Protein AF-0000000075209409 (afdb_homodimer)

Sequence (532 aa):
MDTERRESNGQAWNKSAYNAWSNRFGTPEKAAAKIAKDPLKRLEPLDQYIGDVKGKKVVNLLGSHGSKAVALALLGADTTVIDISESNAAYARELADAANVPLRYVVEDVLALPDAELTGDYDLVFTELGILHYFTDLKPFFAVAAQLLKKGGKLVLQDFHPVSTKLISSQGKSQAVRKHKVTGDYFDESLETTEVAYSKFLPELRYANAEERAPFQVSLRKWTIGEIVTAIGSQGLWIQQLVEEPHAEEFDRGIPKTFIITAEKLMDTERRESNGQAWNKSAYNAWSNRFGTPEKAAAKIAKDPLKRLEPLDQYIGDVKGKKVVNLLGSHGSKAVALALLGADTTVIDISESNAAYARELADAANVPLRYVVEDVLALPDAELTGDYDLVFTELGILHYFTDLKPFFAVAAQLLKKGGKLVLQDFHPVSTKLISSQGKSQAVRKHKVTGDYFDESLETTEVAYSKFLPELRYANAEERAPFQVSLRKWTIGEIVTAIGSQGLWIQQLVEEPHAEEFDRGIPKTFIITAEKL

Nearest PDB structures (foldseek):
  1wzn-assembly1_A  TM=6.426E-01  e=5.381E-12  Pyrococcus horikoshii OT3
  1y8c-assembly1_A  TM=6.581E-01  e=1.325E-11  Clostridium acetobutylicum ATCC 824
  8gdu-assembly1_A  TM=7.808E-01  e=7.420E-10  Methanosarcina acetivorans C2A
  7bgg-assembly1_A  TM=7.255E-01  e=6.326E-08  Mycobacterium tuberculosis H37Rv
  6zxy-assembly1_B  TM=7.291E-01  e=1.654E-07  Archaeoglobus fulgidus

Foldseek 3Di:
DQVVQLVLQLLLLQPCVLVLCCLVQNALLNNLVVCLVPLLVLCPPCSVPQPQQAPFEEEEEQCFLCSNQLSSQSSHHNYEYEHQYPSSVVNNCSNNVSNVGDYHYHNDDLLPDDPVQLPQDGQEYEYEEDDQFQHLACQSVLLSVLSNHHAFHKYKYKYWALCDVFFWDWDDDDLVPIDIDGDGDSPDFDKDKDFAPSVVSDPVCPPDDPVVRVSRIHITTDDHPVSVVCSNVVNQWAWDDKAFDFDPDPSSPPGTTMIMIMTGHD/DQVVQLVLQLLLLQPCVLVLCCLVQNALLNNLVVCLVPLLVLCPPCSVPQPQQAPFEEEEEQCFLCSNQLSSQSSHHNYEYEHQYPSSVVNNCSNNVSNVGDYHYHNDDLLPDDPVQLPQDGQEYEYEEDDQFQHLACQSVLLSVLSNHHAFHKYKYKYWALCDVFFWDWDDDDLVPIDIDGDGDSPDFDKDKDFAPSVVSPPVCVPDDPVVRVSRIHITTDDHPVSVVCSNVVNQWAWDDKAFDFDPDPSSPPGTTMIMIMTGHD

Structure (mmCIF, N/CA/C/O backbone):
data_AF-0000000075209409-model_v1
#
loop_
_entity.id
_entity.type
_entity.pdbx_description
1 polymer 'SAM-dependent methyltransferase'
#
loop_
_atom_site.group_PDB
_atom_site.id
_atom_site.type_symbol
_atom_site.label_atom_id
_atom_site.label_alt_id
_atom_site.label_comp_id
_atom_site.label_asym_id
_atom_site.label_entity_id
_atom_site.label_seq_id
_atom_site.pdbx_PDB_ins_code
_atom_site.Cartn_x
_atom_site.Cartn_y
_atom_site.Cartn_z
_atom_site.occupancy
_atom_site.B_iso_or_equiv
_atom_site.auth_seq_id
_atom_site.auth_comp_id
_atom_site.auth_asym_id
_atom_site.auth_atom_id
_atom_site.pdbx_PDB_model_num
ATOM 1 N N . MET A 1 1 ? -3.723 -6.664 -28.75 1 68.25 1 MET A N 1
ATOM 2 C CA . MET A 1 1 ? -2.354 -6.668 -28.234 1 68.25 1 MET A CA 1
ATOM 3 C C . MET A 1 1 ? -2.281 -7.332 -26.859 1 68.25 1 MET A C 1
ATOM 5 O O . MET A 1 1 ? -1.509 -8.273 -26.672 1 68.25 1 MET A O 1
ATOM 9 N N . ASP A 1 2 ? -3.199 -7.082 -26.078 1 79.88 2 ASP A N 1
ATOM 10 C CA . ASP A 1 2 ? -3.199 -7.684 -24.75 1 79.88 2 ASP A CA 1
ATOM 11 C C . ASP A 1 2 ? -3.623 -9.148 -24.812 1 79.88 2 ASP A C 1
ATOM 13 O O . ASP A 1 2 ? -2.996 -10.008 -24.188 1 79.88 2 ASP A O 1
ATOM 17 N N . THR A 1 3 ? -4.473 -9.469 -25.75 1 80.06 3 THR A N 1
ATOM 18 C CA . THR A 1 3 ? -4.961 -10.836 -25.875 1 80.06 3 THR A CA 1
ATOM 19 C C . THR A 1 3 ? -3.881 -11.75 -26.453 1 80.06 3 THR A C 1
ATOM 21 O O . THR A 1 3 ? -3.686 -12.867 -25.969 1 80.06 3 THR A O 1
ATOM 24 N N . GLU A 1 4 ? -3.248 -11.227 -27.438 1 81.06 4 GLU A N 1
ATOM 25 C CA . GLU A 1 4 ? -2.174 -12 -28.047 1 81.06 4 GLU A CA 1
ATOM 26 C C . GLU A 1 4 ? -1.064 -12.297 -27.047 1 81.06 4 GLU A C 1
ATOM 28 O O . GLU A 1 4 ? -0.518 -13.406 -27.016 1 81.06 4 GLU A O 1
ATOM 33 N N . ARG A 1 5 ? -0.796 -11.359 -26.266 1 83.38 5 ARG A N 1
ATOM 34 C CA . ARG A 1 5 ? 0.227 -11.531 -25.234 1 83.38 5 ARG A CA 1
ATOM 35 C C . ARG A 1 5 ? -0.185 -12.594 -24.234 1 83.38 5 ARG A C 1
ATOM 37 O O . ARG A 1 5 ? 0.616 -13.461 -23.875 1 83.38 5 ARG A O 1
ATOM 44 N N . ARG A 1 6 ? -1.371 -12.562 -23.906 1 85.25 6 ARG A N 1
ATOM 45 C CA . ARG A 1 6 ? -1.87 -13.539 -22.938 1 85.25 6 ARG A CA 1
ATOM 46 C C . ARG A 1 6 ? -1.852 -14.945 -23.516 1 85.25 6 ARG A C 1
ATOM 48 O O . ARG A 1 6 ? -1.521 -15.914 -22.828 1 85.25 6 ARG A O 1
ATOM 55 N N . GLU A 1 7 ? -2.234 -14.977 -24.688 1 82 7 GLU A N 1
ATOM 56 C CA . GLU A 1 7 ? -2.207 -16.266 -25.359 1 82 7 GLU A CA 1
ATOM 57 C C . GLU A 1 7 ? -0.786 -16.812 -25.453 1 82 7 GLU A C 1
ATOM 59 O O . GLU A 1 7 ? -0.555 -18 -25.188 1 82 7 GLU A O 1
ATOM 64 N N . SER A 1 8 ? 0.078 -15.953 -25.844 1 84.5 8 SER A N 1
ATOM 65 C CA . SER A 1 8 ? 1.479 -16.359 -25.938 1 84.5 8 SER A CA 1
ATOM 66 C C . SER A 1 8 ? 2.01 -16.781 -24.562 1 84.5 8 SER A C 1
ATOM 68 O O . SER A 1 8 ? 2.672 -17.812 -24.438 1 84.5 8 SER A O 1
ATOM 70 N N . ASN A 1 9 ? 1.733 -16.016 -23.547 1 87.12 9 ASN A N 1
ATOM 71 C CA . ASN A 1 9 ? 2.123 -16.391 -22.188 1 87.12 9 ASN A CA 1
ATOM 72 C C . ASN A 1 9 ? 1.522 -17.734 -21.781 1 87.12 9 ASN A C 1
ATOM 74 O O . ASN A 1 9 ? 2.201 -18.562 -21.188 1 87.12 9 ASN A O 1
ATOM 78 N N . GLY A 1 10 ? 0.276 -17.922 -22.156 1 86.62 10 GLY A N 1
ATOM 79 C CA . GLY A 1 10 ? -0.38 -19.188 -21.859 1 86.62 10 GLY A CA 1
ATOM 80 C C . GLY A 1 10 ? 0.302 -20.375 -22.516 1 86.62 10 GLY A C 1
ATOM 81 O O . GLY A 1 10 ? 0.431 -21.438 -21.891 1 86.62 10 GLY A O 1
ATOM 82 N N . GLN A 1 11 ? 0.667 -20.188 -23.703 1 83.69 11 GLN A N 1
ATOM 83 C CA . GLN A 1 11 ? 1.361 -21.25 -24.406 1 83.69 11 GLN A CA 1
ATOM 84 C C . GLN A 1 11 ? 2.676 -21.609 -23.719 1 83.69 11 GLN A C 1
ATOM 86 O O . GLN A 1 11 ? 3.031 -22.781 -23.609 1 83.69 11 GLN A O 1
ATOM 91 N N . ALA A 1 12 ? 3.357 -20.656 -23.312 1 84 12 ALA A N 1
ATOM 92 C CA . ALA A 1 12 ? 4.613 -20.875 -22.594 1 84 12 ALA A CA 1
ATOM 93 C C . ALA A 1 12 ? 4.391 -21.703 -21.328 1 84 12 ALA A C 1
ATOM 95 O O . ALA A 1 12 ? 5.18 -22.594 -21.016 1 84 12 ALA A O 1
ATOM 96 N N . TRP A 1 13 ? 3.35 -21.469 -20.672 1 84.25 13 TRP A N 1
ATOM 97 C CA . TRP A 1 13 ? 3.049 -22.156 -19.422 1 84.25 13 TRP A CA 1
ATOM 98 C C . TRP A 1 13 ? 2.604 -23.594 -19.688 1 84.25 13 TRP A C 1
ATOM 100 O O . TRP A 1 13 ? 2.586 -24.422 -18.766 1 84.25 13 TRP A O 1
ATOM 110 N N . ASN A 1 14 ? 2.303 -23.828 -20.859 1 84.88 14 ASN A N 1
ATOM 111 C CA . ASN A 1 14 ? 1.826 -25.156 -21.203 1 84.88 14 ASN A CA 1
ATOM 112 C C . ASN A 1 14 ? 2.971 -26.062 -21.672 1 84.88 14 ASN A C 1
ATOM 114 O O . ASN A 1 14 ? 2.844 -27.281 -21.656 1 84.88 14 ASN A O 1
ATOM 118 N N . LYS A 1 15 ? 3.982 -25.344 -22.047 1 80.94 15 LYS A N 1
ATOM 119 C CA . LYS A 1 15 ? 5.094 -26.094 -22.641 1 80.94 15 LYS A CA 1
ATOM 120 C C . LYS A 1 15 ? 5.895 -26.828 -21.562 1 80.94 15 LYS A C 1
ATOM 122 O O . LYS A 1 15 ? 6.703 -26.219 -20.859 1 80.94 15 LYS A O 1
ATOM 127 N N . SER A 1 16 ? 5.625 -28.109 -21.281 1 84.38 16 SER A N 1
ATOM 128 C CA . SER A 1 16 ? 6.422 -29.016 -20.469 1 84.38 16 SER A CA 1
ATOM 129 C C . SER A 1 16 ? 6.254 -28.734 -18.984 1 84.38 16 SER A C 1
ATOM 131 O O . SER A 1 16 ? 7.148 -29.031 -18.188 1 84.38 16 SER A O 1
ATOM 133 N N . ALA A 1 17 ? 5.234 -28.078 -18.594 1 90.44 17 ALA A N 1
ATOM 134 C CA . ALA A 1 17 ? 5.039 -27.719 -17.188 1 90.44 17 ALA A CA 1
ATOM 135 C C . ALA A 1 17 ? 4.949 -28.984 -16.328 1 90.44 17 ALA A C 1
ATOM 137 O O . ALA A 1 17 ? 5.531 -29.031 -15.234 1 90.44 17 ALA A O 1
ATOM 138 N N . TYR A 1 18 ? 4.316 -29.984 -16.828 1 92.56 18 TYR A N 1
ATOM 139 C CA . TYR A 1 18 ? 4.184 -31.234 -16.094 1 92.56 18 TYR A CA 1
ATOM 140 C C . TYR A 1 18 ? 5.551 -31.797 -15.695 1 92.56 18 TYR A C 1
ATOM 142 O O . TYR A 1 18 ? 5.781 -32.125 -14.531 1 92.56 18 TYR A O 1
ATOM 150 N N . ASN A 1 19 ? 6.41 -31.828 -16.656 1 92 19 ASN A N 1
ATOM 151 C CA . ASN A 1 19 ? 7.754 -32.344 -16.422 1 92 19 ASN A CA 1
ATOM 152 C C . ASN A 1 19 ? 8.516 -31.469 -15.422 1 92 19 ASN A C 1
ATOM 154 O O . ASN A 1 19 ? 9.242 -31.984 -14.57 1 92 19 ASN A O 1
ATOM 158 N N . ALA A 1 20 ? 8.367 -30.219 -15.555 1 92.19 20 ALA A N 1
ATOM 159 C CA . ALA A 1 20 ? 9.031 -29.281 -14.641 1 92.19 20 ALA A CA 1
ATOM 160 C C . ALA A 1 20 ? 8.594 -29.531 -13.203 1 92.19 20 ALA A C 1
ATOM 162 O O . ALA A 1 20 ? 9.43 -29.578 -12.297 1 92.19 20 ALA A O 1
ATOM 163 N N . TRP A 1 21 ? 7.293 -29.734 -12.969 1 94.44 21 TRP A N 1
ATOM 164 C CA . TRP A 1 21 ? 6.766 -29.953 -11.633 1 94.44 21 TRP A CA 1
ATOM 165 C C . TRP A 1 21 ? 7.223 -31.312 -11.086 1 94.44 21 TRP A C 1
ATOM 167 O O . TRP A 1 21 ? 7.57 -31.422 -9.906 1 94.44 21 TRP A O 1
ATOM 177 N N . SER A 1 22 ? 7.234 -32.281 -11.953 1 94.69 22 SER A N 1
ATOM 178 C CA . SER A 1 22 ? 7.723 -33.594 -11.547 1 94.69 22 SER A CA 1
ATOM 179 C C . SER A 1 22 ? 9.188 -33.531 -11.109 1 94.69 22 SER A C 1
ATOM 181 O O . SER A 1 22 ? 9.578 -34.188 -10.141 1 94.69 22 SER A O 1
ATOM 183 N N . ASN A 1 23 ? 9.938 -32.75 -11.852 1 93.25 23 ASN A N 1
ATOM 184 C CA . ASN A 1 23 ? 11.344 -32.594 -11.508 1 93.25 23 ASN A CA 1
ATOM 185 C C . ASN A 1 23 ? 11.516 -31.844 -10.188 1 93.25 23 ASN A C 1
ATOM 187 O O . ASN A 1 23 ? 12.398 -32.188 -9.391 1 93.25 23 ASN A O 1
ATOM 191 N N . ARG A 1 24 ? 10.711 -30.875 -9.961 1 93.56 24 ARG A N 1
ATOM 192 C CA . ARG A 1 24 ? 10.859 -30.031 -8.773 1 93.56 24 ARG A CA 1
ATOM 193 C C . ARG A 1 24 ? 10.273 -30.703 -7.543 1 93.56 24 ARG A C 1
ATOM 195 O O . ARG A 1 24 ? 10.883 -30.688 -6.469 1 93.56 24 ARG A O 1
ATOM 202 N N . PHE A 1 25 ? 9.086 -31.312 -7.684 1 95 25 PHE A N 1
ATOM 203 C CA . PHE A 1 25 ? 8.336 -31.734 -6.508 1 95 25 PHE A CA 1
ATOM 204 C C . PHE A 1 25 ? 8.203 -33.25 -6.465 1 95 25 PHE A C 1
ATOM 206 O O . PHE A 1 25 ? 7.723 -33.812 -5.48 1 95 25 PHE A O 1
ATOM 213 N N . GLY A 1 26 ? 8.648 -33.938 -7.504 1 95.12 26 GLY A N 1
ATOM 214 C CA . GLY A 1 26 ? 8.453 -35.375 -7.625 1 95.12 26 GLY A CA 1
ATOM 215 C C . GLY A 1 26 ? 7.156 -35.75 -8.32 1 95.12 26 GLY A C 1
ATOM 216 O O . GLY A 1 26 ? 6.438 -34.875 -8.812 1 95.12 26 GLY A O 1
ATOM 217 N N . THR A 1 27 ? 6.945 -37.094 -8.414 1 96.5 27 THR A N 1
ATOM 218 C CA . THR A 1 27 ? 5.684 -37.594 -8.977 1 96.5 27 THR A CA 1
ATOM 219 C C . THR A 1 27 ? 4.504 -37.062 -8.148 1 96.5 27 THR A C 1
ATOM 221 O O . THR A 1 27 ? 4.664 -36.719 -6.977 1 96.5 27 THR A O 1
ATOM 224 N N . PRO A 1 28 ? 3.365 -36.969 -8.781 1 97.81 28 PRO A N 1
ATOM 225 C CA . PRO A 1 28 ? 2.18 -36.562 -8.039 1 97.81 28 PRO A CA 1
ATOM 226 C C . PRO A 1 28 ? 1.989 -37.312 -6.734 1 97.81 28 PRO A C 1
ATOM 228 O O . PRO A 1 28 ? 1.612 -36.719 -5.719 1 97.81 28 PRO A O 1
ATOM 231 N N . GLU A 1 29 ? 2.266 -38.625 -6.742 1 98 29 GLU A N 1
ATOM 232 C CA . GLU A 1 29 ? 2.115 -39.438 -5.543 1 98 29 GLU A CA 1
ATOM 233 C C . GLU A 1 29 ? 3.055 -38.969 -4.434 1 98 29 GLU A C 1
ATOM 235 O O . GLU A 1 29 ? 2.643 -38.812 -3.281 1 98 29 GLU A O 1
ATOM 240 N N . LYS A 1 30 ? 4.258 -38.75 -4.781 1 98.06 30 LYS A N 1
ATOM 241 C CA . LYS A 1 30 ? 5.246 -38.281 -3.809 1 98.06 30 LYS A CA 1
ATOM 242 C C . LYS A 1 30 ? 4.91 -36.875 -3.289 1 98.06 30 LYS A C 1
ATOM 244 O O . LYS A 1 30 ? 4.992 -36.625 -2.086 1 98.06 30 LYS A O 1
ATOM 249 N N . ALA A 1 31 ? 4.582 -36.062 -4.203 1 98.25 31 ALA A N 1
ATOM 250 C CA . ALA A 1 31 ? 4.223 -34.688 -3.834 1 98.25 31 ALA A CA 1
ATOM 251 C C . ALA A 1 31 ? 2.998 -34.688 -2.922 1 98.25 31 ALA A C 1
ATOM 253 O O . ALA A 1 31 ? 2.967 -33.938 -1.932 1 98.25 31 ALA A O 1
ATOM 254 N N . ALA A 1 32 ? 2.012 -35.469 -3.242 1 98.56 32 ALA A N 1
ATOM 255 C CA . ALA A 1 32 ? 0.793 -35.531 -2.439 1 98.56 32 ALA A CA 1
ATOM 256 C C . ALA A 1 32 ? 1.103 -36 -1.019 1 98.56 32 ALA A C 1
ATOM 258 O O . ALA A 1 32 ? 0.542 -35.469 -0.053 1 98.56 32 ALA A O 1
ATOM 259 N N . ALA A 1 33 ? 1.948 -36.969 -0.935 1 98.44 33 ALA A N 1
ATOM 260 C CA . ALA A 1 33 ? 2.326 -37.5 0.378 1 98.44 33 ALA A CA 1
ATOM 261 C C . ALA A 1 33 ? 2.99 -36.406 1.223 1 98.44 33 ALA A C 1
ATOM 263 O O . ALA A 1 33 ? 2.742 -36.312 2.428 1 98.44 33 ALA A O 1
ATOM 264 N N . LYS A 1 34 ? 3.811 -35.656 0.583 1 98.06 34 LYS A N 1
ATOM 265 C CA . LYS A 1 34 ? 4.48 -34.562 1.284 1 98.06 34 LYS A CA 1
ATOM 266 C C . LYS A 1 34 ? 3.477 -33.5 1.767 1 98.06 34 LYS A C 1
ATOM 268 O O . LYS A 1 34 ? 3.547 -33.062 2.91 1 98.06 34 LYS A O 1
ATOM 273 N N . ILE A 1 35 ? 2.541 -33.125 0.967 1 98.5 35 ILE A N 1
ATOM 274 C CA . ILE A 1 35 ? 1.531 -32.125 1.313 1 98.5 35 ILE A CA 1
ATOM 275 C C . ILE A 1 35 ? 0.643 -32.656 2.434 1 98.5 35 ILE A C 1
ATOM 277 O O . ILE A 1 35 ? 0.297 -31.938 3.363 1 98.5 35 ILE A O 1
ATOM 281 N N . ALA A 1 36 ? 0.311 -33.938 2.357 1 98.44 36 ALA A N 1
ATOM 282 C CA . ALA A 1 36 ? -0.614 -34.562 3.301 1 98.44 36 ALA A CA 1
ATOM 283 C C . ALA A 1 36 ? -0.013 -34.625 4.69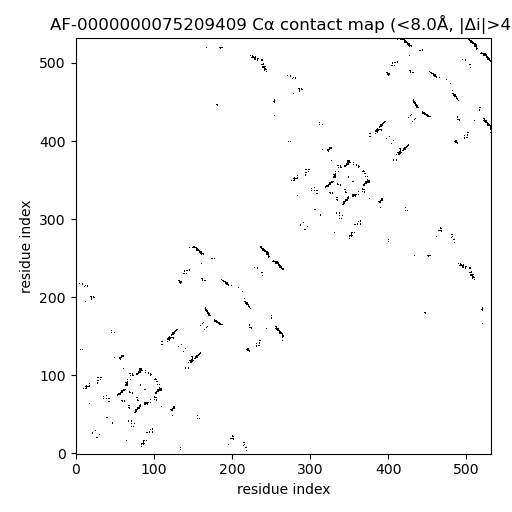9 1 98.44 36 ALA A C 1
ATOM 285 O O . ALA A 1 36 ? -0.739 -34.594 5.695 1 98.44 36 ALA A O 1
ATOM 286 N N . LYS A 1 37 ? 1.292 -34.625 4.762 1 98.12 37 LYS A N 1
ATOM 287 C CA . LYS A 1 37 ? 1.954 -34.656 6.062 1 98.12 37 LYS A CA 1
ATOM 288 C C . LYS A 1 37 ? 1.643 -33.406 6.879 1 98.12 37 LYS A C 1
ATOM 290 O O . LYS A 1 37 ? 1.475 -33.5 8.102 1 98.12 37 LYS A O 1
ATOM 295 N N . ASP A 1 38 ? 1.625 -32.312 6.266 1 98.06 38 ASP A N 1
ATOM 296 C CA . ASP A 1 38 ? 1.325 -31.031 6.926 1 98.06 38 ASP A CA 1
ATOM 297 C C . ASP A 1 38 ? 0.771 -30.016 5.934 1 98.06 38 ASP A C 1
ATOM 299 O O . ASP A 1 38 ? 1.489 -29.109 5.492 1 98.06 38 ASP A O 1
ATOM 303 N N . PRO A 1 39 ? -0.524 -30.141 5.641 1 98.12 39 PRO A N 1
ATOM 304 C CA . PRO A 1 39 ? -1.127 -29.25 4.656 1 98.12 39 PRO A CA 1
ATOM 305 C C . PRO A 1 39 ? -1.001 -27.781 5.047 1 98.12 39 PRO A C 1
ATOM 307 O O . PRO A 1 39 ? -0.845 -26.906 4.176 1 98.12 39 PRO A O 1
ATOM 310 N N . LEU A 1 40 ? -1.04 -27.484 6.305 1 97.31 40 LEU A N 1
ATOM 311 C CA . LEU A 1 40 ? -0.923 -26.109 6.758 1 97.31 40 LEU A CA 1
ATOM 312 C C . LEU A 1 40 ? 0.457 -25.547 6.438 1 97.31 40 LEU A C 1
ATOM 314 O O . LEU A 1 40 ? 0.583 -24.375 6.062 1 97.31 40 LEU A O 1
ATOM 318 N N . LYS A 1 41 ? 1.491 -26.312 6.582 1 97.12 41 LYS A N 1
ATOM 319 C CA . LYS A 1 41 ? 2.85 -25.875 6.266 1 97.12 41 LYS A CA 1
ATOM 320 C C . LYS A 1 41 ? 2.973 -25.5 4.793 1 97.12 41 LYS A C 1
ATOM 322 O O . LYS A 1 41 ? 3.668 -24.531 4.453 1 97.12 41 LYS A O 1
ATOM 327 N N . ARG A 1 42 ? 2.273 -26.188 3.932 1 96.81 42 ARG A N 1
ATOM 328 C CA . ARG A 1 42 ? 2.301 -25.922 2.496 1 96.81 42 ARG A CA 1
ATOM 329 C C . ARG A 1 42 ? 1.679 -24.562 2.182 1 96.81 42 ARG A C 1
ATOM 331 O O . ARG A 1 42 ? 2.012 -23.953 1.169 1 96.81 42 ARG A O 1
ATOM 338 N N . LEU A 1 43 ? 0.818 -24.109 3.096 1 97.75 43 LEU A N 1
ATOM 339 C CA . LEU A 1 43 ? 0.09 -22.875 2.859 1 97.75 43 LEU A CA 1
ATOM 340 C C . LEU A 1 43 ? 0.802 -21.688 3.512 1 97.75 43 LEU A C 1
ATOM 342 O O . LEU A 1 43 ? 0.364 -20.547 3.379 1 97.75 43 LEU A O 1
ATOM 346 N N . GLU A 1 44 ? 1.923 -21.906 4.141 1 94.62 44 GLU A N 1
ATOM 347 C CA . GLU A 1 44 ? 2.656 -20.828 4.781 1 94.62 44 GLU A CA 1
ATOM 348 C C . GLU A 1 44 ? 3.188 -19.828 3.75 1 94.62 44 GLU A C 1
ATOM 350 O O . GLU A 1 44 ? 3.633 -20.234 2.672 1 94.62 44 GLU A O 1
ATOM 355 N N . PRO A 1 45 ? 3.221 -18.609 4.133 1 94.56 45 PRO A N 1
ATOM 356 C CA . PRO A 1 45 ? 2.758 -17.969 5.367 1 94.56 45 PRO A CA 1
ATOM 357 C C . PRO A 1 45 ? 1.28 -17.594 5.316 1 94.56 45 PRO A C 1
ATOM 359 O O . PRO A 1 45 ? 0.771 -16.953 6.242 1 94.56 45 PRO A O 1
ATOM 362 N N . LEU A 1 46 ? 0.507 -18 4.289 1 96.62 46 LEU A N 1
ATOM 363 C CA . LEU A 1 46 ? -0.853 -17.531 4.059 1 96.62 46 LEU A CA 1
ATOM 364 C C . LEU A 1 46 ? -1.84 -18.25 4.977 1 96.62 46 LEU A C 1
ATOM 366 O O . LEU A 1 46 ? -2.975 -17.797 5.148 1 96.62 46 LEU A O 1
ATOM 370 N N . ASP A 1 47 ? -1.43 -19.344 5.547 1 96.06 47 ASP A N 1
ATOM 371 C CA . ASP A 1 47 ? -2.275 -20.094 6.48 1 96.06 47 ASP A CA 1
ATOM 372 C C . ASP A 1 47 ? -2.803 -19.172 7.582 1 96.06 47 ASP A C 1
ATOM 374 O O . ASP A 1 47 ? -3.924 -19.359 8.062 1 96.06 47 ASP A O 1
ATOM 378 N N . GLN A 1 48 ? -2.039 -18.172 7.926 1 95.69 48 GLN A N 1
ATOM 379 C CA . GLN A 1 48 ? -2.396 -17.266 9.016 1 95.69 48 GLN A CA 1
ATOM 380 C C . GLN A 1 48 ? -3.508 -16.297 8.594 1 95.69 48 GLN A C 1
ATOM 382 O O . GLN A 1 48 ? -4.117 -15.641 9.438 1 95.69 48 GLN A O 1
ATOM 387 N N . TYR A 1 49 ? -3.82 -16.281 7.309 1 97.12 49 TYR A N 1
ATOM 388 C CA . TYR A 1 49 ? -4.727 -15.25 6.805 1 97.12 49 TYR A CA 1
ATOM 389 C C . TYR A 1 49 ? -5.984 -15.875 6.211 1 97.12 49 TYR A C 1
ATOM 391 O O . TYR A 1 49 ? -6.945 -15.172 5.895 1 97.12 49 TYR A O 1
ATOM 399 N N . ILE A 1 50 ? -6.023 -17.141 6.012 1 96.25 50 ILE A N 1
ATOM 400 C CA . ILE A 1 50 ? -7.141 -17.781 5.324 1 96.25 50 ILE A CA 1
ATOM 401 C C . ILE A 1 50 ? -8.18 -18.234 6.344 1 96.25 50 ILE A C 1
ATOM 403 O O . ILE A 1 50 ? -9.359 -18.391 6.012 1 96.25 50 ILE A O 1
ATOM 407 N N . GLY A 1 51 ? -7.801 -18.469 7.621 1 93.69 51 GLY A N 1
ATOM 408 C CA . GLY A 1 51 ? -8.727 -18.969 8.625 1 93.69 51 GLY A CA 1
ATOM 409 C C . GLY A 1 51 ? -9.109 -20.422 8.406 1 93.69 51 GLY A C 1
ATOM 410 O O . GLY A 1 51 ? -8.398 -21.172 7.723 1 93.69 51 GLY A O 1
ATOM 411 N N . ASP A 1 52 ? -10.18 -20.828 9.039 1 97 52 ASP A N 1
ATOM 412 C CA . ASP A 1 52 ? -10.703 -22.188 8.867 1 97 52 ASP A CA 1
ATOM 413 C C . ASP A 1 52 ? -11.438 -22.312 7.539 1 97 52 ASP A C 1
ATOM 415 O O . ASP A 1 52 ? -12.43 -21.625 7.297 1 97 52 ASP A O 1
ATOM 419 N N . VAL A 1 53 ? -11.016 -23.297 6.719 1 98.25 53 VAL A N 1
ATOM 420 C CA . VAL A 1 53 ? -11.562 -23.391 5.367 1 98.25 53 VAL A CA 1
ATOM 421 C C . VAL A 1 53 ? -12.469 -24.609 5.266 1 98.25 53 VAL A C 1
ATOM 423 O O . VAL A 1 53 ? -12.977 -24.938 4.188 1 98.25 53 VAL A O 1
ATOM 426 N N . LYS A 1 54 ? -12.602 -25.328 6.344 1 98.44 54 LYS A N 1
ATOM 427 C CA . LYS A 1 54 ? -13.453 -26.516 6.316 1 98.44 54 LYS A CA 1
ATOM 428 C C . LYS A 1 54 ? -14.867 -26.156 5.863 1 98.44 54 LYS A C 1
ATOM 430 O O . LYS A 1 54 ? -15.516 -25.297 6.453 1 98.44 54 LYS A O 1
ATOM 435 N N . GLY A 1 55 ? -15.289 -26.797 4.852 1 98.62 55 GLY A N 1
ATOM 436 C CA . GLY A 1 55 ? -16.641 -26.594 4.348 1 98.62 55 GLY A CA 1
ATOM 437 C C . GLY A 1 55 ? -16.781 -25.328 3.523 1 98.62 55 GLY A C 1
ATOM 438 O O . GLY A 1 55 ? -17.891 -25 3.07 1 98.62 55 GLY A O 1
ATOM 439 N N . LYS A 1 56 ? -15.742 -24.641 3.293 1 98.75 56 LYS A N 1
ATOM 440 C CA . LYS A 1 56 ? -15.797 -23.406 2.533 1 98.75 56 LYS A CA 1
ATOM 441 C C . LYS A 1 56 ? -15.523 -23.641 1.053 1 98.75 56 LYS A C 1
ATOM 443 O O . LYS A 1 56 ? -14.789 -24.578 0.698 1 98.75 56 LYS A O 1
ATOM 448 N N . LYS A 1 57 ? -16.172 -22.875 0.258 1 98.88 57 LYS A N 1
ATOM 449 C CA . LYS A 1 57 ? -15.891 -22.875 -1.176 1 98.88 57 LYS A CA 1
ATOM 450 C C . LYS A 1 57 ? -14.719 -21.953 -1.506 1 98.88 57 LYS A C 1
ATOM 452 O O . LYS A 1 57 ? -14.797 -20.734 -1.284 1 98.88 57 LYS A O 1
ATOM 457 N N . VAL A 1 58 ? -13.625 -22.531 -2.059 1 98.81 58 VAL A N 1
ATOM 458 C CA . VAL A 1 58 ? -12.383 -21.781 -2.27 1 98.81 58 VAL A CA 1
ATOM 459 C C . VAL A 1 58 ? -11.953 -21.891 -3.73 1 98.81 58 VAL A C 1
ATOM 461 O O . VAL A 1 58 ? -12.055 -22.969 -4.332 1 98.81 58 VAL A O 1
ATOM 464 N N . VAL A 1 59 ? -11.5 -20.797 -4.297 1 98.88 59 VAL A N 1
ATOM 465 C CA . VAL A 1 59 ? -10.938 -20.828 -5.645 1 98.88 59 VAL A CA 1
ATOM 466 C C . VAL A 1 59 ? -9.5 -20.312 -5.617 1 98.88 59 VAL A C 1
ATOM 468 O O . VAL A 1 59 ? -9.219 -19.281 -4.996 1 98.88 59 VAL A O 1
ATOM 471 N N . ASN A 1 60 ? -8.602 -21.062 -6.145 1 98.75 60 ASN A N 1
ATOM 472 C CA . ASN A 1 60 ? -7.199 -20.703 -6.348 1 98.75 60 ASN A CA 1
ATOM 473 C C . ASN A 1 60 ? -6.949 -20.203 -7.77 1 98.75 60 ASN A C 1
ATOM 475 O O . ASN A 1 60 ? -6.824 -21.016 -8.695 1 98.75 60 ASN A O 1
ATOM 479 N N . LEU A 1 61 ? -6.895 -18.875 -7.938 1 98.62 61 LEU A N 1
ATOM 480 C CA . LEU A 1 61 ? -6.668 -18.281 -9.25 1 98.62 61 LEU A CA 1
ATOM 481 C C . LEU A 1 61 ? -5.207 -18.438 -9.672 1 98.62 61 LEU A C 1
ATOM 483 O O . LEU A 1 61 ? -4.301 -18.141 -8.883 1 98.62 61 LEU A O 1
ATOM 487 N N . LEU A 1 62 ? -5.055 -18.859 -10.93 1 97.75 62 LEU A N 1
ATOM 488 C CA . LEU A 1 62 ? -3.729 -19.172 -11.445 1 97.75 62 LEU A CA 1
ATOM 489 C C . LEU A 1 62 ? -2.988 -20.125 -10.508 1 97.75 62 LEU A C 1
ATOM 491 O O . LEU A 1 62 ? -1.821 -19.891 -10.18 1 97.75 62 LEU A O 1
ATOM 495 N N . GLY A 1 63 ? -3.605 -21.219 -10.227 1 97.5 63 GLY A N 1
ATOM 496 C CA . GLY A 1 63 ? -3.156 -22.125 -9.18 1 97.5 63 GLY A CA 1
ATOM 497 C C . GLY A 1 63 ? -2.133 -23.125 -9.664 1 97.5 63 GLY A C 1
ATOM 498 O O . GLY A 1 63 ? -1.646 -23.953 -8.883 1 97.5 63 GLY A O 1
ATOM 499 N N . SER A 1 64 ? -1.818 -23.094 -10.883 1 96.38 64 SER A N 1
ATOM 500 C CA . SER A 1 64 ? -0.742 -23.875 -11.484 1 96.38 64 SER A CA 1
ATOM 501 C C . SER A 1 64 ? -0.89 -25.359 -11.156 1 96.38 64 SER A C 1
ATOM 503 O O . SER A 1 64 ? -1.945 -25.953 -11.391 1 96.38 64 SER A O 1
ATOM 505 N N . HIS A 1 65 ? 0.152 -25.938 -10.602 1 96.5 65 HIS A N 1
ATOM 506 C CA . HIS A 1 65 ? 0.254 -27.375 -10.422 1 96.5 65 HIS A CA 1
ATOM 507 C C . HIS A 1 65 ? -0.601 -27.859 -9.25 1 96.5 65 HIS A C 1
ATOM 509 O O . HIS A 1 65 ? -0.536 -29.031 -8.867 1 96.5 65 HIS A O 1
ATOM 515 N N . GLY A 1 66 ? -1.304 -27 -8.586 1 98.12 66 GLY A N 1
ATOM 516 C CA . GLY A 1 66 ? -2.389 -27.359 -7.688 1 98.12 66 GLY A CA 1
ATOM 517 C C . GLY A 1 66 ? -1.92 -27.672 -6.277 1 98.12 66 GLY A C 1
ATOM 518 O O . GLY A 1 66 ? -2.703 -28.141 -5.445 1 98.12 66 GLY A O 1
ATOM 519 N N . SER A 1 67 ? -0.662 -27.406 -5.941 1 97.94 67 SER A N 1
ATOM 520 C CA . SER A 1 67 ? -0.13 -27.766 -4.633 1 97.94 67 SER A CA 1
ATOM 521 C C . SER A 1 67 ? -0.892 -27.062 -3.514 1 97.94 67 SER A C 1
ATOM 523 O O . SER A 1 67 ? -1.267 -27.688 -2.521 1 97.94 67 SER A O 1
ATOM 525 N N . LYS A 1 68 ? -1.116 -25.812 -3.656 1 98.38 68 LYS A N 1
ATOM 526 C CA . LYS A 1 68 ? -1.838 -25.062 -2.627 1 98.38 68 LYS A CA 1
ATOM 527 C C . LYS A 1 68 ? -3.307 -25.469 -2.582 1 98.38 68 LYS A C 1
ATOM 529 O O . LYS A 1 68 ? -3.895 -25.578 -1.504 1 98.38 68 LYS A O 1
ATOM 534 N N . ALA A 1 69 ? -3.873 -25.688 -3.691 1 98.69 69 ALA A N 1
ATOM 535 C CA . ALA A 1 69 ? -5.273 -26.094 -3.773 1 98.69 69 ALA A CA 1
ATOM 536 C C . ALA A 1 69 ? -5.492 -27.453 -3.092 1 98.69 69 ALA A C 1
ATOM 538 O O . ALA A 1 69 ? -6.473 -27.625 -2.367 1 98.69 69 ALA A O 1
ATOM 539 N N . VAL A 1 70 ? -4.605 -28.359 -3.354 1 98.88 70 VAL A N 1
ATOM 540 C CA . VAL A 1 70 ? -4.719 -29.688 -2.75 1 98.88 70 VAL A CA 1
ATOM 541 C C . VAL A 1 70 ? -4.566 -29.578 -1.234 1 98.88 70 VAL A C 1
ATOM 543 O O . VAL A 1 70 ? -5.293 -30.234 -0.484 1 98.88 70 VAL A O 1
ATOM 546 N N . ALA A 1 71 ? -3.619 -28.719 -0.781 1 98.81 71 ALA A N 1
ATOM 547 C CA . ALA A 1 71 ? -3.484 -28.484 0.654 1 98.81 71 ALA A CA 1
ATOM 548 C C . ALA A 1 71 ? -4.789 -27.953 1.248 1 98.81 71 ALA A C 1
ATOM 550 O O . ALA A 1 71 ? -5.23 -28.422 2.299 1 98.81 71 ALA A O 1
ATOM 551 N N . LEU A 1 72 ? -5.418 -27.047 0.618 1 98.81 72 LEU A N 1
ATOM 552 C CA . LEU A 1 72 ? -6.688 -26.484 1.059 1 98.81 72 LEU A CA 1
ATOM 553 C C . LEU A 1 72 ? -7.773 -27.562 1.092 1 98.81 72 LEU A C 1
ATOM 555 O O . LEU A 1 72 ? -8.562 -27.625 2.037 1 98.81 72 LEU A O 1
ATOM 559 N N . ALA A 1 73 ? -7.805 -28.391 0.069 1 98.88 73 ALA A N 1
ATOM 560 C CA . ALA A 1 73 ? -8.781 -29.469 0.008 1 98.88 73 ALA A CA 1
ATOM 561 C C . ALA A 1 73 ? -8.578 -30.453 1.159 1 98.88 73 ALA A C 1
ATOM 563 O O . ALA A 1 73 ? -9.555 -30.922 1.761 1 98.88 73 ALA A O 1
ATOM 564 N N . LEU A 1 74 ? -7.359 -30.766 1.44 1 98.81 74 LEU A N 1
ATOM 565 C CA . LEU A 1 74 ? -7.031 -31.656 2.541 1 98.81 74 LEU A CA 1
ATOM 566 C C . LEU A 1 74 ? -7.523 -31.094 3.869 1 98.81 74 LEU A C 1
ATOM 568 O O . LEU A 1 74 ? -7.824 -31.844 4.797 1 98.81 74 LEU A O 1
ATOM 572 N N . LEU A 1 75 ? -7.656 -29.781 3.928 1 98.56 75 LEU A N 1
ATOM 573 C CA . LEU A 1 75 ? -8.133 -29.125 5.137 1 98.56 75 LEU A CA 1
ATOM 574 C C . LEU A 1 75 ? -9.656 -29.016 5.137 1 98.56 75 LEU A C 1
ATOM 576 O O . LEU A 1 75 ? -10.242 -28.438 6.055 1 98.56 75 LEU A O 1
ATOM 580 N N . GLY A 1 76 ? -10.305 -29.438 4.094 1 98.69 76 GLY A N 1
ATOM 581 C CA . GLY A 1 76 ? -11.75 -29.578 4.102 1 98.69 76 GLY A CA 1
ATOM 582 C C . GLY A 1 76 ? -12.453 -28.578 3.195 1 98.69 76 GLY A C 1
ATOM 583 O O . GLY A 1 76 ? -13.68 -28.484 3.199 1 98.69 76 GLY A O 1
ATOM 584 N N . ALA A 1 77 ? -11.742 -27.891 2.406 1 98.81 77 ALA A N 1
ATOM 585 C CA . ALA A 1 77 ? -12.344 -26.922 1.501 1 98.81 77 ALA A CA 1
ATOM 586 C C . ALA A 1 77 ? -12.852 -27.594 0.229 1 98.81 77 ALA A C 1
ATOM 588 O O . ALA A 1 77 ? -12.305 -28.609 -0.206 1 98.81 77 ALA A O 1
ATOM 589 N N . ASP A 1 78 ? -13.906 -27.047 -0.281 1 98.81 78 ASP A N 1
ATOM 590 C CA . ASP A 1 78 ? -14.297 -27.328 -1.661 1 98.81 78 ASP A CA 1
ATOM 591 C C . ASP A 1 78 ? -13.531 -26.438 -2.635 1 98.81 78 ASP A C 1
ATOM 593 O O . ASP A 1 78 ? -13.867 -25.266 -2.824 1 98.81 78 ASP A O 1
ATOM 597 N N . THR A 1 79 ? -12.516 -27.047 -3.301 1 98.75 79 THR A N 1
ATOM 598 C CA . THR A 1 79 ? -11.484 -26.219 -3.924 1 98.75 79 THR A CA 1
ATOM 599 C C . THR A 1 79 ? -11.586 -26.281 -5.445 1 98.75 79 THR A C 1
ATOM 601 O O . THR A 1 79 ? -11.742 -27.375 -6.016 1 98.75 79 THR A O 1
ATOM 604 N N . THR A 1 80 ? -11.508 -25.156 -6.059 1 98.88 80 THR A N 1
ATOM 605 C CA . THR A 1 80 ? -11.398 -24.984 -7.504 1 98.88 80 THR A CA 1
ATOM 606 C C . THR A 1 80 ? -10.086 -24.297 -7.871 1 98.88 80 THR A C 1
ATOM 608 O O . THR A 1 80 ? -9.672 -23.344 -7.195 1 98.88 80 THR A O 1
ATOM 611 N N . VAL A 1 81 ? -9.445 -24.797 -8.906 1 98.88 81 VAL A N 1
ATOM 612 C CA . VAL A 1 81 ? -8.312 -24.109 -9.508 1 98.88 81 VAL A CA 1
ATOM 613 C C . VAL A 1 81 ? -8.695 -23.578 -10.883 1 98.88 81 VAL A C 1
ATOM 615 O O . VAL A 1 81 ? -9.375 -24.25 -11.656 1 98.88 81 VAL A O 1
ATOM 618 N N . ILE A 1 82 ? -8.312 -22.359 -11.133 1 98.56 82 ILE A N 1
ATOM 619 C CA . ILE A 1 82 ? -8.43 -21.797 -12.477 1 98.56 82 ILE A CA 1
ATOM 620 C C . ILE A 1 82 ? -7.039 -21.453 -13.008 1 98.56 82 ILE A C 1
ATOM 622 O O . ILE A 1 82 ? -6.289 -20.703 -12.359 1 98.56 82 ILE A O 1
ATOM 626 N N . ASP A 1 83 ? -6.711 -22 -14.078 1 97.56 83 ASP A N 1
ATOM 627 C CA . ASP A 1 83 ? -5.426 -21.766 -14.734 1 97.56 83 ASP A CA 1
ATOM 628 C C . ASP A 1 83 ? -5.512 -22.062 -16.234 1 97.56 83 ASP A C 1
ATOM 630 O O . ASP A 1 83 ? -6.305 -22.891 -16.656 1 97.56 83 ASP A O 1
ATOM 634 N N . ILE A 1 84 ? -4.621 -21.469 -16.969 1 95.06 84 ILE A N 1
ATOM 635 C CA . ILE A 1 84 ? -4.719 -21.5 -18.422 1 95.06 84 ILE A CA 1
ATOM 636 C C . ILE A 1 84 ? -4.051 -22.766 -18.953 1 95.06 84 ILE A C 1
ATOM 638 O O . ILE A 1 84 ? -4.27 -23.156 -20.109 1 95.06 84 ILE A O 1
ATOM 642 N N . SER A 1 85 ? -3.252 -23.469 -18.219 1 94.69 85 SER A N 1
ATOM 643 C CA . SER A 1 85 ? -2.348 -24.5 -18.703 1 94.69 85 SER A CA 1
ATOM 644 C C . SER A 1 85 ? -2.949 -25.891 -18.516 1 94.69 85 SER A C 1
ATOM 646 O O . SER A 1 85 ? -3.16 -26.328 -17.375 1 94.69 85 SER A O 1
ATOM 648 N N . GLU A 1 86 ? -3.092 -26.641 -19.641 1 96.12 86 GLU A N 1
ATOM 649 C CA . GLU A 1 86 ? -3.529 -28.031 -19.594 1 96.12 86 GLU A CA 1
ATOM 650 C C . GLU A 1 86 ? -2.492 -28.906 -18.891 1 96.12 86 GLU A C 1
ATOM 652 O O . GLU A 1 86 ? -2.844 -29.875 -18.219 1 96.12 86 GLU A O 1
ATOM 657 N N . SER A 1 87 ? -1.258 -28.562 -19.109 1 95.25 87 SER A N 1
ATOM 658 C CA . SER A 1 87 ? -0.181 -29.328 -18.484 1 95.25 87 SER A CA 1
ATOM 659 C C . SER A 1 87 ? -0.221 -29.172 -16.969 1 95.25 87 SER A C 1
ATOM 661 O O . SER A 1 87 ? -0.032 -30.156 -16.234 1 95.25 87 SER A O 1
ATOM 663 N N . ASN A 1 88 ? -0.424 -27.984 -16.469 1 97.06 88 ASN A N 1
ATOM 664 C CA . ASN A 1 88 ? -0.618 -27.781 -15.031 1 97.06 88 ASN A CA 1
ATOM 665 C C . ASN A 1 88 ? -1.81 -28.562 -14.508 1 97.06 88 ASN A C 1
ATOM 667 O O . ASN A 1 88 ? -1.722 -29.203 -13.453 1 97.06 88 ASN A O 1
ATOM 671 N N . ALA A 1 89 ? -2.881 -28.609 -15.266 1 98.19 89 ALA A N 1
ATOM 672 C CA . ALA A 1 89 ? -4.102 -29.312 -14.875 1 98.19 89 ALA A CA 1
ATOM 673 C C . ALA A 1 89 ? -3.85 -30.812 -14.703 1 98.19 89 ALA A C 1
ATOM 675 O O . ALA A 1 89 ? -4.328 -31.422 -13.742 1 98.19 89 ALA A O 1
ATOM 676 N N . ALA A 1 90 ? -3.16 -31.344 -15.648 1 97.88 90 ALA A N 1
ATOM 677 C CA . ALA A 1 90 ? -2.869 -32.781 -15.617 1 97.88 90 ALA A CA 1
ATOM 678 C C . ALA A 1 90 ? -2.146 -33.156 -14.328 1 97.88 90 ALA A C 1
ATOM 680 O O . ALA A 1 90 ? -2.549 -34.094 -13.641 1 97.88 90 ALA A O 1
ATOM 681 N N . TYR A 1 91 ? -1.092 -32.406 -14.016 1 97.88 91 TYR A N 1
ATOM 682 C CA . TYR A 1 91 ? -0.353 -32.656 -12.781 1 97.88 91 TYR A CA 1
ATOM 683 C C . TYR A 1 91 ? -1.246 -32.469 -11.562 1 97.88 91 TYR A C 1
ATOM 685 O O . TYR A 1 91 ? -1.251 -33.312 -10.656 1 97.88 91 TYR A O 1
ATOM 693 N N . ALA A 1 92 ? -1.982 -31.438 -11.539 1 98.62 92 ALA A N 1
ATOM 694 C CA . ALA A 1 92 ? -2.82 -31.109 -10.391 1 98.62 92 ALA A CA 1
ATOM 695 C C . ALA A 1 92 ? -3.873 -32.188 -10.141 1 98.62 92 ALA A C 1
ATOM 697 O O . ALA A 1 92 ? -4.141 -32.531 -8.992 1 98.62 92 ALA A O 1
ATOM 698 N N . ARG A 1 93 ? -4.531 -32.656 -11.172 1 98.56 93 ARG A N 1
ATOM 699 C CA . ARG A 1 93 ? -5.562 -33.688 -11.047 1 98.56 93 ARG A CA 1
ATOM 700 C C . ARG A 1 93 ? -4.977 -34.969 -10.484 1 98.56 93 ARG A C 1
ATOM 702 O O . ARG A 1 93 ? -5.566 -35.594 -9.602 1 98.56 93 ARG A O 1
ATOM 709 N N . GLU A 1 94 ? -3.818 -35.344 -11.016 1 98.69 94 GLU A N 1
ATOM 710 C CA . GLU A 1 94 ? -3.148 -36.531 -10.5 1 98.69 94 GLU A CA 1
ATOM 711 C C . GLU A 1 94 ? -2.727 -36.312 -9.047 1 98.69 94 GLU A C 1
ATOM 713 O O . GLU A 1 94 ? -2.801 -37.25 -8.242 1 98.69 94 GLU A O 1
ATOM 718 N N . LEU A 1 95 ? -2.254 -35.125 -8.742 1 98.75 95 LEU A N 1
ATOM 719 C CA . LEU A 1 95 ? -1.881 -34.781 -7.379 1 98.75 95 LEU A CA 1
ATOM 720 C C . LEU A 1 95 ? -3.07 -34.938 -6.434 1 98.75 95 LEU A C 1
ATOM 722 O O . LEU A 1 95 ? -2.947 -35.531 -5.367 1 98.75 95 LEU A O 1
ATOM 726 N N . ALA A 1 96 ? -4.184 -34.406 -6.801 1 98.88 96 ALA A N 1
ATOM 727 C CA . ALA A 1 96 ? -5.402 -34.5 -5.996 1 98.88 96 ALA A CA 1
ATOM 728 C C . ALA A 1 96 ? -5.867 -35.938 -5.824 1 98.88 96 ALA A C 1
ATOM 730 O O . ALA A 1 96 ? -6.254 -36.344 -4.727 1 98.88 96 ALA A O 1
ATOM 731 N N . ASP A 1 97 ? -5.855 -36.656 -6.91 1 98.75 97 ASP A N 1
ATOM 732 C CA . ASP A 1 97 ? -6.215 -38.094 -6.855 1 98.75 97 ASP A CA 1
ATOM 733 C C . ASP A 1 97 ? -5.336 -38.844 -5.863 1 98.75 97 ASP A C 1
ATOM 735 O O . ASP A 1 97 ? -5.836 -39.594 -5.043 1 98.75 97 ASP A O 1
ATOM 739 N N . ALA A 1 98 ? -4.047 -38.562 -5.992 1 98.69 98 ALA A N 1
ATOM 740 C CA . ALA A 1 98 ? -3.09 -39.219 -5.109 1 98.69 98 ALA A CA 1
ATOM 741 C C . ALA A 1 98 ? -3.338 -38.844 -3.652 1 98.69 98 ALA A C 1
ATOM 743 O O . ALA A 1 98 ? -3.115 -39.656 -2.746 1 98.69 98 ALA A O 1
ATOM 744 N N . ALA A 1 99 ? -3.766 -37.656 -3.391 1 98.69 99 ALA A N 1
ATOM 745 C CA . ALA A 1 99 ? -4.051 -37.156 -2.043 1 98.69 99 ALA A CA 1
ATOM 746 C C . ALA A 1 99 ? -5.445 -37.594 -1.593 1 98.69 99 ALA A C 1
ATOM 748 O O . ALA A 1 99 ? -5.832 -37.344 -0.443 1 98.69 99 ALA A O 1
ATOM 749 N N . ASN A 1 100 ? -6.258 -38.156 -2.508 1 98.56 100 ASN A N 1
ATOM 750 C CA . ASN A 1 100 ? -7.621 -38.625 -2.27 1 98.56 100 ASN A CA 1
ATOM 751 C C . ASN A 1 100 ? -8.547 -37.469 -1.864 1 98.56 100 ASN A C 1
ATOM 753 O O . ASN A 1 100 ? -9.273 -37.562 -0.88 1 98.56 100 ASN A O 1
ATOM 757 N N . VAL A 1 101 ? -8.422 -36.375 -2.492 1 98.75 101 VAL A N 1
ATOM 758 C CA . VAL A 1 101 ? -9.328 -35.25 -2.287 1 98.75 101 VAL A CA 1
ATOM 759 C C . VAL A 1 101 ? -9.906 -34.781 -3.627 1 98.75 101 VAL A C 1
ATOM 761 O O . VAL A 1 101 ? -9.258 -34.938 -4.668 1 98.75 101 VAL A O 1
ATOM 764 N N . PRO A 1 102 ? -11.117 -34.281 -3.586 1 98.31 102 PRO A N 1
ATOM 765 C CA . PRO A 1 102 ? -11.672 -33.719 -4.82 1 98.31 102 PRO A CA 1
ATOM 766 C C . PRO A 1 102 ? -11.031 -32.375 -5.195 1 98.31 102 PRO A C 1
ATOM 768 O O . PRO A 1 102 ? -10.672 -31.594 -4.312 1 98.31 102 PRO A O 1
ATOM 771 N N . LEU A 1 103 ? -10.891 -32.156 -6.418 1 98.62 103 LEU A N 1
ATOM 772 C CA . LEU A 1 103 ? -10.398 -30.891 -6.961 1 98.62 103 LEU A CA 1
ATOM 773 C C . LEU A 1 103 ? -11.07 -30.578 -8.289 1 98.62 103 LEU A C 1
ATOM 775 O O . LEU A 1 103 ? -11.008 -31.375 -9.234 1 98.62 103 LEU A O 1
ATOM 779 N N . ARG A 1 104 ? -11.734 -29.469 -8.305 1 98.81 104 ARG A N 1
ATOM 780 C CA . ARG A 1 104 ? -12.219 -28.953 -9.578 1 98.81 104 ARG A CA 1
ATOM 781 C C . ARG A 1 104 ? -11.164 -28.094 -10.258 1 98.81 104 ARG A C 1
ATOM 783 O O . ARG A 1 104 ? -10.609 -27.188 -9.641 1 98.81 104 ARG A O 1
ATOM 790 N N . TYR A 1 105 ? -10.82 -28.438 -11.469 1 98.75 105 TYR A N 1
ATOM 791 C CA . TYR A 1 105 ? -9.844 -27.672 -12.234 1 98.75 105 TYR A CA 1
ATOM 792 C C . TYR A 1 105 ? -10.461 -27.125 -13.516 1 98.75 105 TYR A C 1
ATOM 794 O O . TYR A 1 105 ? -10.93 -27.891 -14.359 1 98.75 105 TYR A O 1
ATOM 802 N N . VAL A 1 106 ? -10.469 -25.844 -13.672 1 98.56 106 VAL A N 1
ATOM 803 C CA . VAL A 1 106 ? -10.977 -25.156 -14.859 1 98.56 106 VAL A CA 1
ATOM 804 C C . VAL A 1 106 ? -9.805 -24.641 -15.695 1 98.56 106 VAL A C 1
ATOM 806 O O . VAL A 1 106 ? -9.109 -23.703 -15.281 1 98.56 106 VAL A O 1
ATOM 809 N N . VAL A 1 107 ? -9.594 -25.234 -16.875 1 97.69 107 VAL A N 1
ATOM 810 C CA . VAL A 1 107 ? -8.547 -24.781 -17.781 1 97.69 107 VAL A CA 1
ATOM 811 C C . VAL A 1 107 ? -9.07 -23.641 -18.641 1 97.69 107 VAL A C 1
ATOM 813 O O . VAL A 1 107 ? -9.766 -23.875 -19.625 1 97.69 107 VAL A O 1
ATOM 816 N N . GLU A 1 108 ? -8.734 -22.391 -18.266 1 96.81 108 GLU A N 1
ATOM 817 C CA . GLU A 1 108 ? -9.234 -21.203 -18.953 1 96.81 108 GLU A CA 1
ATOM 818 C C . GLU A 1 108 ? -8.383 -19.984 -18.625 1 96.81 108 GLU A C 1
ATOM 820 O O . GLU A 1 108 ? -7.785 -19.906 -17.547 1 96.81 108 GLU A O 1
ATOM 825 N N . ASP A 1 109 ? -8.312 -19.078 -19.609 1 95.44 109 ASP A N 1
ATOM 826 C CA . ASP A 1 109 ? -7.84 -17.734 -19.281 1 95.44 109 ASP A CA 1
ATOM 827 C C . ASP A 1 109 ? -8.758 -17.062 -18.266 1 95.44 109 ASP A C 1
ATOM 829 O O . ASP A 1 109 ? -9.953 -16.906 -18.516 1 95.44 109 ASP A O 1
ATOM 833 N N . VAL A 1 110 ? -8.172 -16.719 -17.156 1 97.12 110 VAL A N 1
ATOM 834 C CA . VAL A 1 110 ? -8.953 -16.172 -16.047 1 97.12 110 VAL A CA 1
ATOM 835 C C . VAL A 1 110 ? -9.727 -14.938 -16.516 1 97.12 110 VAL A C 1
ATOM 837 O O . VAL A 1 110 ? -10.812 -14.648 -16 1 97.12 110 VAL A O 1
ATOM 840 N N . LEU A 1 111 ? -9.242 -14.148 -17.516 1 96.81 111 LEU A N 1
ATOM 841 C CA . LEU A 1 111 ? -9.898 -12.938 -18 1 96.81 111 LEU A CA 1
ATOM 842 C C . LEU A 1 111 ? -10.953 -13.266 -19.047 1 96.81 111 LEU A C 1
ATOM 844 O O . LEU A 1 111 ? -11.68 -12.383 -19.516 1 96.81 111 LEU A O 1
ATOM 848 N N . ALA A 1 112 ? -11.078 -14.547 -19.375 1 95.75 112 ALA A N 1
ATOM 849 C CA . ALA A 1 112 ? -12.055 -14.992 -20.375 1 95.75 112 ALA A CA 1
ATOM 850 C C . ALA A 1 112 ? -12.984 -16.047 -19.797 1 95.75 112 ALA A C 1
ATOM 852 O O . ALA A 1 112 ? -13.516 -16.891 -20.516 1 95.75 112 ALA A O 1
ATOM 853 N N . LEU A 1 113 ? -13.094 -16.031 -18.531 1 97.25 113 LEU A N 1
ATOM 854 C CA . LEU A 1 113 ? -13.984 -17 -17.891 1 97.25 113 LEU A CA 1
ATOM 855 C C . LEU A 1 113 ? -15.414 -16.844 -18.406 1 97.25 113 LEU A C 1
ATOM 857 O O . LEU A 1 113 ? -15.914 -15.719 -18.516 1 97.25 113 LEU A O 1
ATOM 861 N N . PRO A 1 114 ? -16.062 -17.922 -18.734 1 97.06 114 PRO A N 1
ATOM 862 C CA . PRO A 1 114 ? -17.484 -17.828 -19.062 1 97.06 114 PRO A CA 1
ATOM 863 C C . PRO A 1 114 ? -18.344 -17.406 -17.875 1 97.06 114 PRO A C 1
ATOM 865 O O . PRO A 1 114 ? -17.984 -17.656 -16.719 1 97.06 114 PRO A O 1
ATOM 868 N N . ASP A 1 115 ? -19.469 -16.875 -18.172 1 97 115 ASP A N 1
ATOM 869 C CA . ASP A 1 115 ? -20.391 -16.359 -17.156 1 97 115 ASP A CA 1
ATOM 870 C C . ASP A 1 115 ? -20.781 -17.453 -16.156 1 97 115 ASP A C 1
ATOM 872 O O . ASP A 1 115 ? -20.969 -17.172 -14.977 1 97 115 ASP A O 1
ATOM 876 N N . ALA A 1 116 ? -20.875 -18.656 -16.609 1 97.12 116 ALA A N 1
ATOM 877 C CA . ALA A 1 116 ? -21.312 -19.766 -15.781 1 97.12 116 ALA A CA 1
ATOM 878 C C . ALA A 1 116 ? -20.312 -20.047 -14.656 1 97.12 116 ALA A C 1
ATOM 880 O O . ALA A 1 116 ? -20.672 -20.609 -13.617 1 97.12 116 ALA A O 1
ATOM 881 N N . GLU A 1 117 ? -19.062 -19.641 -14.875 1 97.88 117 GLU A N 1
ATOM 882 C CA . GLU A 1 117 ? -18.031 -19.844 -13.867 1 97.88 117 GLU A CA 1
ATOM 883 C C . GLU A 1 117 ? -18.062 -18.75 -12.812 1 97.88 117 GLU A C 1
ATOM 885 O O . GLU A 1 117 ? -17.484 -18.906 -11.734 1 97.88 117 GLU A O 1
ATOM 890 N N . LEU A 1 118 ? -18.625 -17.625 -13.156 1 98.19 118 LEU A N 1
ATOM 891 C CA . LEU A 1 118 ? -18.703 -16.484 -12.25 1 98.19 118 LEU A CA 1
ATOM 892 C C . LEU A 1 118 ? -19.922 -16.578 -11.352 1 98.19 118 LEU A C 1
ATOM 894 O O . LEU A 1 118 ? -20.828 -15.742 -11.43 1 98.19 118 LEU A O 1
ATOM 898 N N . THR A 1 119 ? -19.875 -17.453 -10.352 1 97.75 119 THR A N 1
ATOM 899 C CA . THR A 1 119 ? -21.062 -17.859 -9.609 1 97.75 119 THR A CA 1
ATOM 900 C C . THR A 1 119 ? -21.297 -16.938 -8.422 1 97.75 119 THR A C 1
ATOM 902 O O . THR A 1 119 ? -22.391 -16.922 -7.852 1 97.75 119 THR A O 1
ATOM 905 N N . GLY A 1 120 ? -20.297 -16.203 -7.938 1 98.56 120 GLY A N 1
ATOM 906 C CA . GLY A 1 120 ? -20.469 -15.266 -6.844 1 98.56 120 GLY A CA 1
ATOM 907 C C . GLY A 1 120 ? -20.734 -15.945 -5.512 1 98.56 120 GLY A C 1
ATOM 908 O O . GLY A 1 120 ? -21.484 -15.414 -4.68 1 98.56 120 GLY A O 1
ATOM 909 N N . ASP A 1 121 ? -20.219 -17.141 -5.285 1 98.75 121 ASP A N 1
ATOM 910 C CA . ASP A 1 121 ? -20.578 -17.875 -4.074 1 98.75 121 ASP A CA 1
ATOM 911 C C . ASP A 1 121 ? -19.344 -18.453 -3.398 1 98.75 121 ASP A C 1
ATOM 913 O O . ASP A 1 121 ? -19.453 -19.328 -2.533 1 98.75 121 ASP A O 1
ATOM 917 N N . TYR A 1 122 ? -18.172 -18 -3.869 1 98.94 122 TYR A N 1
ATOM 918 C CA . TYR A 1 122 ? -16.953 -18.438 -3.203 1 98.94 122 TYR A CA 1
ATOM 919 C C . TYR A 1 122 ? -16.734 -17.703 -1.892 1 98.94 122 TYR A C 1
ATOM 921 O O . TYR A 1 122 ? -16.984 -16.5 -1.809 1 98.94 122 TYR A O 1
ATOM 929 N N . ASP A 1 123 ? -16.266 -18.438 -0.891 1 98.88 123 ASP A N 1
ATOM 930 C CA . ASP A 1 123 ? -15.898 -17.859 0.397 1 98.88 123 ASP A CA 1
ATOM 931 C C . ASP A 1 123 ? -14.516 -17.219 0.329 1 98.88 123 ASP A C 1
ATOM 933 O O . ASP A 1 123 ? -14.234 -16.266 1.063 1 98.88 123 ASP A O 1
ATOM 937 N N . LEU A 1 124 ? -13.711 -17.766 -0.516 1 98.88 124 LEU A N 1
ATOM 938 C CA . LEU A 1 124 ? -12.305 -17.359 -0.538 1 98.88 124 LEU A CA 1
ATOM 939 C C . LEU A 1 124 ? -11.742 -17.438 -1.953 1 98.88 124 LEU A C 1
ATOM 941 O O . LEU A 1 124 ? -11.898 -18.438 -2.639 1 98.88 124 LEU A O 1
ATOM 945 N N . VAL A 1 125 ? -11.203 -16.312 -2.387 1 98.88 125 VAL A N 1
ATOM 946 C CA . VAL A 1 125 ? -10.312 -16.281 -3.537 1 98.88 125 VAL A CA 1
ATOM 947 C C . VAL A 1 125 ? -8.859 -16.234 -3.061 1 98.88 125 VAL A C 1
ATOM 949 O O . VAL A 1 125 ? -8.477 -15.336 -2.311 1 98.88 125 VAL A O 1
ATOM 952 N N . PHE A 1 126 ? -8.086 -17.156 -3.523 1 96.94 126 PHE A N 1
ATOM 953 C CA . PHE A 1 126 ? -6.703 -17.359 -3.117 1 96.94 126 PHE A CA 1
ATOM 954 C C . PHE A 1 126 ? -5.77 -17.266 -4.316 1 96.94 126 PHE A C 1
ATOM 956 O O . PHE A 1 126 ? -5.98 -17.938 -5.328 1 96.94 126 PHE A O 1
ATOM 963 N N . THR A 1 127 ? -4.758 -16.375 -4.242 1 97.19 127 THR A N 1
ATOM 964 C CA . THR A 1 127 ? -3.785 -16.281 -5.32 1 97.19 127 THR A CA 1
ATOM 965 C C . THR A 1 127 ? -2.418 -15.875 -4.777 1 97.19 127 THR A C 1
ATOM 967 O O . THR A 1 127 ? -2.322 -15.023 -3.887 1 97.19 127 THR A O 1
ATOM 970 N N . GLU A 1 128 ? -1.323 -16.594 -5.258 1 93.19 128 GLU A N 1
ATOM 971 C CA . GLU A 1 128 ? -0.067 -16.297 -4.574 1 93.19 128 GLU A CA 1
ATOM 972 C C . GLU A 1 128 ? 1.12 -16.422 -5.523 1 93.19 128 GLU A C 1
ATOM 974 O O . GLU A 1 128 ? 1.135 -17.281 -6.398 1 93.19 128 GLU A O 1
ATOM 979 N N . LEU A 1 129 ? 2.031 -15.438 -5.445 1 92 129 LEU A N 1
ATOM 980 C CA . LEU A 1 129 ? 3.424 -15.352 -5.867 1 92 129 LEU A CA 1
ATOM 981 C C . LEU A 1 129 ? 3.543 -15.445 -7.383 1 92 129 LEU A C 1
ATOM 983 O O . LEU A 1 129 ? 3.361 -16.516 -7.957 1 92 129 LEU A O 1
ATOM 987 N N . GLY A 1 130 ? 3.895 -14.406 -7.895 1 92.56 130 GLY A N 1
ATOM 988 C CA . GLY A 1 130 ? 4.246 -14.359 -9.305 1 92.56 130 GLY A CA 1
ATOM 989 C C . GLY A 1 130 ? 3.045 -14.445 -10.227 1 92.56 130 GLY A C 1
ATOM 990 O O . GLY A 1 130 ? 3.039 -15.234 -11.172 1 92.56 130 GLY A O 1
ATOM 991 N N . ILE A 1 131 ? 2.029 -13.688 -9.883 1 94.31 131 ILE A N 1
ATOM 992 C CA . ILE A 1 131 ? 0.785 -13.789 -10.641 1 94.31 131 ILE A CA 1
ATOM 993 C C . ILE A 1 131 ? 0.463 -12.453 -11.297 1 94.31 131 ILE A C 1
ATOM 995 O O . ILE A 1 131 ? 0.121 -12.398 -12.477 1 94.31 131 ILE A O 1
ATOM 999 N N . LEU A 1 132 ? 0.63 -11.375 -10.617 1 97.69 132 LEU A N 1
ATOM 1000 C CA . LEU A 1 132 ? 0.096 -10.086 -11.055 1 97.69 132 LEU A CA 1
ATOM 1001 C C . LEU A 1 132 ? 0.857 -9.562 -12.266 1 97.69 132 LEU A C 1
ATOM 1003 O O . LEU A 1 132 ? 0.282 -8.883 -13.117 1 97.69 132 LEU A O 1
ATOM 1007 N N . HIS A 1 133 ? 2.117 -9.953 -12.32 1 97.31 133 HIS A N 1
ATOM 1008 C CA . HIS A 1 133 ? 2.961 -9.383 -13.359 1 97.31 133 HIS A CA 1
ATOM 1009 C C . HIS A 1 133 ? 2.588 -9.93 -14.734 1 97.31 133 HIS A C 1
ATOM 1011 O O . HIS A 1 133 ? 3.082 -9.453 -15.758 1 97.31 133 HIS A O 1
ATOM 1017 N N . TYR A 1 134 ? 1.689 -10.883 -14.852 1 95.06 134 TYR A N 1
ATOM 1018 C CA . TYR A 1 134 ? 1.277 -11.43 -16.141 1 95.06 134 TYR A CA 1
ATOM 1019 C C . TYR A 1 134 ? 0.17 -10.586 -16.766 1 95.06 134 TYR A C 1
ATOM 1021 O O . TYR A 1 134 ? -0.212 -10.805 -17.906 1 95.06 134 TYR A O 1
ATOM 1029 N N . PHE A 1 135 ? -0.313 -9.586 -16.062 1 96.12 135 PHE A N 1
ATOM 1030 C CA . PHE A 1 135 ? -1.403 -8.742 -16.531 1 96.12 135 PHE A CA 1
ATOM 1031 C C . PHE A 1 135 ? -0.896 -7.348 -16.891 1 96.12 135 PHE A C 1
ATOM 1033 O O . PHE A 1 135 ? -0.02 -6.809 -16.219 1 96.12 135 PHE A O 1
ATOM 1040 N N . THR A 1 136 ? -1.505 -6.719 -17.938 1 95.38 136 THR A N 1
ATOM 1041 C CA . THR A 1 136 ? -1.143 -5.352 -18.297 1 95.38 136 THR A CA 1
ATOM 1042 C C . THR A 1 136 ? -2.129 -4.352 -17.703 1 95.38 136 THR A C 1
ATOM 1044 O O . THR A 1 136 ? -1.895 -3.143 -17.734 1 95.38 136 THR A O 1
ATOM 1047 N N . ASP A 1 137 ? -3.186 -4.848 -17.25 1 96.81 137 ASP A N 1
ATOM 1048 C CA . ASP A 1 137 ? -4.191 -4.145 -16.469 1 96.81 137 ASP A CA 1
ATOM 1049 C C . ASP A 1 137 ? -4.719 -5.023 -15.336 1 96.81 137 ASP A C 1
ATOM 1051 O O . ASP A 1 137 ? -5.152 -6.152 -15.57 1 96.81 137 ASP A O 1
ATOM 1055 N N . LEU A 1 138 ? -4.699 -4.5 -14.148 1 98.44 138 LEU A N 1
ATOM 1056 C CA . LEU A 1 138 ? -5.066 -5.328 -13.008 1 98.44 138 LEU A CA 1
ATOM 1057 C C . LEU A 1 138 ? -6.57 -5.273 -12.758 1 98.44 138 LEU A C 1
ATOM 1059 O O . LEU A 1 138 ? -7.117 -6.133 -12.062 1 98.44 138 LEU A O 1
ATOM 1063 N N . LYS A 1 139 ? -7.254 -4.277 -13.227 1 98.25 139 LYS A N 1
ATOM 1064 C CA . LYS A 1 139 ? -8.664 -4.066 -12.906 1 98.25 139 LYS A CA 1
ATOM 1065 C C . LYS A 1 139 ? -9.508 -5.262 -13.344 1 98.25 139 LYS A C 1
ATOM 1067 O O . LYS A 1 139 ? -10.289 -5.793 -12.555 1 98.25 139 LYS A O 1
ATOM 1072 N N . PRO A 1 140 ? -9.32 -5.785 -14.594 1 98.19 140 PRO A N 1
ATOM 1073 C CA . PRO A 1 140 ? -10.133 -6.941 -14.984 1 98.19 140 PRO A CA 1
ATOM 1074 C C . PRO A 1 140 ? -9.875 -8.164 -14.117 1 98.19 140 PRO A C 1
ATOM 1076 O O . PRO A 1 140 ? -10.797 -8.938 -13.836 1 98.19 140 PRO A O 1
ATOM 1079 N N . PHE A 1 141 ? -8.633 -8.375 -13.75 1 98.38 141 PHE A N 1
ATOM 1080 C CA . PHE A 1 141 ? -8.297 -9.523 -12.906 1 98.38 141 PHE A CA 1
ATOM 1081 C C . PHE A 1 141 ? -9.031 -9.453 -11.578 1 98.38 141 PHE A C 1
ATOM 1083 O O . PHE A 1 141 ? -9.648 -10.43 -11.148 1 98.38 141 PHE A O 1
ATOM 1090 N N . PHE A 1 142 ? -9 -8.281 -10.945 1 98.81 142 PHE A N 1
ATOM 1091 C CA . PHE A 1 142 ? -9.641 -8.164 -9.641 1 98.81 142 PHE A CA 1
ATOM 1092 C C . PHE A 1 142 ? -11.156 -8.078 -9.789 1 98.81 142 PHE A C 1
ATOM 1094 O O . PHE A 1 142 ? -11.891 -8.375 -8.852 1 98.81 142 PHE A O 1
ATOM 1101 N N . ALA A 1 143 ? -11.633 -7.66 -10.914 1 98.75 143 ALA A N 1
ATOM 1102 C CA . ALA A 1 143 ? -13.062 -7.758 -11.188 1 98.75 143 ALA A CA 1
ATOM 1103 C C . ALA A 1 143 ? -13.531 -9.211 -11.156 1 98.75 143 ALA A C 1
ATOM 1105 O O . ALA A 1 143 ? -14.578 -9.516 -10.586 1 98.75 143 ALA A O 1
ATOM 1106 N N . VAL A 1 144 ? -12.734 -10.094 -11.773 1 98.75 144 VAL A N 1
ATOM 1107 C CA . VAL A 1 144 ? -13.047 -11.523 -11.75 1 98.75 144 VAL A CA 1
ATOM 1108 C C . VAL A 1 144 ? -13.062 -12.023 -10.312 1 98.75 144 VAL A C 1
ATOM 1110 O O . VAL A 1 144 ? -13.992 -12.711 -9.891 1 98.75 144 VAL A O 1
ATOM 1113 N N . ALA A 1 145 ? -12.039 -11.664 -9.539 1 98.81 145 ALA A N 1
ATOM 1114 C CA . ALA A 1 145 ? -11.984 -12.07 -8.141 1 98.81 145 ALA A CA 1
ATOM 1115 C C . ALA A 1 145 ? -13.234 -11.633 -7.387 1 98.81 145 ALA A C 1
ATOM 1117 O O . ALA A 1 145 ? -13.836 -12.43 -6.656 1 98.81 145 ALA A O 1
ATOM 1118 N N . ALA A 1 146 ? -13.625 -10.406 -7.602 1 98.81 146 ALA A N 1
ATOM 1119 C CA . ALA A 1 146 ? -14.805 -9.859 -6.93 1 98.81 146 ALA A CA 1
ATOM 1120 C C . ALA A 1 146 ? -16.062 -10.594 -7.355 1 98.81 146 ALA A C 1
ATOM 1122 O O . ALA A 1 146 ? -16.938 -10.883 -6.531 1 98.81 146 ALA A O 1
ATOM 1123 N N . GLN A 1 147 ? -16.172 -10.898 -8.617 1 98.81 147 GLN A N 1
ATOM 1124 C CA . GLN A 1 147 ? -17.359 -11.555 -9.148 1 98.81 147 GLN A CA 1
ATOM 1125 C C . GLN A 1 147 ? -17.469 -12.992 -8.641 1 98.81 147 GLN A C 1
ATOM 1127 O O . GLN A 1 147 ? -18.578 -13.523 -8.523 1 98.81 147 GLN A O 1
ATOM 1132 N N . LEU A 1 148 ? -16.359 -13.586 -8.367 1 98.88 148 LEU A N 1
ATOM 1133 C CA . LEU A 1 148 ? -16.359 -14.961 -7.859 1 98.88 148 LEU A CA 1
ATOM 1134 C C . LEU A 1 148 ? -16.766 -15 -6.391 1 98.88 148 LEU A C 1
ATOM 1136 O O . LEU A 1 148 ? -17.391 -15.961 -5.949 1 98.88 148 LEU A O 1
ATOM 1140 N N . LEU A 1 149 ? -16.469 -13.969 -5.688 1 98.88 149 LEU A N 1
ATOM 1141 C CA . LEU A 1 149 ? -16.672 -13.93 -4.246 1 98.88 149 LEU A CA 1
ATOM 1142 C C . LEU A 1 149 ? -18.141 -13.641 -3.91 1 98.88 149 LEU A C 1
ATOM 1144 O O . LEU A 1 149 ? -18.781 -12.82 -4.566 1 98.88 149 LEU A O 1
ATOM 1148 N N . LYS A 1 150 ? -18.656 -14.305 -2.912 1 98.81 150 LYS A N 1
ATOM 1149 C CA . LYS A 1 150 ? -19.906 -13.852 -2.297 1 98.81 150 LYS A CA 1
ATOM 1150 C C . LYS A 1 150 ? -19.688 -12.562 -1.505 1 98.81 150 LYS A C 1
ATOM 1152 O O . LYS A 1 150 ? -18.547 -12.219 -1.171 1 98.81 150 LYS A O 1
ATOM 1157 N N . LYS A 1 151 ? -20.766 -11.844 -1.229 1 98.38 151 LYS A N 1
ATOM 1158 C CA . LYS A 1 151 ? -20.641 -10.711 -0.307 1 98.38 151 LYS A CA 1
ATOM 1159 C C . LYS A 1 151 ? -20.031 -11.156 1.021 1 98.38 151 LYS A C 1
ATOM 1161 O O . LYS A 1 151 ? -20.438 -12.172 1.589 1 98.38 151 LYS A O 1
ATOM 1166 N N . GLY A 1 152 ? -19.016 -10.453 1.461 1 98.19 152 GLY A N 1
ATOM 1167 C CA . GLY A 1 152 ? -18.344 -10.82 2.695 1 98.19 152 GLY A CA 1
ATOM 1168 C C . GLY A 1 152 ? -17.234 -11.844 2.49 1 98.19 152 GLY A C 1
ATOM 1169 O O . GLY A 1 152 ? -16.5 -12.172 3.426 1 98.19 152 GLY A O 1
ATOM 1170 N N . GLY A 1 153 ? -17.156 -12.406 1.24 1 98.81 153 GLY A N 1
ATOM 1171 C CA . GLY A 1 153 ? -16.062 -13.312 0.93 1 98.81 153 GLY A CA 1
ATOM 1172 C C . GLY A 1 153 ? -14.703 -12.633 0.963 1 98.81 153 GLY A C 1
ATOM 1173 O O . GLY A 1 153 ? -14.617 -11.406 0.948 1 98.81 153 GLY A O 1
ATOM 1174 N N . LYS A 1 154 ? -13.656 -13.43 0.974 1 98.69 154 LYS A N 1
ATOM 1175 C CA . LYS A 1 154 ? -12.32 -12.898 1.239 1 98.69 154 LYS A CA 1
ATOM 1176 C C . LYS A 1 154 ? -11.383 -13.148 0.061 1 98.69 154 LYS A C 1
ATOM 1178 O O . LYS A 1 154 ? -11.406 -14.227 -0.538 1 98.69 154 LYS A O 1
ATOM 1183 N N . LEU A 1 155 ? -10.617 -12.148 -0.272 1 98.88 155 LEU A N 1
ATOM 1184 C CA . LEU A 1 155 ? -9.453 -12.273 -1.143 1 98.88 155 LEU A CA 1
ATOM 1185 C C . LEU A 1 155 ? -8.164 -12.352 -0.324 1 98.88 155 LEU A C 1
ATOM 1187 O O . LEU A 1 155 ? -7.941 -11.531 0.564 1 98.88 155 LEU A O 1
ATOM 1191 N N . VAL A 1 156 ? -7.344 -13.344 -0.521 1 98.88 156 VAL A N 1
ATOM 1192 C CA . VAL A 1 156 ? -6.004 -13.445 0.041 1 98.88 156 VAL A CA 1
ATOM 1193 C C . VAL A 1 156 ? -4.977 -13.516 -1.086 1 98.88 156 VAL A C 1
ATOM 1195 O O . VAL A 1 156 ? -4.984 -14.453 -1.887 1 98.88 156 VAL A O 1
ATOM 1198 N N . LEU A 1 157 ? -4.129 -12.508 -1.134 1 98.62 157 LEU A N 1
ATOM 1199 C CA . LEU A 1 157 ? -3.145 -12.352 -2.199 1 98.62 157 LEU A CA 1
ATOM 1200 C C . LEU A 1 157 ? -1.744 -12.18 -1.622 1 98.62 157 LEU A C 1
ATOM 1202 O O . LEU A 1 157 ? -1.551 -11.43 -0.662 1 98.62 157 LEU A O 1
ATOM 1206 N N . GLN A 1 158 ? -0.846 -12.914 -2.074 1 98.25 158 GLN A N 1
ATOM 1207 C CA . GLN A 1 158 ? 0.572 -12.688 -1.82 1 98.25 158 GLN A CA 1
ATOM 1208 C C . GLN A 1 158 ? 1.346 -12.516 -3.125 1 98.25 158 GLN A C 1
ATOM 1210 O O . GLN A 1 158 ? 1.12 -13.258 -4.086 1 98.25 158 GLN A O 1
ATOM 1215 N N . ASP A 1 159 ? 2.184 -11.594 -3.197 1 98 159 ASP A N 1
ATOM 1216 C CA . ASP A 1 159 ? 3.025 -11.406 -4.375 1 98 159 ASP A CA 1
ATOM 1217 C C . ASP A 1 159 ? 4.34 -10.719 -4.004 1 98 159 ASP A C 1
ATOM 1219 O O . ASP A 1 159 ? 4.602 -10.461 -2.828 1 98 159 ASP A O 1
ATOM 1223 N N . PHE A 1 160 ? 5.203 -10.547 -4.957 1 96.75 160 PHE A N 1
ATOM 1224 C CA . PHE A 1 160 ? 6.527 -9.977 -4.746 1 96.75 160 PHE A CA 1
ATOM 1225 C C . PHE A 1 160 ? 6.445 -8.461 -4.59 1 96.75 160 PHE A C 1
ATOM 1227 O O . PHE A 1 160 ? 5.637 -7.805 -5.25 1 96.75 160 PHE A O 1
ATOM 1234 N N . HIS A 1 161 ? 7.25 -7.957 -3.791 1 97.62 161 HIS A N 1
ATOM 1235 C CA . HIS A 1 161 ? 7.203 -6.535 -3.475 1 97.62 161 HIS A CA 1
ATOM 1236 C C . HIS A 1 161 ? 7.93 -5.711 -4.531 1 97.62 161 HIS A C 1
ATOM 1238 O O . HIS A 1 161 ? 9.062 -6.027 -4.902 1 97.62 161 HIS A O 1
ATOM 1244 N N . PRO A 1 162 ? 7.387 -4.547 -4.949 1 97.88 162 PRO A N 1
ATOM 1245 C CA . PRO A 1 162 ? 7.984 -3.758 -6.027 1 97.88 162 PRO A CA 1
ATOM 1246 C C . PRO A 1 162 ? 9.312 -3.115 -5.625 1 97.88 162 PRO A C 1
ATOM 1248 O O . PRO A 1 162 ? 10.133 -2.799 -6.484 1 97.88 162 PRO A O 1
ATOM 1251 N N . VAL A 1 163 ? 9.539 -2.912 -4.34 1 97.12 163 VAL A N 1
ATOM 1252 C CA . VAL A 1 163 ? 10.836 -2.402 -3.914 1 97.12 163 VAL A CA 1
ATOM 1253 C C . VAL A 1 163 ? 11.938 -3.361 -4.352 1 97.12 163 VAL A C 1
ATOM 1255 O O . VAL A 1 163 ? 13.016 -2.93 -4.785 1 97.12 163 VAL A O 1
ATOM 1258 N N . SER A 1 164 ? 11.688 -4.605 -4.281 1 94.88 164 SER A N 1
ATOM 1259 C CA . SER A 1 164 ? 12.672 -5.629 -4.621 1 94.88 164 SER A CA 1
ATOM 1260 C C . SER A 1 164 ? 12.648 -5.949 -6.109 1 94.88 164 SER A C 1
ATOM 1262 O O . SER A 1 164 ? 13.672 -6.316 -6.691 1 94.88 164 SER A O 1
ATOM 1264 N N . THR A 1 165 ? 11.523 -5.773 -6.75 1 95.38 165 THR A N 1
ATOM 1265 C CA . THR A 1 165 ? 11.43 -6.227 -8.133 1 95.38 165 THR A CA 1
ATOM 1266 C C . THR A 1 165 ? 11.68 -5.07 -9.102 1 95.38 165 THR A C 1
ATOM 1268 O O . THR A 1 165 ? 12.062 -5.289 -10.25 1 95.38 165 THR A O 1
ATOM 1271 N N . LYS A 1 166 ? 11.438 -3.852 -8.633 1 96.81 166 LYS A N 1
ATOM 1272 C CA . LYS A 1 166 ? 11.469 -2.734 -9.57 1 96.81 166 LYS A CA 1
ATOM 1273 C C . LYS A 1 166 ? 12.578 -1.752 -9.219 1 96.81 166 LYS A C 1
ATOM 1275 O O . LYS A 1 166 ? 13.102 -1.052 -10.086 1 96.81 166 LYS A O 1
ATOM 1280 N N . LEU A 1 167 ? 12.93 -1.709 -7.957 1 96.06 167 LEU A N 1
ATOM 1281 C CA . LEU A 1 167 ? 13.695 -0.544 -7.531 1 96.06 167 LEU A CA 1
ATOM 1282 C C . LEU A 1 167 ? 15.109 -0.943 -7.133 1 96.06 167 LEU A C 1
ATOM 1284 O O . LEU A 1 167 ? 16.078 -0.33 -7.582 1 96.06 167 LEU A O 1
ATOM 1288 N N . ILE A 1 168 ? 15.234 -1.936 -6.246 1 94.31 168 ILE A N 1
ATOM 1289 C CA . ILE A 1 168 ? 16.516 -2.293 -5.652 1 94.31 168 ILE A CA 1
ATOM 1290 C C . ILE A 1 168 ? 17.031 -3.584 -6.281 1 94.31 168 ILE A C 1
ATOM 1292 O O . ILE A 1 168 ? 16.281 -4.543 -6.461 1 94.31 168 ILE A O 1
ATOM 1296 N N . SER A 1 169 ? 18.219 -3.596 -6.617 1 91.44 169 SER A N 1
ATOM 1297 C CA . SER A 1 169 ? 18.938 -4.805 -7.027 1 91.44 169 SER A CA 1
ATOM 1298 C C . SER A 1 169 ? 19.922 -5.254 -5.961 1 91.44 169 SER A C 1
ATOM 1300 O O . SER A 1 169 ? 20.547 -4.422 -5.297 1 91.44 169 SE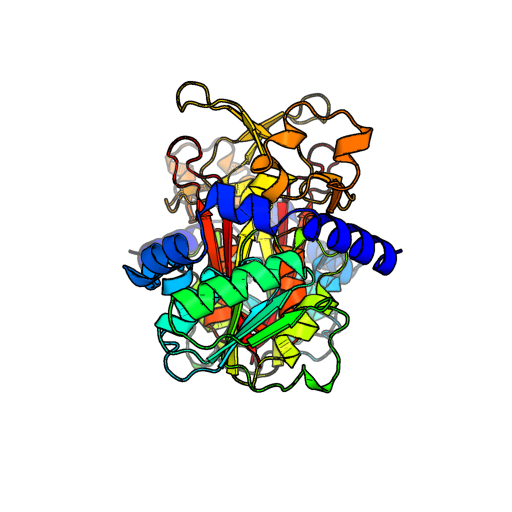R A O 1
ATOM 1302 N N . SER A 1 170 ? 19.938 -6.512 -5.77 1 86.75 170 SER A N 1
ATOM 1303 C CA . SER A 1 170 ? 20.859 -7.078 -4.789 1 86.75 170 SER A CA 1
ATOM 1304 C C . SER A 1 170 ? 21.828 -8.047 -5.449 1 86.75 170 SER A C 1
ATOM 1306 O O . SER A 1 170 ? 21.453 -8.805 -6.34 1 86.75 170 SER A O 1
ATOM 1308 N N . GLN A 1 171 ? 23.078 -7.793 -5.047 1 83.06 171 GLN A N 1
ATOM 1309 C CA . GLN A 1 171 ? 24.125 -8.664 -5.562 1 83.06 171 GLN A CA 1
ATOM 1310 C C . GLN A 1 171 ? 24.922 -9.289 -4.43 1 83.06 171 GLN A C 1
ATOM 1312 O O . GLN A 1 171 ? 25.109 -8.672 -3.375 1 83.06 171 GLN A O 1
ATOM 1317 N N . GLY A 1 172 ? 25.266 -10.586 -4.641 1 76.75 172 GLY A N 1
ATOM 1318 C CA . GLY A 1 172 ? 26.109 -11.273 -3.67 1 76.75 172 GLY A CA 1
ATOM 1319 C C . GLY A 1 172 ? 25.375 -12.391 -2.938 1 76.75 172 GLY A C 1
ATOM 1320 O O . GLY A 1 172 ? 24.188 -12.273 -2.66 1 76.75 172 GLY A O 1
ATOM 1321 N N . LYS A 1 173 ? 26.062 -13.531 -2.787 1 68.19 173 LYS A N 1
ATOM 1322 C CA . LYS A 1 173 ? 25.438 -14.75 -2.281 1 68.19 173 LYS A CA 1
ATOM 1323 C C . LYS A 1 173 ? 25.609 -14.867 -0.77 1 68.19 173 LYS A C 1
ATOM 1325 O O . LYS A 1 173 ? 25.047 -15.773 -0.146 1 68.19 173 LYS A O 1
ATOM 1330 N N . SER A 1 174 ? 26.422 -13.953 -0.196 1 68.5 174 SER A N 1
ATOM 1331 C CA . SER A 1 174 ? 26.656 -14.023 1.244 1 68.5 174 SER A CA 1
ATOM 1332 C C . SER A 1 174 ? 26.5 -12.656 1.896 1 68.5 174 SER A C 1
ATOM 1334 O O . SER A 1 174 ? 26.531 -11.625 1.214 1 68.5 174 SER A O 1
ATOM 1336 N N . GLN A 1 175 ? 26.25 -12.758 3.209 1 65.31 175 GLN A N 1
ATOM 1337 C CA . GLN A 1 175 ? 26.078 -11.531 3.979 1 65.31 175 GLN A CA 1
ATOM 1338 C C . GLN A 1 175 ? 27.281 -10.609 3.82 1 65.31 175 GLN A C 1
ATOM 1340 O O . GLN A 1 175 ? 27.125 -9.391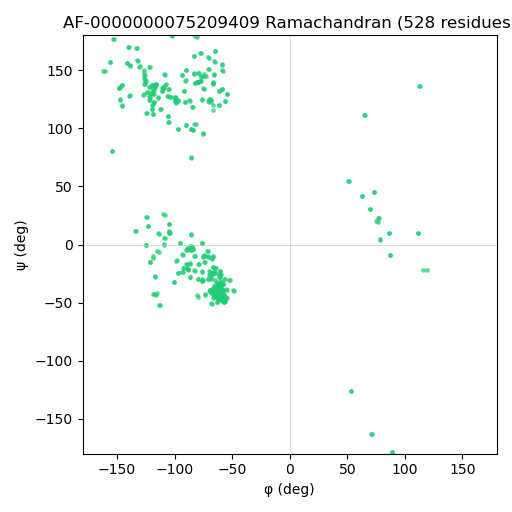 3.758 1 65.31 175 GLN A O 1
ATOM 1345 N N . ALA A 1 176 ? 28.469 -11.289 3.789 1 64 176 ALA A N 1
ATOM 1346 C CA . ALA A 1 176 ? 29.719 -10.539 3.758 1 64 176 ALA A CA 1
ATOM 1347 C C . ALA A 1 176 ? 29.859 -9.781 2.443 1 64 176 ALA A C 1
ATOM 1349 O O . ALA A 1 176 ? 30.516 -8.734 2.393 1 64 176 ALA A O 1
ATOM 1350 N N . VAL A 1 177 ? 29.109 -10.25 1.525 1 69.81 177 VAL A N 1
ATOM 1351 C CA . VAL A 1 177 ? 29.375 -9.664 0.217 1 69.81 177 VAL A CA 1
ATOM 1352 C C . VAL A 1 177 ? 28.094 -9.086 -0.372 1 69.81 177 VAL A C 1
ATOM 1354 O O . VAL A 1 177 ? 28.109 -8.445 -1.425 1 69.81 177 VAL A O 1
ATOM 1357 N N . ARG A 1 178 ? 27 -9.195 0.342 1 77.44 178 ARG A N 1
ATOM 1358 C CA . ARG A 1 178 ? 25.734 -8.727 -0.213 1 77.44 178 ARG A CA 1
ATOM 1359 C C . ARG A 1 178 ? 25.703 -7.203 -0.287 1 77.44 178 ARG A C 1
ATOM 1361 O O . ARG A 1 178 ? 25.984 -6.52 0.701 1 77.44 178 ARG A O 1
ATOM 1368 N N . LYS A 1 179 ? 25.469 -6.703 -1.533 1 84.56 179 LYS A N 1
ATOM 1369 C CA . LYS A 1 179 ? 25.328 -5.273 -1.786 1 84.56 179 LYS A CA 1
ATOM 1370 C C . LYS A 1 179 ? 23.969 -4.949 -2.379 1 84.56 179 LYS A C 1
ATOM 1372 O O . LYS A 1 179 ? 23.453 -5.691 -3.223 1 84.56 179 LYS A O 1
ATOM 1377 N N . HIS A 1 180 ? 23.344 -4.012 -1.827 1 89.62 180 HIS A N 1
ATOM 1378 C CA . HIS A 1 180 ? 22.062 -3.518 -2.342 1 89.62 180 HIS A CA 1
ATOM 1379 C C . HIS A 1 180 ? 22.234 -2.164 -3.025 1 89.62 180 HIS A C 1
ATOM 1381 O O . HIS A 1 180 ? 22.859 -1.255 -2.465 1 89.62 180 HIS A O 1
ATOM 1387 N N . LYS A 1 181 ? 21.75 -2.061 -4.266 1 90.31 181 LYS A N 1
ATOM 1388 C CA . LYS A 1 181 ? 21.859 -0.826 -5.035 1 90.31 181 LYS A CA 1
ATOM 1389 C C . LYS A 1 181 ? 20.484 -0.372 -5.547 1 90.31 181 LYS A C 1
ATOM 1391 O O . LYS A 1 181 ? 19.641 -1.2 -5.879 1 90.31 181 LYS A O 1
ATOM 1396 N N . VAL A 1 182 ? 20.344 0.959 -5.52 1 92.31 182 VAL A N 1
ATOM 1397 C CA . VAL A 1 182 ? 19.172 1.543 -6.148 1 92.31 182 VAL A CA 1
ATOM 1398 C C . VAL A 1 182 ? 19.422 1.709 -7.648 1 92.31 182 VAL A C 1
ATOM 1400 O O . VAL A 1 182 ? 19.984 2.709 -8.086 1 92.31 182 VAL A O 1
ATOM 1403 N N . THR A 1 183 ? 18.922 0.759 -8.445 1 90.56 183 THR A N 1
ATOM 1404 C CA . THR A 1 183 ? 19.25 0.759 -9.867 1 90.56 183 THR A CA 1
ATOM 1405 C C . THR A 1 183 ? 18 0.855 -10.719 1 90.56 183 THR A C 1
ATOM 1407 O O . THR A 1 183 ? 18.062 1.123 -11.922 1 90.56 183 THR A O 1
ATOM 1410 N N . GLY A 1 184 ? 16.891 0.622 -10.109 1 92.6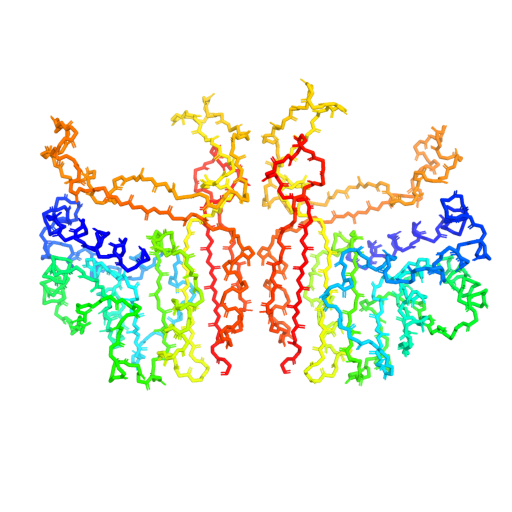2 184 GLY A N 1
ATOM 1411 C CA . GLY A 1 184 ? 15.672 0.554 -10.883 1 92.62 184 GLY A CA 1
ATOM 1412 C C . GLY A 1 184 ? 14.828 1.812 -10.781 1 92.62 184 GLY A C 1
ATOM 1413 O O . GLY A 1 184 ? 15.266 2.814 -10.219 1 92.62 184 GLY A O 1
ATOM 1414 N N . ASP A 1 185 ? 13.68 1.734 -11.523 1 95 185 ASP A N 1
ATOM 1415 C CA . ASP A 1 185 ? 12.641 2.758 -11.523 1 95 185 ASP A CA 1
ATOM 1416 C C . ASP A 1 185 ? 11.312 2.188 -11.031 1 95 185 ASP A C 1
ATOM 1418 O O . ASP A 1 185 ? 10.68 1.381 -11.711 1 95 185 ASP A O 1
ATOM 1422 N N . TYR A 1 186 ? 10.953 2.697 -9.852 1 97.06 186 TYR A N 1
ATOM 1423 C CA . TYR A 1 186 ? 9.758 2.205 -9.18 1 97.06 186 TYR A CA 1
ATOM 1424 C C . TYR A 1 186 ? 8.523 2.436 -10.047 1 97.06 186 TYR A C 1
ATOM 1426 O O . TYR A 1 186 ? 7.543 1.688 -9.953 1 97.06 186 TYR A O 1
ATOM 1434 N N . PHE A 1 187 ? 8.562 3.355 -10.953 1 96.81 187 PHE A N 1
ATOM 1435 C CA . PHE A 1 187 ? 7.371 3.775 -11.695 1 96.81 187 PHE A CA 1
ATOM 1436 C C . PHE A 1 187 ? 7.434 3.299 -13.141 1 96.81 187 PHE A C 1
ATOM 1438 O O . PHE A 1 187 ? 6.578 3.65 -13.953 1 96.81 187 PHE A O 1
ATOM 1445 N N . ASP A 1 188 ? 8.438 2.518 -13.461 1 95.56 188 ASP A N 1
ATOM 1446 C CA . ASP A 1 188 ? 8.57 1.981 -14.812 1 95.56 188 ASP A CA 1
ATOM 1447 C C . ASP A 1 188 ? 7.383 1.094 -15.172 1 95.56 188 ASP A C 1
ATOM 1449 O O . ASP A 1 188 ? 6.992 0.226 -14.391 1 95.56 188 ASP A O 1
ATOM 1453 N N . GLU A 1 189 ? 6.816 1.327 -16.344 1 96.12 189 GLU A N 1
ATOM 1454 C CA . GLU A 1 189 ? 5.641 0.57 -16.781 1 96.12 189 GLU A CA 1
ATOM 1455 C C . GLU A 1 189 ? 5.961 -0.309 -17.984 1 96.12 189 GLU A C 1
ATOM 1457 O O . GLU A 1 189 ? 5.059 -0.907 -18.578 1 96.12 189 GLU A O 1
ATOM 1462 N N . SER A 1 190 ? 7.191 -0.4 -18.297 1 96.06 190 SER A N 1
ATOM 1463 C CA . SER A 1 190 ? 7.578 -1.142 -19.5 1 96.06 190 SER A CA 1
ATOM 1464 C C . SER A 1 190 ? 7.379 -2.641 -19.297 1 96.06 190 SER A C 1
ATOM 1466 O O . SER A 1 190 ? 7.406 -3.139 -18.172 1 96.06 190 SER A O 1
ATOM 1468 N N . LEU A 1 191 ? 7.121 -3.297 -20.422 1 96 191 LEU A N 1
ATOM 1469 C CA . LEU A 1 191 ? 7.051 -4.754 -20.438 1 96 191 LEU A CA 1
ATOM 1470 C C . LEU A 1 191 ? 8.445 -5.367 -20.484 1 96 191 LEU A C 1
ATOM 1472 O O . LEU A 1 191 ? 9.328 -4.852 -21.188 1 96 191 LEU A O 1
ATOM 1476 N N . GLU A 1 192 ? 8.594 -6.414 -19.734 1 95.25 192 GLU A N 1
ATOM 1477 C CA . GLU A 1 192 ? 9.852 -7.152 -19.734 1 95.25 192 GLU A CA 1
ATOM 1478 C C . GLU A 1 192 ? 9.656 -8.578 -20.25 1 95.25 192 GLU A C 1
ATOM 1480 O O . GLU A 1 192 ? 8.664 -9.227 -19.938 1 95.25 192 GLU A O 1
ATOM 1485 N N . THR A 1 193 ? 10.555 -8.977 -21.016 1 93.44 193 THR A N 1
ATOM 1486 C CA . THR A 1 193 ? 10.539 -10.359 -21.484 1 93.44 193 THR A CA 1
ATOM 1487 C C . THR A 1 193 ? 11.461 -11.227 -20.625 1 93.44 193 THR A C 1
ATOM 1489 O O . THR A 1 193 ? 12.633 -10.883 -20.422 1 93.44 193 THR A O 1
ATOM 1492 N N . THR A 1 194 ? 10.883 -12.258 -20.094 1 92.62 194 THR A N 1
ATOM 1493 C CA . THR A 1 194 ? 11.648 -13.219 -19.312 1 92.62 194 THR A CA 1
ATOM 1494 C C . THR A 1 194 ? 11.188 -14.641 -19.609 1 92.62 194 THR A C 1
ATOM 1496 O O . THR A 1 194 ? 10.242 -14.852 -20.375 1 92.62 194 THR A O 1
ATOM 1499 N N . GLU A 1 195 ? 11.945 -15.578 -19.109 1 90.75 195 GLU A N 1
ATOM 1500 C CA . GLU A 1 195 ? 11.516 -16.969 -19.219 1 90.75 195 GLU A CA 1
ATOM 1501 C C . GLU A 1 195 ? 10.461 -17.297 -18.156 1 90.75 195 GLU A C 1
ATOM 1503 O O . GLU A 1 195 ? 10.5 -16.75 -17.047 1 90.75 195 GLU A O 1
ATOM 1508 N N . VAL A 1 196 ? 9.586 -18.188 -18.578 1 90.19 196 VAL A N 1
ATOM 1509 C CA . VAL A 1 196 ? 8.562 -18.641 -17.641 1 90.19 196 VAL A CA 1
ATOM 1510 C C . VAL A 1 196 ? 9.227 -19.25 -16.406 1 90.19 196 VAL A C 1
ATOM 1512 O O . VAL A 1 196 ? 10.32 -19.812 -16.5 1 90.19 196 VAL A O 1
ATOM 1515 N N . ALA A 1 197 ? 8.609 -19.156 -15.25 1 86.44 197 ALA A N 1
ATOM 1516 C CA . ALA A 1 197 ? 9.203 -19.438 -13.945 1 86.44 197 ALA A CA 1
ATOM 1517 C C . ALA A 1 197 ? 9.656 -20.891 -13.859 1 86.44 197 ALA A C 1
ATOM 1519 O O . ALA A 1 197 ? 10.68 -21.188 -13.242 1 86.44 197 ALA A O 1
ATOM 1520 N N . TYR A 1 198 ? 8.977 -21.828 -14.461 1 87.56 198 TYR A N 1
ATOM 1521 C CA . TYR A 1 198 ? 9.289 -23.234 -14.266 1 87.56 198 TYR A CA 1
ATOM 1522 C C . TYR A 1 198 ? 10.422 -23.672 -15.195 1 87.56 198 TYR A C 1
ATOM 1524 O O . TYR A 1 198 ? 10.922 -24.797 -15.078 1 87.56 198 TYR A O 1
ATOM 1532 N N . SER A 1 199 ? 10.867 -22.766 -16.047 1 88.62 199 SER A N 1
ATOM 1533 C CA . SER A 1 199 ? 11.883 -23.125 -17.031 1 88.62 199 SER A CA 1
ATOM 1534 C C . SER A 1 199 ? 13.172 -23.594 -16.359 1 88.62 199 SER A C 1
ATOM 1536 O O . SER A 1 199 ? 13.898 -24.422 -16.906 1 88.62 199 SER A O 1
ATOM 1538 N N . LYS A 1 200 ? 13.414 -23.156 -15.195 1 87.88 200 LYS A N 1
ATOM 1539 C CA . LYS A 1 200 ? 14.633 -23.5 -14.469 1 87.88 200 LYS A CA 1
ATOM 1540 C C . LYS A 1 200 ? 14.617 -24.953 -14.023 1 87.88 200 LYS A C 1
ATOM 1542 O O . LYS A 1 200 ? 15.648 -25.5 -13.617 1 87.88 200 LYS A O 1
ATOM 1547 N N . PHE A 1 201 ? 13.5 -25.531 -14.156 1 87.81 201 PHE A N 1
ATOM 1548 C CA . PHE A 1 201 ? 13.383 -26.922 -13.734 1 87.81 201 PHE A CA 1
ATOM 1549 C C . PHE A 1 201 ? 13.367 -27.859 -14.938 1 87.81 201 PHE A C 1
ATOM 1551 O O . PHE A 1 201 ? 13.094 -29.047 -14.797 1 87.81 201 PHE A O 1
ATOM 1558 N N . LEU A 1 202 ? 13.656 -27.328 -16.078 1 90.69 202 LEU A N 1
ATOM 1559 C CA . LEU A 1 202 ? 13.766 -28.109 -17.297 1 90.69 202 LEU A CA 1
ATOM 1560 C C . LEU A 1 202 ? 15.227 -28.266 -17.703 1 90.69 202 LEU A C 1
ATOM 1562 O O . LEU A 1 202 ? 15.828 -27.359 -18.266 1 90.69 202 LEU A O 1
ATOM 1566 N N . PRO A 1 203 ? 15.727 -29.422 -17.484 1 87.94 203 PRO A N 1
ATOM 1567 C CA . PRO A 1 203 ? 17.141 -29.641 -17.766 1 87.94 203 PRO A CA 1
ATOM 1568 C C . PRO A 1 203 ? 17.5 -29.391 -19.234 1 87.94 203 PRO A C 1
ATOM 1570 O O . PRO A 1 203 ? 18.625 -28.984 -19.547 1 87.94 203 PRO A O 1
ATOM 1573 N N . GLU A 1 204 ? 16.625 -29.641 -20.078 1 85.25 204 GLU A N 1
ATOM 1574 C CA . GLU A 1 204 ? 16.875 -29.5 -21.516 1 85.25 204 GLU A CA 1
ATOM 1575 C C . GLU A 1 204 ? 17.141 -28.031 -21.891 1 85.25 204 GLU A C 1
ATOM 1577 O O . GLU A 1 204 ? 17.703 -27.75 -22.938 1 85.25 204 GLU A O 1
ATOM 1582 N N . LEU A 1 205 ? 16.719 -27.141 -21.062 1 88.38 205 LEU A N 1
ATOM 1583 C CA . LEU A 1 205 ? 16.875 -25.719 -21.375 1 88.38 205 LEU A CA 1
ATOM 1584 C C . LEU A 1 205 ? 18.203 -25.188 -20.859 1 88.38 205 LEU A C 1
ATOM 1586 O O . LEU A 1 205 ? 18.594 -24.062 -21.188 1 88.38 205 LEU A O 1
ATOM 1590 N N . ARG A 1 206 ? 19 -25.953 -20.141 1 85.12 206 ARG A N 1
ATOM 1591 C CA . ARG A 1 206 ? 20.281 -25.531 -19.578 1 85.12 206 ARG A CA 1
ATOM 1592 C C . ARG A 1 206 ? 21.281 -25.203 -20.688 1 85.12 206 ARG A C 1
ATOM 1594 O O . ARG A 1 206 ? 22.078 -24.266 -20.547 1 85.12 206 ARG A O 1
ATOM 1601 N N . TYR A 1 207 ? 21.141 -25.875 -21.766 1 86.88 207 TYR A N 1
ATOM 1602 C CA . TYR A 1 207 ? 22.094 -25.688 -22.844 1 86.88 207 TYR A CA 1
ATOM 1603 C C . TYR A 1 207 ? 21.391 -25.281 -24.141 1 86.88 207 TYR A C 1
ATOM 1605 O O . TYR A 1 207 ? 21.953 -25.406 -25.234 1 86.88 207 TYR A O 1
ATOM 1613 N N . ALA A 1 208 ? 20.234 -24.906 -23.906 1 89.75 208 ALA A N 1
ATOM 1614 C CA . ALA A 1 208 ? 19.406 -24.578 -25.078 1 89.75 208 ALA A CA 1
ATOM 1615 C C . ALA A 1 208 ? 19.828 -23.25 -25.688 1 89.75 208 ALA A C 1
ATOM 1617 O O . ALA A 1 208 ? 20.297 -22.359 -24.984 1 89.75 208 ALA A O 1
ATOM 1618 N N . ASN A 1 209 ? 19.75 -23.125 -27.047 1 91.38 209 ASN A N 1
ATOM 1619 C CA . ASN A 1 209 ? 19.984 -21.859 -27.734 1 91.38 209 ASN A CA 1
ATOM 1620 C C . ASN A 1 209 ? 18.766 -20.969 -27.688 1 91.38 209 ASN A C 1
ATOM 1622 O O . ASN A 1 209 ? 17.75 -21.312 -27.094 1 91.38 209 ASN A O 1
ATOM 1626 N N . ALA A 1 210 ? 18.906 -19.812 -28.25 1 89.75 210 ALA A N 1
ATOM 1627 C CA . ALA A 1 210 ? 17.859 -18.797 -28.188 1 89.75 210 ALA A CA 1
ATOM 1628 C C . ALA A 1 210 ? 16.562 -19.297 -28.844 1 89.75 210 ALA A C 1
ATOM 1630 O O . ALA A 1 210 ? 15.469 -19.047 -28.344 1 89.75 210 ALA A O 1
ATOM 1631 N N . GLU A 1 211 ? 16.688 -19.953 -29.828 1 90.31 211 GLU A N 1
ATOM 1632 C CA . GLU A 1 211 ? 15.523 -20.469 -30.547 1 90.31 211 GLU A CA 1
ATOM 1633 C C . GLU A 1 211 ? 14.766 -21.5 -29.703 1 90.31 211 GLU A C 1
ATOM 1635 O O . GLU A 1 211 ? 13.539 -21.516 -29.688 1 90.31 211 GLU A O 1
ATOM 1640 N N . GLU A 1 212 ? 15.469 -22.328 -29.047 1 88 212 GLU A N 1
ATOM 1641 C CA . GLU A 1 212 ? 14.891 -23.359 -28.203 1 88 212 GLU A CA 1
ATOM 1642 C C . GLU A 1 212 ? 14.234 -22.766 -26.969 1 88 212 GLU A C 1
ATOM 1644 O O . GLU A 1 212 ? 13.297 -23.359 -26.406 1 88 212 GLU A O 1
ATOM 1649 N N . ARG A 1 213 ? 14.688 -21.672 -26.578 1 89.81 213 ARG A N 1
ATOM 1650 C CA . ARG A 1 213 ? 14.188 -21.031 -25.359 1 89.81 213 ARG A CA 1
ATOM 1651 C C . ARG A 1 213 ? 13 -20.125 -25.672 1 89.81 213 ARG A C 1
ATOM 1653 O O . ARG A 1 213 ? 12.219 -19.781 -24.781 1 89.81 213 ARG A O 1
ATOM 1660 N N . ALA A 1 214 ? 12.828 -19.797 -26.859 1 89.81 214 ALA A N 1
ATOM 1661 C CA . ALA A 1 214 ? 11.844 -18.812 -27.297 1 89.81 214 ALA A CA 1
ATOM 1662 C C . ALA A 1 214 ? 10.438 -19.203 -26.844 1 89.81 214 ALA A C 1
ATOM 1664 O O . ALA A 1 214 ? 9.68 -18.359 -26.359 1 89.81 214 ALA A O 1
ATOM 1665 N N . PRO A 1 215 ? 10.117 -20.469 -26.969 1 89 215 PRO A N 1
ATOM 1666 C CA . PRO A 1 215 ? 8.758 -20.859 -26.594 1 89 215 PRO A CA 1
ATOM 1667 C C . PRO A 1 215 ? 8.492 -20.703 -25.094 1 89 215 PRO A C 1
ATOM 1669 O O . PRO A 1 215 ? 7.34 -20.781 -24.672 1 89 215 PRO A O 1
ATOM 1672 N N . PHE A 1 216 ? 9.516 -20.469 -24.375 1 90.31 216 PHE A N 1
ATOM 1673 C CA . PHE A 1 216 ? 9.383 -20.375 -22.922 1 90.31 216 PHE A CA 1
ATOM 1674 C C . PHE A 1 216 ? 9.461 -18.922 -22.469 1 90.31 216 PHE A C 1
ATOM 1676 O O . PHE A 1 216 ? 9.547 -18.656 -21.266 1 90.31 216 PHE A O 1
ATOM 1683 N N . GLN A 1 217 ? 9.391 -18.062 -23.375 1 91.5 217 GLN A N 1
ATOM 1684 C CA . GLN A 1 217 ? 9.477 -16.641 -23.031 1 91.5 217 GLN A CA 1
ATOM 1685 C C . GLN A 1 217 ? 8.086 -16.062 -22.766 1 91.5 217 GLN A C 1
ATOM 1687 O O . GLN A 1 217 ? 7.121 -16.406 -23.438 1 91.5 217 GLN A O 1
ATOM 1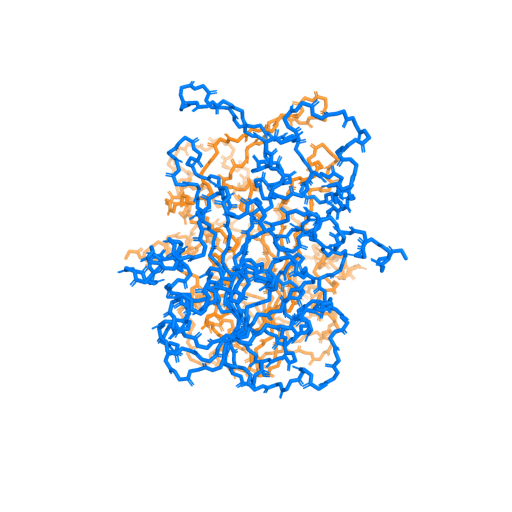692 N N . VAL A 1 218 ? 8.031 -15.195 -21.75 1 92.44 218 VAL A N 1
ATOM 1693 C CA . VAL A 1 218 ? 6.805 -14.492 -21.391 1 92.44 218 VAL A CA 1
ATOM 1694 C C . VAL A 1 218 ? 7.082 -13 -21.266 1 92.44 218 VAL A C 1
ATOM 1696 O O . VAL A 1 218 ? 8.219 -12.586 -21.016 1 92.44 218 VAL A O 1
ATOM 1699 N N . SER A 1 219 ? 6.059 -12.211 -21.484 1 94 219 SER A N 1
ATOM 1700 C CA . SER A 1 219 ? 6.082 -10.766 -21.297 1 94 219 SER A CA 1
ATOM 1701 C C . SER A 1 219 ? 5.363 -10.359 -20.016 1 94 219 SER A C 1
ATOM 1703 O O . SER A 1 219 ? 4.203 -10.727 -19.812 1 94 219 SER A O 1
ATOM 1705 N N . LEU A 1 220 ? 6.059 -9.578 -19.172 1 95.5 220 LEU A N 1
ATOM 1706 C CA . LEU A 1 220 ? 5.543 -9.266 -17.844 1 95.5 220 LEU A CA 1
ATOM 1707 C C . LEU A 1 220 ? 5.516 -7.754 -17.609 1 95.5 220 LEU A C 1
ATOM 1709 O O . LEU A 1 220 ? 6.355 -7.027 -18.141 1 95.5 220 LEU A O 1
ATOM 1713 N N . ARG A 1 221 ? 4.539 -7.285 -16.875 1 96.94 221 ARG A N 1
ATOM 1714 C CA . ARG A 1 221 ? 4.504 -5.938 -16.312 1 96.94 221 ARG A CA 1
ATOM 1715 C C . ARG A 1 221 ? 4.57 -5.984 -14.781 1 96.94 221 ARG A C 1
ATOM 1717 O O . ARG A 1 221 ? 3.768 -6.668 -14.141 1 96.94 221 ARG A O 1
ATOM 1724 N N . LYS A 1 222 ? 5.52 -5.25 -14.25 1 97.56 222 LYS A N 1
ATOM 1725 C CA . LYS A 1 222 ? 5.602 -5.152 -12.797 1 97.56 222 LYS A CA 1
ATOM 1726 C C . LYS A 1 222 ? 4.777 -3.977 -12.281 1 97.56 222 LYS A C 1
ATOM 1728 O O . LYS A 1 222 ? 4.602 -2.979 -12.977 1 97.56 222 LYS A O 1
ATOM 1733 N N . TRP A 1 223 ? 4.273 -4.094 -11.102 1 98.5 223 TRP A N 1
ATOM 1734 C CA . TRP A 1 223 ? 3.311 -3.131 -10.578 1 98.5 223 TRP A CA 1
ATOM 1735 C C . TRP A 1 223 ? 3.824 -2.492 -9.297 1 98.5 223 TRP A C 1
ATOM 1737 O O . TRP A 1 223 ? 4.629 -3.09 -8.57 1 98.5 223 TRP A O 1
ATOM 1747 N N . THR A 1 224 ? 3.371 -1.271 -9.016 1 98.56 224 THR A N 1
ATOM 1748 C CA . THR A 1 224 ? 3.594 -0.644 -7.719 1 98.56 224 THR A CA 1
ATOM 1749 C C . THR A 1 224 ? 2.551 -1.11 -6.707 1 98.56 224 THR A C 1
ATOM 1751 O O . THR A 1 224 ? 1.505 -1.643 -7.086 1 98.56 224 THR A O 1
ATOM 1754 N N . ILE A 1 225 ? 2.852 -0.914 -5.43 1 98.81 225 ILE A N 1
ATOM 1755 C CA . ILE A 1 225 ? 1.876 -1.231 -4.391 1 98.81 225 ILE A CA 1
ATOM 1756 C C . ILE A 1 225 ? 0.61 -0.404 -4.602 1 98.81 225 ILE A C 1
ATOM 1758 O O . ILE A 1 225 ? -0.503 -0.909 -4.441 1 98.81 225 ILE A O 1
ATOM 1762 N N . GLY A 1 226 ? 0.811 0.836 -4.938 1 98.88 226 GLY A N 1
ATOM 1763 C CA . GLY A 1 226 ? -0.319 1.727 -5.148 1 98.88 226 GLY A CA 1
ATOM 1764 C C . GLY A 1 226 ? -1.252 1.253 -6.25 1 98.88 226 GLY A C 1
ATOM 1765 O O . GLY A 1 226 ? -2.475 1.292 -6.09 1 98.88 226 GLY A O 1
ATOM 1766 N N . GLU A 1 227 ? -0.683 0.854 -7.383 1 98.75 227 GLU A N 1
ATOM 1767 C CA . GLU A 1 227 ? -1.494 0.323 -8.477 1 98.75 227 GLU A CA 1
ATOM 1768 C C . GLU A 1 227 ? -2.291 -0.898 -8.023 1 98.75 227 GLU A C 1
ATOM 1770 O O . GLU A 1 227 ? -3.465 -1.043 -8.375 1 98.75 227 GLU A O 1
ATOM 1775 N N . ILE A 1 228 ? -1.674 -1.725 -7.285 1 98.88 228 ILE A N 1
ATOM 1776 C CA . ILE A 1 228 ? -2.301 -2.965 -6.844 1 98.88 228 ILE A CA 1
ATOM 1777 C C . ILE A 1 228 ? -3.439 -2.652 -5.875 1 98.88 228 ILE A C 1
ATOM 1779 O O . ILE A 1 228 ? -4.562 -3.125 -6.055 1 98.88 228 ILE A O 1
ATOM 1783 N N . VAL A 1 229 ? -3.152 -1.848 -4.863 1 98.94 229 VAL A N 1
ATOM 1784 C CA . VAL A 1 229 ? -4.152 -1.468 -3.871 1 98.94 229 VAL A CA 1
ATOM 1785 C C . VAL A 1 229 ? -5.328 -0.777 -4.562 1 98.94 229 VAL A C 1
ATOM 1787 O O . VAL A 1 229 ? -6.488 -1.068 -4.262 1 98.94 229 VAL A O 1
ATOM 1790 N N . THR A 1 230 ? -5.051 0.122 -5.465 1 98.94 230 THR A N 1
ATOM 1791 C CA . THR A 1 230 ? -6.086 0.859 -6.18 1 98.94 230 THR A CA 1
ATOM 1792 C C . THR A 1 230 ? -6.945 -0.088 -7.008 1 98.94 230 THR A C 1
ATOM 1794 O O . THR A 1 230 ? -8.172 0.046 -7.039 1 98.94 230 THR A O 1
ATOM 1797 N N . ALA A 1 231 ? -6.312 -1.033 -7.699 1 98.88 231 ALA A N 1
ATOM 1798 C CA . ALA A 1 231 ? -7.055 -1.992 -8.516 1 98.88 231 ALA A CA 1
ATOM 1799 C C . ALA A 1 231 ? -8.008 -2.82 -7.656 1 98.88 231 ALA A C 1
ATOM 1801 O O . ALA A 1 231 ? -9.156 -3.047 -8.039 1 98.88 231 ALA A O 1
ATOM 1802 N N . ILE A 1 232 ? -7.543 -3.275 -6.535 1 98.88 232 ILE A N 1
ATOM 1803 C CA . ILE A 1 232 ? -8.367 -4.062 -5.621 1 98.88 232 ILE A CA 1
ATOM 1804 C C . ILE A 1 232 ? -9.531 -3.217 -5.121 1 98.88 232 ILE A C 1
ATOM 1806 O O . ILE A 1 232 ? -10.688 -3.631 -5.203 1 98.88 232 ILE A O 1
ATOM 1810 N N . GLY A 1 233 ? -9.242 -1.995 -4.641 1 98.75 233 GLY A N 1
ATOM 1811 C CA . GLY A 1 233 ? -10.266 -1.116 -4.109 1 98.75 233 GLY A CA 1
ATOM 1812 C C . GLY A 1 233 ? -11.32 -0.736 -5.133 1 98.75 233 GLY A C 1
ATOM 1813 O O . GLY A 1 233 ? -12.508 -0.646 -4.812 1 98.75 233 GLY A O 1
ATOM 1814 N N . SER A 1 234 ? -10.914 -0.547 -6.332 1 98.19 234 SER A N 1
ATOM 1815 C CA . SER A 1 234 ? -11.805 -0.076 -7.387 1 98.19 234 SER A CA 1
ATOM 1816 C C . SER A 1 234 ? -12.852 -1.128 -7.738 1 98.19 234 SER A C 1
ATOM 1818 O O . SER A 1 234 ? -13.844 -0.826 -8.406 1 98.19 234 SER A O 1
ATOM 1820 N N . GLN A 1 235 ? -12.633 -2.352 -7.234 1 98.44 235 GLN A N 1
ATOM 1821 C CA . GLN A 1 235 ? -13.57 -3.422 -7.559 1 98.44 235 GLN A CA 1
ATOM 1822 C C . GLN A 1 235 ? -14.477 -3.74 -6.371 1 98.44 235 GLN A C 1
ATOM 1824 O O . GLN A 1 235 ? -15.047 -4.828 -6.297 1 98.44 235 GLN A O 1
ATOM 1829 N N . GLY A 1 236 ? -14.547 -2.863 -5.449 1 98.06 236 GLY A N 1
ATOM 1830 C CA . GLY A 1 236 ? -15.422 -3.074 -4.312 1 98.06 236 GLY A CA 1
ATOM 1831 C C . GLY A 1 236 ? -14.867 -4.055 -3.299 1 98.06 236 GLY A C 1
ATOM 1832 O O . GLY A 1 236 ? -15.617 -4.738 -2.605 1 98.06 236 GLY A O 1
ATOM 1833 N N . LEU A 1 237 ? -13.641 -4.215 -3.293 1 98.81 237 LEU A N 1
ATOM 1834 C CA . LEU A 1 237 ? -12.953 -5.023 -2.297 1 98.81 237 LEU A CA 1
ATOM 1835 C C . LEU A 1 237 ? -12.344 -4.148 -1.21 1 98.81 237 LEU A C 1
ATOM 1837 O O . LEU A 1 237 ? -11.586 -3.223 -1.509 1 98.81 237 LEU A O 1
ATOM 1841 N N . TRP A 1 238 ? -12.711 -4.398 0.02 1 98.81 238 TRP A N 1
ATOM 1842 C CA . TRP A 1 238 ? -12.258 -3.654 1.191 1 98.81 238 TRP A CA 1
ATOM 1843 C C . TRP A 1 238 ? -11 -4.273 1.781 1 98.81 238 TRP A C 1
ATOM 1845 O O . TRP A 1 238 ? -11.062 -5.301 2.461 1 98.81 238 TRP A O 1
ATOM 1855 N N . ILE A 1 239 ? -9.891 -3.604 1.481 1 98.88 239 ILE A N 1
ATOM 1856 C CA . ILE A 1 239 ? -8.633 -4.113 2.01 1 98.88 239 ILE A CA 1
ATOM 1857 C C . ILE A 1 239 ? -8.594 -3.932 3.525 1 98.88 239 ILE A C 1
ATOM 1859 O O . ILE A 1 239 ? -8.68 -2.807 4.023 1 98.88 239 ILE A O 1
ATOM 1863 N N . GLN A 1 240 ? -8.391 -5.027 4.18 1 98.31 240 GLN A N 1
ATOM 1864 C CA . GLN A 1 240 ? -8.352 -5.012 5.637 1 98.31 240 GLN A CA 1
ATOM 1865 C C . GLN A 1 240 ? -6.918 -5.035 6.152 1 98.31 240 GLN A C 1
ATOM 1867 O O . GLN A 1 240 ? -6.625 -4.484 7.215 1 98.31 240 GLN A O 1
ATOM 1872 N N . GLN A 1 241 ? -6.105 -5.699 5.379 1 98.44 241 GLN A N 1
ATOM 1873 C CA . GLN A 1 241 ? -4.707 -5.812 5.789 1 98.44 241 GLN A CA 1
ATOM 1874 C C . GLN A 1 241 ? -3.777 -5.812 4.578 1 98.44 241 GLN A C 1
ATOM 1876 O O . GLN A 1 241 ? -4.078 -6.434 3.557 1 98.44 241 GLN A O 1
ATOM 1881 N N . LEU A 1 242 ? -2.725 -5.117 4.672 1 98.88 242 LEU A N 1
ATOM 1882 C CA . LEU A 1 242 ? -1.533 -5.207 3.838 1 98.88 242 LEU A CA 1
ATOM 1883 C C . LEU A 1 242 ? -0.289 -5.438 4.688 1 98.88 242 LEU A C 1
ATOM 1885 O O . LEU A 1 242 ? 0.094 -4.578 5.48 1 98.88 242 LEU A O 1
ATOM 1889 N N . VAL A 1 243 ? 0.29 -6.582 4.531 1 98.44 243 VAL A N 1
ATOM 1890 C CA . VAL A 1 243 ? 1.477 -6.945 5.297 1 98.44 243 VAL A CA 1
ATOM 1891 C C . VAL A 1 243 ? 2.684 -7.047 4.367 1 98.44 243 VAL A C 1
ATOM 1893 O O . VAL A 1 243 ? 2.693 -7.863 3.441 1 98.44 243 VAL A O 1
ATOM 1896 N N . GLU A 1 244 ? 3.637 -6.215 4.57 1 98.06 244 GLU A N 1
ATOM 1897 C CA . GLU A 1 244 ? 4.898 -6.305 3.842 1 98.06 244 GLU A CA 1
ATOM 1898 C C . GLU A 1 244 ? 5.918 -7.145 4.602 1 98.06 244 GLU A C 1
ATOM 1900 O O . GLU A 1 244 ? 6.098 -6.969 5.809 1 98.06 244 GLU A O 1
ATOM 1905 N N . GLU A 1 245 ? 6.527 -8.039 3.912 1 95.25 245 GLU A N 1
ATOM 1906 C CA . GLU A 1 245 ? 7.387 -9.016 4.582 1 95.25 245 GLU A CA 1
ATOM 1907 C C . GLU A 1 245 ? 8.836 -8.867 4.133 1 95.25 245 GLU A C 1
ATOM 1909 O O . GLU A 1 245 ? 9.109 -8.633 2.953 1 95.25 245 GLU A O 1
ATOM 1914 N N . PRO A 1 246 ? 9.734 -8.953 5.16 1 91.31 246 PRO A N 1
ATOM 1915 C CA . PRO A 1 246 ? 11.156 -8.977 4.797 1 91.31 246 PRO A CA 1
ATOM 1916 C C . PRO A 1 246 ? 11.609 -10.344 4.277 1 91.31 246 PRO A C 1
ATOM 1918 O O . PRO A 1 246 ? 10.867 -11.32 4.387 1 91.31 246 PRO A O 1
ATOM 1921 N N . HIS A 1 247 ? 12.773 -10.227 3.67 1 77.19 247 HIS A N 1
ATOM 1922 C CA . HIS A 1 247 ? 13.406 -11.5 3.334 1 77.19 247 HIS A CA 1
ATOM 1923 C C . HIS A 1 247 ? 13.82 -12.258 4.59 1 77.19 247 HIS A C 1
ATOM 1925 O O . HIS A 1 247 ? 14.227 -11.648 5.582 1 77.19 247 HIS A O 1
ATOM 1931 N N . ALA A 1 248 ? 13.633 -13.469 4.551 1 71.88 248 ALA A N 1
ATOM 1932 C CA . ALA A 1 248 ? 13.969 -14.305 5.695 1 71.88 248 ALA A CA 1
ATOM 1933 C C . ALA A 1 248 ? 15.461 -14.234 6.016 1 71.88 248 ALA A C 1
ATOM 1935 O O . ALA A 1 248 ? 15.859 -14.336 7.176 1 71.88 248 ALA A O 1
ATOM 1936 N N . GLU A 1 249 ? 16.188 -13.961 4.926 1 73.44 249 GLU A N 1
ATOM 1937 C CA . GLU A 1 249 ? 17.641 -13.953 5.129 1 73.44 249 GLU A CA 1
ATOM 1938 C C . GLU A 1 249 ? 18.094 -12.656 5.793 1 73.44 249 GLU A C 1
ATOM 1940 O O . GLU A 1 249 ? 17.625 -11.57 5.422 1 73.44 249 GLU A O 1
ATOM 1945 N N . GLU A 1 250 ? 18.984 -12.75 6.656 1 68.44 250 GLU A N 1
ATOM 1946 C CA . GLU A 1 250 ? 19.438 -11.648 7.496 1 68.44 250 GLU A CA 1
ATOM 1947 C C . GLU A 1 250 ? 20.062 -10.539 6.656 1 68.44 250 GLU A C 1
ATOM 1949 O O . GLU A 1 250 ? 19.922 -9.359 6.98 1 68.44 250 GLU A O 1
ATOM 1954 N N . PHE A 1 251 ? 20.781 -11 5.582 1 65.62 251 PHE A N 1
ATOM 1955 C CA . PHE A 1 251 ? 21.547 -10.008 4.844 1 65.62 251 PHE A CA 1
ATOM 1956 C C . PHE A 1 251 ? 20.625 -9.141 3.992 1 65.62 251 PHE A C 1
ATOM 1958 O O . PHE A 1 251 ? 21.062 -8.117 3.447 1 65.62 251 PHE A O 1
ATOM 1965 N N . ASP A 1 252 ? 19.469 -9.414 3.859 1 76.62 252 ASP A N 1
ATOM 1966 C CA . ASP A 1 252 ? 18.484 -8.578 3.188 1 76.62 252 ASP A CA 1
ATOM 1967 C C . ASP A 1 252 ? 17.484 -7.984 4.188 1 76.62 252 ASP A C 1
ATOM 1969 O O . ASP A 1 252 ? 16.406 -7.531 3.809 1 76.62 252 ASP A O 1
ATOM 1973 N N . ARG A 1 253 ? 18.172 -7.93 5.402 1 73.88 253 ARG A N 1
ATOM 1974 C CA . ARG A 1 253 ? 17.297 -7.484 6.473 1 73.88 253 ARG A CA 1
ATOM 1975 C C . ARG A 1 253 ? 16.875 -6.031 6.277 1 73.88 253 ARG A C 1
ATOM 1977 O O . ARG A 1 253 ? 17.688 -5.207 5.832 1 73.88 253 ARG A O 1
ATOM 1984 N N . GLY A 1 254 ? 15.523 -5.766 6.066 1 89.62 254 GLY A N 1
ATOM 1985 C CA . GLY A 1 254 ? 14.992 -4.414 5.996 1 89.62 254 GLY A CA 1
ATOM 1986 C C . GLY A 1 254 ? 14.336 -4.102 4.664 1 89.62 254 GLY A C 1
ATOM 1987 O O . GLY A 1 254 ? 13.617 -3.105 4.535 1 89.62 254 GLY A O 1
ATOM 1988 N N . ILE A 1 255 ? 14.75 -4.898 3.699 1 94 255 ILE A N 1
ATOM 1989 C CA . ILE A 1 255 ? 14.164 -4.668 2.383 1 94 255 ILE A CA 1
ATOM 1990 C C . ILE A 1 255 ? 12.922 -5.535 2.215 1 94 255 ILE A C 1
ATOM 1992 O O . ILE A 1 255 ? 12.977 -6.758 2.361 1 94 255 ILE A O 1
ATOM 1996 N N . PRO A 1 256 ? 11.844 -4.918 1.947 1 96.5 256 PRO A N 1
ATOM 1997 C CA . PRO A 1 256 ? 10.648 -5.746 1.741 1 96.5 256 PRO A CA 1
ATOM 1998 C C . PRO A 1 256 ? 10.742 -6.613 0.488 1 96.5 256 PRO A C 1
ATOM 2000 O O . PRO A 1 256 ? 11.164 -6.133 -0.57 1 96.5 256 PRO A O 1
ATOM 2003 N N . LYS A 1 257 ? 10.297 -7.887 0.599 1 95.25 257 LYS A N 1
ATOM 2004 C CA . LYS A 1 257 ? 10.453 -8.852 -0.485 1 95.25 257 LYS A CA 1
ATOM 2005 C C . LYS A 1 257 ? 9.094 -9.289 -1.032 1 95.25 257 LYS A C 1
ATOM 2007 O O . LYS A 1 257 ? 8.945 -9.492 -2.238 1 95.25 257 LYS A O 1
ATOM 2012 N N . THR A 1 258 ? 8.164 -9.523 -0.173 1 96.69 258 THR A N 1
ATOM 2013 C CA . THR A 1 258 ? 6.812 -9.906 -0.549 1 96.69 258 THR A CA 1
ATOM 2014 C C . THR A 1 258 ? 5.781 -9.102 0.238 1 96.69 258 THR A C 1
ATOM 2016 O O . THR A 1 258 ? 6.141 -8.328 1.128 1 96.69 258 THR A O 1
ATOM 2019 N N . PHE A 1 259 ? 4.605 -9.203 -0.17 1 98.19 259 PHE A N 1
ATOM 2020 C CA . PHE A 1 259 ? 3.496 -8.633 0.588 1 98.19 259 PHE A CA 1
ATOM 2021 C C . PHE A 1 259 ? 2.277 -9.547 0.538 1 98.19 259 PHE A C 1
ATOM 2023 O O . PHE A 1 259 ? 2.172 -10.398 -0.346 1 98.19 259 PHE A O 1
ATOM 2030 N N . ILE A 1 260 ? 1.427 -9.414 1.525 1 98.69 260 ILE A N 1
ATOM 2031 C CA . ILE A 1 260 ? 0.147 -10.109 1.608 1 98.69 260 ILE A CA 1
ATOM 2032 C C . ILE A 1 260 ? -0.984 -9.094 1.746 1 98.69 260 ILE A C 1
ATOM 2034 O O . ILE A 1 260 ? -0.88 -8.141 2.521 1 98.69 260 ILE A O 1
ATOM 2038 N N . ILE A 1 261 ? -1.995 -9.211 0.976 1 98.88 261 ILE A N 1
ATOM 2039 C CA . ILE A 1 261 ? -3.197 -8.398 1.099 1 98.88 261 ILE A CA 1
ATOM 2040 C C . ILE A 1 261 ? -4.398 -9.289 1.396 1 98.88 261 ILE A C 1
ATOM 2042 O O . ILE A 1 261 ? -4.582 -10.328 0.759 1 98.88 261 ILE A O 1
ATOM 2046 N N . THR A 1 262 ? -5.16 -8.969 2.406 1 98.81 262 THR A N 1
ATOM 2047 C CA . THR A 1 262 ? -6.484 -9.531 2.629 1 98.81 262 THR A CA 1
ATOM 2048 C C . THR A 1 262 ? -7.566 -8.477 2.41 1 98.81 262 THR A C 1
ATOM 2050 O O . THR A 1 262 ? -7.441 -7.348 2.883 1 98.81 262 THR A O 1
ATOM 2053 N N . ALA A 1 263 ? -8.547 -8.812 1.676 1 98.88 263 ALA A N 1
ATOM 2054 C CA . ALA A 1 263 ? -9.648 -7.902 1.369 1 98.88 263 ALA A CA 1
ATOM 2055 C C . ALA A 1 263 ? -10.992 -8.625 1.413 1 98.88 263 ALA A C 1
ATOM 2057 O O . ALA A 1 263 ? -11.055 -9.836 1.193 1 98.88 263 ALA A O 1
ATOM 2058 N N . GLU A 1 264 ? -12.031 -7.926 1.686 1 98.69 264 GLU A N 1
ATOM 2059 C CA . GLU A 1 264 ? -13.383 -8.461 1.776 1 98.69 264 GLU A CA 1
ATOM 2060 C C . GLU A 1 264 ? -14.289 -7.844 0.715 1 98.69 264 GLU A C 1
ATOM 2062 O O . GLU A 1 264 ? -14.227 -6.641 0.458 1 98.69 264 GLU A O 1
ATOM 2067 N N . LYS A 1 265 ? -15.047 -8.68 0.106 1 98.69 265 LYS A N 1
ATOM 2068 C CA . LYS A 1 265 ? -16.031 -8.18 -0.86 1 98.69 265 LYS A CA 1
ATOM 2069 C C . LYS A 1 265 ? -17.156 -7.438 -0.162 1 98.69 265 LYS A C 1
ATOM 2071 O O . LYS A 1 265 ? -17.781 -7.973 0.753 1 98.69 265 LYS A O 1
ATOM 2076 N N . LEU A 1 266 ? -17.391 -6.176 -0.576 1 96.69 266 LEU A N 1
ATOM 2077 C CA . LEU A 1 266 ? -18.438 -5.336 -0.009 1 96.69 266 LEU A CA 1
ATOM 2078 C C . LEU A 1 266 ? -19.797 -5.688 -0.612 1 96.69 266 LEU A C 1
ATOM 2080 O O . LEU A 1 266 ? -19.875 -6.16 -1.749 1 96.69 266 LEU A O 1
ATOM 2084 N N . MET B 1 1 ? 3.139 6.477 28.719 1 66.81 1 MET B N 1
ATOM 2085 C CA . MET B 1 1 ? 4.297 6.688 27.859 1 66.81 1 MET B CA 1
ATOM 2086 C C . MET B 1 1 ? 3.887 7.324 26.531 1 66.81 1 MET B C 1
ATOM 2088 O O . MET B 1 1 ? 4.422 8.367 26.156 1 66.81 1 MET B O 1
ATOM 2092 N N . ASP B 1 2 ? 2.832 6.914 26.016 1 79.31 2 ASP B N 1
ATOM 2093 C CA . ASP B 1 2 ? 2.369 7.48 24.75 1 79.31 2 ASP B CA 1
ATOM 2094 C C . ASP B 1 2 ? 1.753 8.859 24.969 1 79.31 2 ASP B C 1
ATOM 2096 O O . ASP B 1 2 ? 2.033 9.797 24.203 1 79.31 2 ASP B O 1
ATOM 2100 N N . THR B 1 3 ? 1.154 9.062 26.109 1 79.5 3 THR B N 1
ATOM 2101 C CA . THR B 1 3 ? 0.509 10.336 26.391 1 79.5 3 THR B CA 1
ATOM 2102 C C . THR B 1 3 ? 1.548 11.414 26.672 1 79.5 3 THR B C 1
ATOM 2104 O O . THR B 1 3 ? 1.426 12.547 26.188 1 79.5 3 THR B O 1
ATOM 2107 N N . GLU B 1 4 ? 2.51 11.016 27.422 1 80.75 4 GLU B N 1
ATOM 2108 C CA . GLU B 1 4 ? 3.572 11.961 27.75 1 80.75 4 GLU B CA 1
ATOM 2109 C C . GLU B 1 4 ? 4.305 12.414 26.484 1 80.75 4 GLU B C 1
ATOM 2111 O O . GLU B 1 4 ? 4.637 13.594 26.344 1 80.75 4 GLU B O 1
ATOM 2116 N N . ARG B 1 5 ? 4.492 11.523 25.641 1 83.06 5 ARG B N 1
ATOM 2117 C CA . ARG B 1 5 ? 5.156 11.836 24.375 1 83.06 5 ARG B CA 1
ATOM 2118 C C . ARG B 1 5 ? 4.316 12.797 23.547 1 83.06 5 ARG B C 1
ATOM 2120 O O . ARG B 1 5 ? 4.84 13.766 23 1 83.06 5 ARG B O 1
ATOM 2127 N N . ARG B 1 6 ? 3.107 12.57 23.562 1 84.94 6 ARG B N 1
ATOM 2128 C CA . ARG B 1 6 ? 2.215 13.438 22.781 1 84.94 6 ARG B CA 1
ATOM 2129 C C . ARG B 1 6 ? 2.172 14.836 23.375 1 84.94 6 ARG B C 1
ATOM 2131 O O . ARG B 1 6 ? 2.139 15.828 22.641 1 84.94 6 ARG B O 1
ATOM 2138 N N . GLU B 1 7 ? 2.125 14.828 24.625 1 81.56 7 GLU B N 1
ATOM 2139 C CA . GLU B 1 7 ? 2.129 16.125 25.297 1 81.56 7 GLU B CA 1
ATOM 2140 C C . GLU B 1 7 ? 3.414 16.891 25 1 81.56 7 GLU B C 1
ATOM 2142 O O . GLU B 1 7 ? 3.373 18.094 24.703 1 81.56 7 GLU B O 1
ATOM 2147 N N . SER B 1 8 ? 4.488 16.188 25.125 1 84.19 8 SER B N 1
ATOM 2148 C CA . SER B 1 8 ? 5.773 16.812 24.828 1 84.19 8 SER B CA 1
ATOM 2149 C C . SER B 1 8 ? 5.84 17.281 23.391 1 84.19 8 SER B C 1
ATOM 2151 O O . SER B 1 8 ? 6.273 18.406 23.109 1 84.19 8 SER B O 1
ATOM 2153 N N . ASN B 1 9 ? 5.406 16.469 22.469 1 86.62 9 ASN B N 1
ATOM 2154 C CA . ASN B 1 9 ? 5.348 16.875 21.062 1 86.62 9 ASN B CA 1
ATOM 2155 C C . ASN B 1 9 ? 4.457 18.094 20.875 1 86.62 9 ASN B C 1
ATOM 2157 O O . ASN B 1 9 ? 4.801 19.016 20.125 1 86.62 9 ASN B O 1
ATOM 2161 N N . GLY B 1 10 ? 3.338 18.094 21.578 1 86.12 10 GLY B N 1
ATOM 2162 C CA . GLY B 1 10 ? 2.438 19.234 21.5 1 86.12 10 GLY B CA 1
ATOM 2163 C C . GLY B 1 10 ? 3.078 20.531 21.969 1 86.12 10 GLY B C 1
ATOM 2164 O O . GLY B 1 10 ? 2.865 21.578 21.375 1 86.12 10 GLY B O 1
ATOM 2165 N N . GLN B 1 11 ? 3.779 20.422 23 1 83.31 11 GLN B N 1
ATOM 2166 C CA . GLN B 1 11 ? 4.469 21.609 23.531 1 83.31 11 GLN B CA 1
ATOM 2167 C C . GLN B 1 11 ? 5.473 22.141 22.516 1 83.31 11 GLN B C 1
ATOM 2169 O O . GLN B 1 11 ? 5.598 23.359 22.344 1 83.31 11 GLN B O 1
ATOM 2174 N N . ALA B 1 12 ? 6.152 21.297 21.906 1 83.31 12 ALA B N 1
ATOM 2175 C CA . ALA B 1 12 ? 7.117 21.703 20.891 1 83.31 12 ALA B CA 1
ATOM 2176 C C . ALA B 1 12 ? 6.434 22.469 19.75 1 83.31 12 ALA B C 1
ATOM 2178 O O . ALA B 1 12 ? 6.949 23.469 19.266 1 83.31 12 ALA B O 1
ATOM 2179 N N . TRP B 1 13 ? 5.312 22.031 19.391 1 83.62 13 TRP B N 1
ATOM 2180 C CA . TRP B 1 13 ? 4.578 22.641 18.281 1 83.62 13 TRP B CA 1
ATOM 2181 C C . TRP B 1 13 ? 3.996 23.984 18.688 1 83.62 13 TRP B C 1
ATOM 2183 O O . TRP B 1 13 ? 3.611 24.781 17.828 1 83.62 13 TRP B O 1
ATOM 2193 N N . ASN B 1 14 ? 3.977 24.203 19.906 1 84.69 14 ASN B N 1
ATOM 2194 C CA . ASN B 1 14 ? 3.412 25.453 20.406 1 84.69 14 ASN B CA 1
ATOM 2195 C C . ASN B 1 14 ? 4.48 26.531 20.547 1 84.69 14 ASN B C 1
ATOM 2197 O O . ASN B 1 14 ? 4.164 27.719 20.609 1 84.69 14 ASN B O 1
ATOM 2201 N N . LYS B 1 15 ? 5.648 26.016 20.609 1 81.31 15 LYS B N 1
ATOM 2202 C CA . LYS B 1 15 ? 6.742 26.938 20.891 1 81.31 15 LYS B CA 1
ATOM 2203 C C . LYS B 1 15 ? 7.09 27.766 19.656 1 81.31 15 LYS B C 1
ATOM 2205 O O . LYS B 1 15 ? 7.75 27.281 18.734 1 81.31 15 LYS B O 1
ATOM 2210 N N . SER B 1 16 ? 6.574 29 19.5 1 84.06 16 SER B N 1
ATOM 2211 C CA . SER B 1 16 ? 6.965 30.016 18.516 1 84.06 16 SER B CA 1
ATOM 2212 C C . SER B 1 16 ? 6.449 29.672 17.125 1 84.06 16 SER B C 1
ATOM 2214 O O . SER B 1 16 ? 7.035 30.078 16.125 1 84.06 16 SER B O 1
ATOM 2216 N N . ALA B 1 17 ? 5.473 28.844 17.031 1 90.25 17 ALA B N 1
ATOM 2217 C CA . ALA B 1 17 ? 4.969 28.438 15.719 1 90.25 17 ALA B CA 1
ATOM 2218 C C . ALA B 1 17 ? 4.449 29.641 14.938 1 90.25 17 ALA B C 1
ATOM 2220 O O . ALA B 1 17 ? 4.699 29.766 13.734 1 90.25 17 ALA B O 1
ATOM 2221 N N . TYR B 1 18 ? 3.822 30.547 15.609 1 92.31 18 TYR B N 1
ATOM 2222 C CA . TYR B 1 18 ? 3.297 31.75 14.961 1 92.31 18 TYR B CA 1
ATOM 2223 C C . TYR B 1 18 ? 4.402 32.5 14.227 1 92.31 18 TYR B C 1
ATOM 2225 O O . TYR B 1 18 ? 4.25 32.844 13.055 1 92.31 18 TYR B O 1
ATOM 2233 N N . ASN B 1 19 ? 5.473 32.688 14.93 1 91.75 19 ASN B N 1
ATOM 2234 C CA . ASN B 1 19 ? 6.602 33.406 14.344 1 91.75 19 ASN B CA 1
ATOM 2235 C C . ASN B 1 19 ? 7.195 32.625 13.164 1 91.75 19 ASN B C 1
ATOM 2237 O O . ASN B 1 19 ? 7.578 33.25 12.156 1 91.75 19 ASN B O 1
ATOM 2241 N N . ALA B 1 20 ? 7.293 31.375 13.312 1 91.94 20 ALA B N 1
ATOM 2242 C CA . ALA B 1 20 ? 7.828 30.547 12.234 1 91.94 20 ALA B CA 1
ATOM 2243 C C . ALA B 1 20 ? 6.988 30.688 10.969 1 91.94 20 ALA B C 1
ATOM 2245 O O . ALA B 1 20 ? 7.531 30.859 9.867 1 91.94 20 ALA B O 1
ATOM 2246 N N . TRP B 1 21 ? 5.66 30.672 11.094 1 94.31 21 TRP B N 1
ATOM 2247 C CA . TRP B 1 21 ? 4.766 30.766 9.945 1 94.31 21 TRP B CA 1
ATOM 2248 C C . TRP B 1 21 ? 4.832 32.156 9.328 1 94.31 21 TRP B C 1
ATOM 2250 O O . TRP B 1 21 ? 4.82 32.312 8.102 1 94.31 21 TRP B O 1
ATOM 2260 N N . SER B 1 22 ? 4.926 33.125 10.18 1 94.62 22 SER B N 1
ATOM 2261 C CA . SER B 1 22 ? 5.07 34.5 9.688 1 94.62 22 SER B CA 1
ATOM 2262 C C . SER B 1 22 ? 6.352 34.656 8.875 1 94.62 22 SER B C 1
ATOM 2264 O O . SER B 1 22 ? 6.359 35.344 7.852 1 94.62 22 SER B O 1
ATOM 2266 N N . ASN B 1 23 ? 7.398 34.031 9.359 1 93 23 ASN B N 1
ATOM 2267 C CA . ASN B 1 23 ? 8.672 34.094 8.648 1 93 23 ASN B CA 1
ATOM 2268 C C . ASN B 1 23 ? 8.594 33.344 7.316 1 93 23 ASN B C 1
ATOM 2270 O O . ASN B 1 23 ? 9.164 33.812 6.32 1 93 23 ASN B O 1
ATOM 2274 N N . ARG B 1 24 ? 7.914 32.25 7.289 1 93.38 24 ARG B N 1
ATOM 2275 C CA . ARG B 1 24 ? 7.867 31.422 6.094 1 93.38 24 ARG B CA 1
ATOM 2276 C C . ARG B 1 24 ? 6.871 31.984 5.078 1 93.38 24 ARG B C 1
ATOM 2278 O O . ARG B 1 24 ? 7.164 32.031 3.881 1 93.38 24 ARG B O 1
ATOM 2285 N N . PHE B 1 25 ? 5.688 32.375 5.547 1 94.88 25 PHE B N 1
ATOM 2286 C CA . PHE B 1 25 ? 4.59 32.656 4.629 1 94.88 25 PHE B CA 1
ATOM 2287 C C . PHE B 1 25 ? 4.215 34.156 4.66 1 94.88 25 PHE B C 1
ATOM 2289 O O . PHE B 1 25 ? 3.404 34.594 3.852 1 94.88 25 PHE B O 1
ATOM 2296 N N . GLY B 1 26 ? 4.801 34.938 5.551 1 95 26 GLY B N 1
ATOM 2297 C CA . GLY B 1 26 ? 4.418 36.312 5.758 1 95 26 GLY B CA 1
ATOM 2298 C C . GLY B 1 26 ? 3.314 36.5 6.781 1 95 26 GLY B C 1
ATOM 2299 O O . GLY B 1 26 ? 2.912 35.531 7.434 1 95 26 GLY B O 1
ATOM 2300 N N . THR B 1 27 ? 2.924 37.781 6.961 1 96.38 27 THR B N 1
ATOM 2301 C CA . THR B 1 27 ? 1.798 38.062 7.848 1 96.38 27 THR B CA 1
ATOM 2302 C C . THR B 1 27 ? 0.539 37.344 7.359 1 96.38 27 THR B C 1
ATOM 2304 O O . THR B 1 27 ? 0.428 37 6.18 1 96.38 27 THR B O 1
ATOM 2307 N N . PRO B 1 28 ? -0.368 37.094 8.281 1 97.75 28 PRO B N 1
ATOM 2308 C CA . PRO B 1 28 ? -1.624 36.469 7.875 1 97.75 28 PRO B CA 1
ATOM 2309 C C . PRO B 1 28 ? -2.281 37.156 6.684 1 97.75 28 PRO B C 1
ATOM 2311 O O . PRO B 1 28 ? -2.818 36.5 5.793 1 97.75 28 PRO B O 1
ATOM 2314 N N . GLU B 1 29 ? -2.229 38.469 6.645 1 98 29 GLU B N 1
ATOM 2315 C CA . GLU B 1 29 ? -2.824 39.25 5.547 1 98 29 GLU B CA 1
ATOM 2316 C C . GLU B 1 29 ? -2.154 38.906 4.219 1 98 29 GLU B C 1
ATOM 2318 O O . GLU B 1 29 ? -2.832 38.656 3.217 1 98 29 GLU B O 1
ATOM 2323 N N . LYS B 1 30 ? -0.882 38.875 4.227 1 98.12 30 LYS B N 1
ATOM 2324 C CA . LYS B 1 30 ? -0.129 38.562 3.016 1 98.12 30 LYS B CA 1
ATOM 2325 C C . LYS B 1 30 ? -0.365 37.125 2.576 1 98.12 30 LYS B C 1
ATOM 2327 O O . LYS B 1 30 ? -0.565 36.844 1.391 1 98.12 30 LYS B O 1
ATOM 2332 N N . ALA B 1 31 ? -0.293 36.281 3.523 1 98.19 31 ALA B N 1
ATOM 2333 C CA . ALA B 1 31 ? -0.513 34.875 3.236 1 98.19 31 ALA B CA 1
ATOM 2334 C C . ALA B 1 31 ? -1.917 34.625 2.689 1 98.19 31 ALA B C 1
ATOM 2336 O O . ALA B 1 31 ? -2.096 33.875 1.727 1 98.19 31 ALA B O 1
ATOM 2337 N N . ALA B 1 32 ? -2.9 35.25 3.279 1 98.56 32 ALA B N 1
ATOM 2338 C CA . ALA B 1 32 ? -4.285 35.125 2.836 1 98.56 32 ALA B CA 1
ATOM 2339 C C . ALA B 1 32 ? -4.449 35.594 1.395 1 98.56 32 ALA B C 1
ATOM 2341 O O . ALA B 1 32 ? -5.16 34.969 0.606 1 98.56 32 ALA B O 1
ATOM 2342 N N . ALA B 1 33 ? -3.824 36.688 1.104 1 98.44 33 ALA B N 1
ATOM 2343 C CA . ALA B 1 33 ? -3.9 37.219 -0.252 1 98.44 33 ALA B CA 1
ATOM 2344 C C . ALA B 1 33 ? -3.324 36.25 -1.267 1 98.44 33 ALA B C 1
ATOM 2346 O O . ALA B 1 33 ? -3.869 36.062 -2.361 1 98.44 33 ALA B O 1
ATOM 2347 N N . LYS B 1 34 ? -2.25 35.625 -0.884 1 98.06 34 LYS B N 1
ATOM 2348 C CA . LYS B 1 34 ? -1.627 34.656 -1.763 1 98.06 34 LYS B CA 1
ATOM 2349 C C . LYS B 1 34 ? -2.543 33.438 -1.979 1 98.06 34 LYS B C 1
ATOM 2351 O O . LYS B 1 34 ? -2.711 32.969 -3.109 1 98.06 34 LYS B O 1
ATOM 2356 N N . ILE B 1 35 ? -3.154 32.938 -0.968 1 98.5 35 ILE B N 1
ATOM 2357 C CA . ILE B 1 35 ? -4.047 31.781 -1.052 1 98.5 35 ILE B CA 1
ATOM 2358 C C . ILE B 1 35 ? -5.277 32.156 -1.879 1 98.5 35 ILE B C 1
ATOM 2360 O O . ILE B 1 35 ? -5.738 31.344 -2.699 1 98.5 35 ILE B O 1
ATOM 2364 N N . ALA B 1 36 ? -5.785 33.344 -1.684 1 98.44 36 ALA B N 1
ATOM 2365 C CA . ALA B 1 36 ? -7.02 33.781 -2.328 1 98.44 36 ALA B CA 1
ATOM 2366 C C . ALA B 1 36 ? -6.832 33.906 -3.838 1 98.44 36 ALA B C 1
ATOM 2368 O O . ALA B 1 36 ? -7.789 33.75 -4.602 1 98.44 36 ALA B O 1
ATOM 2369 N N . LYS B 1 37 ? -5.609 34.125 -4.246 1 98.12 37 LYS B N 1
ATOM 2370 C CA . LYS B 1 37 ? -5.34 34.25 -5.676 1 98.12 37 LYS B CA 1
ATOM 2371 C C . LYS B 1 37 ? -5.656 32.938 -6.41 1 98.12 37 LYS B C 1
ATOM 2373 O O . LYS B 1 37 ? -6.156 32.969 -7.535 1 98.12 37 LYS B O 1
ATOM 2378 N N . ASP B 1 38 ? -5.32 31.859 -5.84 1 98.06 38 ASP B N 1
ATOM 2379 C CA . ASP B 1 38 ? -5.578 30.547 -6.422 1 98.06 38 ASP B CA 1
ATOM 2380 C C . ASP B 1 38 ? -5.676 29.469 -5.34 1 98.06 38 ASP B C 1
ATOM 2382 O O . ASP B 1 38 ? -4.73 28.719 -5.125 1 98.06 38 ASP B O 1
ATOM 2386 N N . PRO B 1 39 ? -6.852 29.406 -4.711 1 98.12 39 PRO B N 1
ATOM 2387 C CA . PRO B 1 39 ? -7.016 28.438 -3.619 1 98.12 39 PRO B CA 1
ATOM 2388 C C . PRO B 1 39 ? -6.762 27 -4.062 1 98.12 39 PRO B C 1
ATOM 2390 O O . PRO B 1 39 ? -6.246 26.188 -3.287 1 98.12 39 PRO B O 1
ATOM 2393 N N . LEU B 1 40 ? -7.098 26.672 -5.27 1 97.38 40 LEU B N 1
ATOM 2394 C CA . LEU B 1 40 ? -6.887 25.312 -5.773 1 97.38 40 LEU B CA 1
ATOM 2395 C C . LEU B 1 40 ? -5.398 24.984 -5.844 1 97.38 40 LEU B C 1
ATOM 2397 O O . LEU B 1 40 ? -4.992 23.859 -5.543 1 97.38 40 LEU B O 1
ATOM 2401 N N . LYS B 1 41 ? -4.59 25.922 -6.242 1 97.12 41 LYS B N 1
ATOM 2402 C CA . LYS B 1 41 ? -3.145 25.719 -6.312 1 97.12 41 LYS B CA 1
ATOM 2403 C C . LYS B 1 41 ? -2.568 25.391 -4.938 1 97.12 41 LYS B C 1
ATOM 2405 O O . LYS B 1 41 ? -1.662 24.562 -4.816 1 97.12 41 LYS B O 1
ATOM 2410 N N . ARG B 1 42 ? -3.1 25.984 -3.9 1 96.81 42 ARG B N 1
ATOM 2411 C CA . ARG B 1 42 ? -2.645 25.766 -2.533 1 96.81 42 ARG B CA 1
ATOM 2412 C C . ARG B 1 42 ? -2.93 24.328 -2.092 1 96.81 42 ARG B C 1
ATOM 2414 O O . ARG B 1 42 ? -2.236 23.797 -1.226 1 96.81 42 ARG B O 1
ATOM 2421 N N . LEU B 1 43 ? -3.92 23.719 -2.754 1 97.75 43 LEU B N 1
ATOM 2422 C CA . LEU B 1 43 ? -4.348 22.375 -2.357 1 97.75 43 LEU B CA 1
ATOM 2423 C C . LEU B 1 43 ? -3.656 21.312 -3.205 1 97.75 43 LEU B C 1
ATOM 2425 O O . LEU B 1 43 ? -3.85 20.125 -2.984 1 97.75 43 LEU B O 1
ATOM 2429 N N . GLU B 1 44 ? -2.805 21.703 -4.105 1 94.69 44 GLU B N 1
ATOM 2430 C CA . GLU B 1 44 ? -2.107 20.734 -4.945 1 94.69 44 GLU B CA 1
ATOM 2431 C C . GLU B 1 44 ? -1.164 19.875 -4.117 1 94.69 44 GLU B C 1
ATOM 2433 O O . GLU B 1 44 ? -0.515 20.359 -3.189 1 94.69 44 GLU B O 1
ATOM 2438 N N . PRO B 1 45 ? -1.034 18.656 -4.523 1 94.62 45 PRO B N 1
ATOM 2439 C CA . PRO B 1 45 ? -1.702 17.922 -5.605 1 94.62 45 PRO B CA 1
ATOM 2440 C C . PRO B 1 45 ? -3.031 17.312 -5.168 1 94.62 45 PRO B C 1
ATOM 2442 O O . PRO B 1 45 ? -3.658 16.578 -5.938 1 94.62 45 PRO B O 1
ATOM 2445 N N . LEU B 1 46 ? -3.555 17.625 -3.955 1 96.62 46 LEU B N 1
ATOM 2446 C CA . LEU B 1 46 ? -4.711 16.938 -3.379 1 96.62 46 LEU B CA 1
ATOM 2447 C C . LEU B 1 46 ? -6.008 17.469 -3.979 1 96.62 46 LEU B C 1
ATOM 2449 O O . LEU B 1 46 ? -7.059 16.844 -3.85 1 96.62 46 LEU B O 1
ATOM 2453 N N . ASP B 1 47 ? -5.949 18.609 -4.613 1 96.06 47 ASP B N 1
ATOM 2454 C CA . ASP B 1 47 ? -7.121 19.188 -5.266 1 96.06 47 ASP B CA 1
ATOM 2455 C C . ASP B 1 47 ? -7.773 18.172 -6.207 1 96.06 47 ASP B C 1
ATOM 2457 O O . ASP B 1 47 ? -9 18.156 -6.367 1 96.06 47 ASP B O 1
ATOM 2461 N N . GLN B 1 48 ? -6.984 17.281 -6.77 1 95.69 48 GLN B N 1
ATOM 2462 C CA . GLN B 1 48 ? -7.473 16.312 -7.738 1 95.69 48 GLN B CA 1
ATOM 2463 C C . GLN B 1 48 ? -8.266 15.203 -7.055 1 95.69 48 GLN B C 1
ATOM 2465 O O . GLN B 1 48 ? -8.969 14.43 -7.715 1 95.69 48 GLN B O 1
ATOM 2470 N N . TYR B 1 49 ? -8.211 15.156 -5.73 1 97.06 49 TYR B N 1
ATOM 2471 C CA . TYR B 1 49 ? -8.773 14.008 -5.027 1 97.06 49 TYR B CA 1
ATOM 2472 C C . TYR B 1 49 ? -9.906 14.43 -4.102 1 97.06 49 TYR B C 1
ATOM 2474 O O . TYR B 1 49 ? -10.609 13.586 -3.541 1 97.06 49 TYR B O 1
ATOM 2482 N N . ILE B 1 50 ? -10.109 15.68 -3.879 1 96.19 50 ILE B N 1
ATOM 2483 C CA . ILE B 1 50 ? -11.078 16.156 -2.898 1 96.19 50 ILE B CA 1
ATOM 2484 C C . ILE B 1 50 ? -12.414 16.422 -3.584 1 96.19 50 ILE B C 1
ATOM 2486 O O . ILE B 1 50 ? -13.469 16.391 -2.941 1 96.19 50 ILE B O 1
ATOM 2490 N N . GLY B 1 51 ? -12.445 16.672 -4.914 1 93.75 51 GLY B N 1
ATOM 2491 C CA . GLY B 1 51 ? -13.672 17 -5.621 1 93.75 51 GLY B CA 1
ATOM 2492 C C . GLY B 1 51 ? -14.203 18.375 -5.281 1 93.75 51 GLY B C 1
ATOM 2493 O O . GLY B 1 51 ? -13.461 19.234 -4.801 1 93.75 51 GLY B O 1
ATOM 2494 N N . ASP B 1 52 ? -15.453 18.578 -5.598 1 97 52 ASP B N 1
ATOM 2495 C CA . ASP B 1 52 ? -16.125 19.844 -5.258 1 97 52 ASP B CA 1
ATOM 2496 C C . ASP B 1 52 ? -16.484 19.891 -3.775 1 97 52 ASP B C 1
ATOM 2498 O O . ASP B 1 52 ? -17.25 19.062 -3.293 1 97 52 ASP B O 1
ATOM 2502 N N . VAL B 1 53 ? -16.016 20.938 -3.07 1 98.25 53 VAL B N 1
ATOM 2503 C CA . VAL B 1 53 ? -16.188 20.969 -1.621 1 98.25 53 VAL B CA 1
ATOM 2504 C C . VAL B 1 53 ? -17.219 22.031 -1.252 1 98.25 53 VAL B C 1
ATOM 2506 O O . VAL B 1 53 ? -17.453 22.297 -0.07 1 98.25 53 VAL B O 1
ATOM 2509 N N . LYS B 1 54 ? -17.75 22.688 -2.246 1 98.44 54 LYS B N 1
ATOM 2510 C CA . LYS B 1 54 ? -18.734 23.719 -1.967 1 98.44 54 LYS B CA 1
ATOM 2511 C C . LYS B 1 54 ? -19.906 23.156 -1.157 1 98.44 54 LYS B C 1
ATOM 2513 O O . LYS B 1 54 ? -20.547 22.188 -1.569 1 98.44 54 LYS B O 1
ATOM 2518 N N . GLY B 1 55 ? -20.141 23.734 -0.052 1 98.62 55 GLY B N 1
ATOM 2519 C CA . GLY B 1 55 ? -21.25 23.344 0.793 1 98.62 55 GLY B CA 1
ATOM 2520 C C . GLY B 1 55 ? -20.969 22.094 1.599 1 98.62 55 GLY B C 1
ATOM 2521 O O . GLY B 1 55 ? -21.828 21.594 2.326 1 98.62 55 GLY B O 1
ATOM 2522 N N . LYS B 1 56 ? -19.812 21.578 1.529 1 98.75 56 LYS B N 1
ATOM 2523 C CA . LYS B 1 56 ? -19.453 20.359 2.25 1 98.75 56 LYS B CA 1
ATOM 2524 C C . LYS B 1 56 ? -18.828 20.688 3.605 1 98.75 56 LYS B C 1
ATOM 2526 O O . LYS B 1 56 ? -18.188 21.719 3.77 1 98.75 56 LYS B O 1
ATOM 2531 N N . LYS B 1 57 ? -19.109 19.828 4.527 1 98.88 57 LYS B N 1
ATOM 2532 C CA . LYS B 1 57 ? -18.453 19.906 5.828 1 98.88 57 LYS B CA 1
ATOM 2533 C C . LYS B 1 57 ? -17.109 19.188 5.809 1 98.88 57 LYS B C 1
ATOM 2535 O O . LYS B 1 57 ? -17.047 17.984 5.586 1 98.88 57 LYS B O 1
ATOM 2540 N N . VAL B 1 58 ? -16 19.953 6.066 1 98.81 58 VAL B N 1
ATOM 2541 C CA . VAL B 1 58 ? -14.656 19.422 5.918 1 98.81 58 VAL B CA 1
ATOM 2542 C C . VAL B 1 58 ? -13.867 19.641 7.211 1 98.81 58 VAL B C 1
ATOM 2544 O O . VAL B 1 58 ? -13.977 20.688 7.84 1 98.81 58 VAL B O 1
ATOM 2547 N N . VAL B 1 59 ? -13.102 18.625 7.602 1 98.88 59 VAL B N 1
ATOM 2548 C CA . VAL B 1 59 ? -12.203 18.781 8.75 1 98.88 59 VAL B CA 1
ATOM 2549 C C . VAL B 1 59 ? -10.766 18.5 8.32 1 98.88 59 VAL B C 1
ATOM 2551 O O . VAL B 1 59 ? -10.5 17.516 7.625 1 98.88 59 VAL B O 1
ATOM 2554 N N . ASN B 1 60 ? -9.898 19.406 8.609 1 98.75 60 ASN B N 1
ATOM 2555 C CA . ASN B 1 60 ? -8.461 19.281 8.422 1 98.75 60 ASN B CA 1
ATOM 2556 C C . ASN B 1 60 ? -7.758 18.859 9.711 1 98.75 60 ASN B C 1
ATOM 2558 O O . ASN B 1 60 ? -7.508 19.703 10.586 1 98.75 60 ASN B O 1
ATOM 2562 N N . LEU B 1 61 ? -7.445 17.562 9.828 1 98.62 61 LEU B N 1
ATOM 2563 C CA . LEU B 1 61 ? -6.781 17.047 11.016 1 98.62 61 LEU B CA 1
ATOM 2564 C C . LEU B 1 61 ? -5.305 17.438 11.023 1 98.62 61 LEU B C 1
ATOM 2566 O O . LEU B 1 61 ? -4.613 17.281 10.016 1 98.62 61 LEU B O 1
ATOM 2570 N N . LE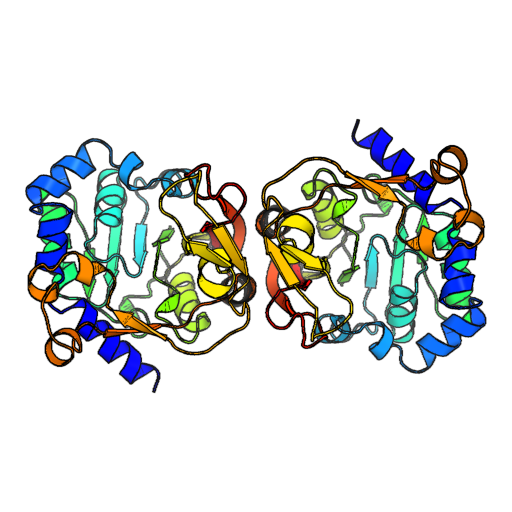U B 1 62 ? -4.891 17.906 12.211 1 97.69 62 LEU B N 1
ATOM 2571 C CA . LEU B 1 62 ? -3.541 18.438 12.359 1 97.69 62 LEU B CA 1
ATOM 2572 C C . LEU B 1 62 ? -3.242 19.469 11.273 1 97.69 62 LEU B C 1
ATOM 2574 O O . LEU B 1 62 ? -2.184 19.422 10.641 1 97.69 62 LEU B O 1
ATOM 2578 N N . GLY B 1 63 ? -4.082 20.438 11.195 1 97.5 63 GLY B N 1
ATOM 2579 C CA . GLY B 1 63 ? -4.082 21.391 10.086 1 97.5 63 GLY B CA 1
ATOM 2580 C C . GLY B 1 63 ? -3.141 22.562 10.305 1 97.5 63 GLY B C 1
ATOM 2581 O O . GLY B 1 63 ? -3.02 23.438 9.438 1 97.5 63 GLY B O 1
ATOM 2582 N N . SER B 1 64 ? -2.504 22.609 11.391 1 96.31 64 SER B N 1
ATOM 2583 C CA . SER B 1 64 ? -1.445 23.562 11.695 1 96.31 64 SER B CA 1
ATOM 2584 C C . SER B 1 64 ? -1.912 25 11.453 1 96.31 64 SER B C 1
ATOM 2586 O O . SER B 1 64 ? -2.947 25.422 11.977 1 96.31 64 SER B O 1
ATOM 2588 N N . HIS B 1 65 ? -1.158 25.719 10.656 1 96.44 65 HIS B N 1
ATOM 2589 C CA . HIS B 1 65 ? -1.34 27.156 10.492 1 96.44 65 HIS B CA 1
ATOM 2590 C C . HIS B 1 65 ? -2.543 27.469 9.602 1 96.44 65 HIS B C 1
ATOM 2592 O O . HIS B 1 65 ? -2.775 28.625 9.242 1 96.44 65 HIS B O 1
ATOM 2598 N N . GLY B 1 66 ? -3.254 26.484 9.133 1 98.12 66 GLY B N 1
ATOM 2599 C CA . GLY B 1 66 ? -4.582 26.656 8.57 1 98.12 66 GLY B CA 1
ATOM 2600 C C . GLY B 1 66 ? -4.566 27.016 7.09 1 98.12 66 GLY B C 1
ATOM 2601 O O . GLY B 1 66 ? -5.605 27.328 6.512 1 98.12 66 GLY B O 1
ATOM 2602 N N . SER B 1 67 ? -3.414 26.938 6.426 1 97.94 67 SER B N 1
ATOM 2603 C CA . SER B 1 67 ? -3.318 27.344 5.027 1 97.94 67 SER B CA 1
ATOM 2604 C C . SER B 1 67 ? -4.23 26.516 4.141 1 97.94 67 SER B C 1
ATOM 2606 O O . SER B 1 67 ? -4.957 27.047 3.303 1 97.94 67 SER B O 1
ATOM 2608 N N . LYS B 1 68 ? -4.211 25.234 4.312 1 98.31 68 LYS B N 1
ATOM 2609 C CA . LYS B 1 68 ? -5.051 24.359 3.5 1 98.31 68 LYS B CA 1
ATOM 2610 C C . LYS B 1 68 ? -6.527 24.531 3.861 1 98.31 68 LYS B C 1
ATOM 2612 O O . LYS B 1 68 ? -7.391 24.516 2.984 1 98.31 68 LYS B O 1
ATOM 2617 N N . ALA B 1 69 ? -6.801 24.672 5.086 1 98.69 69 ALA B N 1
ATOM 2618 C CA . ALA B 1 69 ? -8.172 24.859 5.551 1 98.69 69 ALA B CA 1
ATOM 2619 C C . ALA B 1 69 ? -8.781 26.141 4.984 1 98.69 69 ALA B C 1
ATOM 2621 O O . ALA B 1 69 ? -9.938 26.141 4.555 1 98.69 69 ALA B O 1
ATOM 2622 N N . VAL B 1 70 ? -8.023 27.188 5.02 1 98.88 70 VAL B N 1
ATOM 2623 C CA . VAL B 1 70 ? -8.508 28.469 4.496 1 98.88 70 VAL B CA 1
ATOM 2624 C C . VAL B 1 70 ? -8.75 28.344 2.994 1 98.88 70 VAL B C 1
ATOM 2626 O O . VAL B 1 70 ? -9.742 28.859 2.479 1 98.88 70 VAL B O 1
ATOM 2629 N N . ALA B 1 71 ? -7.832 27.641 2.277 1 98.81 71 ALA B N 1
ATOM 2630 C CA . ALA B 1 71 ? -8.047 27.406 0.854 1 98.81 71 ALA B CA 1
ATOM 2631 C C . ALA B 1 71 ? -9.367 26.656 0.622 1 98.81 71 ALA B C 1
ATOM 2633 O O . ALA B 1 71 ? -10.141 27.031 -0.261 1 98.81 71 ALA B O 1
ATOM 2634 N N . LEU B 1 72 ? -9.648 25.672 1.383 1 98.81 72 LEU B N 1
ATOM 2635 C CA . LEU B 1 72 ? -10.883 24.906 1.288 1 98.81 72 LEU B CA 1
ATOM 2636 C C . LEU B 1 72 ? -12.094 25.781 1.57 1 98.81 72 LEU B C 1
ATOM 2638 O O . LEU B 1 72 ? -13.109 25.703 0.873 1 98.81 72 LEU B O 1
ATOM 2642 N N . ALA B 1 73 ? -11.984 26.625 2.578 1 98.88 73 ALA B N 1
ATOM 2643 C CA . ALA B 1 73 ? -13.07 27.531 2.922 1 98.88 73 ALA B CA 1
ATOM 2644 C C . ALA B 1 73 ? -13.344 28.516 1.78 1 98.88 73 ALA B C 1
ATOM 2646 O O . ALA B 1 73 ? -14.508 28.797 1.473 1 98.88 73 ALA B O 1
ATOM 2647 N N . LEU B 1 74 ? -12.312 29 1.184 1 98.81 74 LEU B N 1
ATOM 2648 C CA . LEU B 1 74 ? -12.445 29.922 0.057 1 98.81 74 LEU B CA 1
ATOM 2649 C C . LEU B 1 74 ? -13.18 29.25 -1.104 1 98.81 74 LEU B C 1
ATOM 2651 O O . LEU B 1 74 ? -13.836 29.938 -1.898 1 98.81 74 LEU B O 1
ATOM 2655 N N . LEU B 1 75 ? -13.109 27.938 -1.154 1 98.56 75 LEU B N 1
ATOM 2656 C CA . LEU B 1 75 ? -13.773 27.172 -2.201 1 98.56 75 LEU B CA 1
ATOM 2657 C C . LEU B 1 75 ? -15.203 26.828 -1.793 1 98.56 75 LEU B C 1
ATOM 2659 O O . LEU B 1 75 ? -15.914 26.141 -2.529 1 98.56 75 LEU B O 1
ATOM 2663 N N . GLY B 1 76 ? -15.609 27.172 -0.611 1 98.69 76 GLY B N 1
ATOM 2664 C CA . GLY B 1 76 ? -17 27.078 -0.223 1 98.69 76 GLY B CA 1
ATOM 2665 C C . GLY B 1 76 ? -17.266 26.016 0.814 1 98.69 76 GLY B C 1
ATOM 2666 O O . GLY B 1 76 ? -18.422 25.719 1.139 1 98.69 76 GLY B O 1
ATOM 2667 N N . ALA B 1 77 ? -16.281 25.453 1.379 1 98.81 77 ALA B N 1
ATOM 2668 C CA . ALA B 1 77 ? -16.453 24.406 2.391 1 98.81 77 ALA B CA 1
ATOM 2669 C C . ALA B 1 77 ? -16.703 25.016 3.768 1 98.81 77 ALA B C 1
ATOM 2671 O O . ALA B 1 77 ? -16.219 26.125 4.062 1 98.81 77 ALA B O 1
ATOM 2672 N N . ASP B 1 78 ? -17.484 24.328 4.527 1 98.81 78 ASP B N 1
ATOM 2673 C CA . ASP B 1 78 ? -17.516 24.562 5.969 1 98.81 78 ASP B CA 1
ATOM 2674 C C . ASP B 1 78 ? -16.375 23.844 6.676 1 98.81 78 ASP B C 1
ATOM 2676 O O . ASP B 1 78 ? -16.469 22.625 6.918 1 98.81 78 ASP B O 1
ATOM 2680 N N . THR B 1 79 ? -15.336 24.625 7.07 1 98.69 79 THR B N 1
ATOM 2681 C CA . THR B 1 79 ? -14.062 23.984 7.375 1 98.69 79 THR B CA 1
ATOM 2682 C C . THR B 1 79 ? -13.758 24.062 8.867 1 98.69 79 THR B C 1
ATOM 2684 O O . THR B 1 79 ? -13.922 25.125 9.484 1 98.69 79 THR B O 1
ATOM 2687 N N . THR B 1 80 ? -13.336 22.984 9.406 1 98.88 80 THR B N 1
ATOM 2688 C CA . THR B 1 80 ? -12.812 22.859 10.766 1 98.88 80 THR B CA 1
ATOM 2689 C C . THR B 1 80 ? -11.359 22.391 10.75 1 98.88 80 THR B C 1
ATOM 2691 O O . THR B 1 80 ? -10.992 21.516 9.969 1 98.88 80 THR B O 1
ATOM 2694 N N . VAL B 1 81 ? -10.555 23.016 11.594 1 98.88 81 VAL B N 1
ATOM 2695 C CA . VAL B 1 81 ? -9.203 22.547 11.852 1 98.88 81 VAL B CA 1
ATOM 2696 C C . VAL B 1 81 ? -9.109 21.969 13.266 1 98.88 81 VAL B C 1
ATOM 2698 O O . VAL B 1 81 ? -9.656 22.547 14.211 1 98.88 81 VAL B O 1
ATOM 2701 N N . ILE B 1 82 ? -8.484 20.844 13.359 1 98.56 82 ILE B N 1
ATOM 2702 C CA . ILE B 1 82 ? -8.133 20.297 14.672 1 98.56 82 ILE B CA 1
ATOM 2703 C C . ILE B 1 82 ? -6.617 20.188 14.797 1 98.56 82 ILE B C 1
ATOM 2705 O O . ILE B 1 82 ? -5.961 19.562 13.961 1 98.56 82 ILE B O 1
ATOM 2709 N N . ASP B 1 83 ? -6.113 20.812 15.758 1 97.5 83 ASP B N 1
ATOM 2710 C CA . ASP B 1 83 ? -4.68 20.812 16.031 1 97.5 83 ASP B CA 1
ATOM 2711 C C . ASP B 1 83 ? -4.402 21.109 17.5 1 97.5 83 ASP B C 1
ATOM 2713 O O . ASP B 1 83 ? -5.176 21.828 18.156 1 97.5 83 ASP B O 1
ATOM 2717 N N . ILE B 1 84 ? -3.26 20.688 17.953 1 95.06 84 ILE B N 1
ATOM 2718 C CA . ILE B 1 84 ? -2.963 20.734 19.375 1 95.06 84 ILE B CA 1
ATOM 2719 C C . ILE B 1 84 ? -2.391 22.109 19.75 1 95.06 84 ILE B C 1
ATOM 2721 O O . ILE B 1 84 ? -2.352 22.484 20.922 1 95.06 84 ILE B O 1
ATOM 2725 N N . SER B 1 85 ? -1.942 22.906 18.844 1 94.62 85 SER B N 1
ATOM 2726 C CA . SER B 1 85 ? -1.123 24.094 19.094 1 94.62 85 SER B CA 1
ATOM 2727 C C . SER B 1 85 ? -1.97 25.359 19.094 1 94.62 85 SER B C 1
ATOM 2729 O O . SER B 1 85 ? -2.551 25.734 18.078 1 94.62 85 SER B O 1
ATOM 2731 N N . GLU B 1 86 ? -1.916 26.094 20.234 1 96.12 86 GLU B N 1
ATOM 2732 C CA . GLU B 1 86 ? -2.568 27.406 20.328 1 96.12 86 GLU B CA 1
ATOM 2733 C C . GLU B 1 86 ? -1.91 28.422 19.406 1 96.12 86 GLU B C 1
ATOM 2735 O O . GLU B 1 86 ? -2.584 29.297 18.875 1 96.12 86 GLU B O 1
ATOM 2740 N N . SER B 1 87 ? -0.631 28.281 19.297 1 95.19 87 SER B N 1
ATOM 2741 C CA . SER B 1 87 ? 0.1 29.188 18.406 1 95.19 87 SER B CA 1
ATOM 2742 C C . SER B 1 87 ? -0.321 29 16.953 1 95.19 87 SER B C 1
ATOM 2744 O O . SER B 1 87 ? -0.491 29.984 16.219 1 95.19 87 SER B O 1
ATOM 2746 N N . ASN B 1 88 ? -0.453 27.781 16.5 1 97 88 ASN B N 1
ATOM 2747 C CA . ASN B 1 88 ? -0.987 27.516 15.172 1 97 88 ASN B CA 1
ATOM 2748 C C . ASN B 1 88 ? -2.391 28.094 15 1 97 88 ASN B C 1
ATOM 2750 O O . ASN B 1 88 ? -2.691 28.703 13.977 1 97 88 ASN B O 1
ATOM 2754 N N . ALA B 1 89 ? -3.207 27.984 16.031 1 98.12 89 ALA B N 1
ATOM 2755 C CA . ALA B 1 89 ? -4.586 28.469 15.992 1 98.12 89 ALA B CA 1
ATOM 2756 C C . ALA B 1 89 ? -4.629 29.984 15.789 1 98.12 89 ALA B C 1
ATOM 2758 O O . ALA B 1 89 ? -5.441 30.484 15.016 1 98.12 89 ALA B O 1
ATOM 2759 N N . ALA B 1 90 ? -3.805 30.625 16.516 1 97.81 90 ALA B N 1
ATOM 2760 C CA . ALA B 1 90 ? -3.768 32.094 16.438 1 97.81 90 ALA B CA 1
ATOM 2761 C C . ALA B 1 90 ? -3.49 32.562 15.016 1 97.81 90 ALA B C 1
ATOM 2763 O O . ALA B 1 90 ? -4.207 33.406 14.477 1 97.81 90 ALA B O 1
ATOM 2764 N N . TYR B 1 91 ? -2.453 31.969 14.414 1 97.88 91 TYR B N 1
ATOM 2765 C CA . TYR B 1 91 ? -2.125 32.312 13.039 1 97.88 91 TYR B CA 1
ATOM 2766 C C . TYR B 1 91 ? -3.271 31.969 12.094 1 97.88 91 TYR B C 1
ATOM 2768 O O . TYR B 1 91 ? -3.654 32.781 11.242 1 97.88 91 TYR B O 1
ATOM 2776 N N . ALA B 1 92 ? -3.822 30.828 12.258 1 98.62 92 ALA B N 1
ATOM 2777 C CA . ALA B 1 92 ? -4.871 30.328 11.375 1 98.62 92 ALA B CA 1
ATOM 2778 C C . ALA B 1 92 ? -6.113 31.219 11.438 1 98.62 92 ALA B C 1
ATOM 2780 O O . ALA B 1 92 ? -6.73 31.5 10.414 1 98.62 92 ALA B O 1
ATOM 2781 N N . ARG B 1 93 ? -6.539 31.609 12.617 1 98.56 93 ARG B N 1
ATOM 2782 C CA . ARG B 1 93 ? -7.711 32.469 12.797 1 98.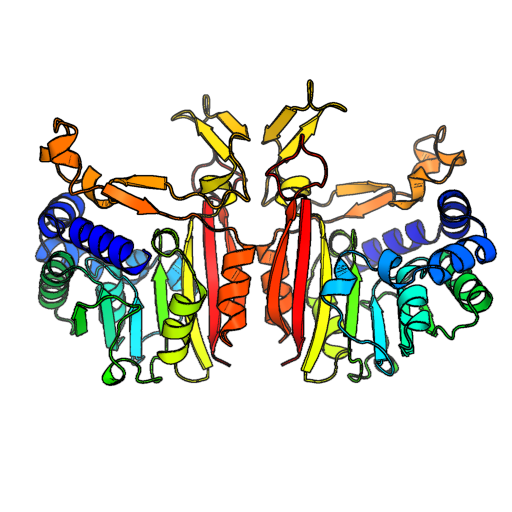56 93 ARG B CA 1
ATOM 2783 C C . ARG B 1 93 ? -7.516 33.812 12.125 1 98.56 93 ARG B C 1
ATOM 2785 O O . ARG B 1 93 ? -8.414 34.312 11.453 1 98.56 93 ARG B O 1
ATOM 2792 N N . GLU B 1 94 ? -6.328 34.344 12.328 1 98.69 94 GLU B N 1
ATOM 2793 C CA . GLU B 1 94 ? -6.02 35.625 11.672 1 98.69 94 GLU B CA 1
ATOM 2794 C C . GLU B 1 94 ? -5.98 35.469 10.156 1 98.69 94 GLU B C 1
ATOM 2796 O O . GLU B 1 94 ? -6.414 36.375 9.422 1 98.69 94 GLU B O 1
ATOM 2801 N N . LEU B 1 95 ? -5.426 34.375 9.711 1 98.75 95 LEU B N 1
ATOM 2802 C CA . LEU B 1 95 ? -5.383 34.062 8.289 1 98.75 95 LEU B CA 1
ATOM 2803 C C . LEU B 1 95 ? -6.789 34 7.703 1 98.75 95 LEU B C 1
ATOM 2805 O O . LEU B 1 95 ? -7.059 34.594 6.652 1 98.75 95 LEU B O 1
ATOM 2809 N N . ALA B 1 96 ? -7.664 33.312 8.352 1 98.88 96 ALA B N 1
ATOM 2810 C CA . ALA B 1 96 ? -9.047 33.156 7.906 1 98.88 96 ALA B CA 1
ATOM 2811 C C . ALA B 1 96 ? -9.766 34.5 7.898 1 98.88 96 ALA B C 1
ATOM 2813 O O . ALA B 1 96 ? -10.5 34.812 6.953 1 98.88 96 ALA B O 1
ATOM 2814 N N . ASP B 1 97 ? -9.586 35.25 8.945 1 98.75 97 ASP B N 1
ATOM 2815 C CA . ASP B 1 97 ? -10.172 36.594 9.016 1 98.75 97 ASP B CA 1
ATOM 2816 C C . ASP B 1 97 ? -9.719 37.469 7.84 1 98.75 97 ASP B C 1
ATOM 2818 O O . ASP B 1 97 ? -10.539 38.125 7.203 1 98.75 97 ASP B O 1
ATOM 2822 N N . ALA B 1 98 ? -8.414 37.406 7.621 1 98.62 98 ALA B N 1
ATOM 2823 C CA . ALA B 1 98 ? -7.848 38.188 6.523 1 98.62 98 ALA B CA 1
ATOM 2824 C C . ALA B 1 98 ? -8.414 37.75 5.18 1 98.62 98 ALA B C 1
ATOM 2826 O O . ALA B 1 98 ? -8.57 38.562 4.266 1 98.62 98 ALA B O 1
ATOM 2827 N N . ALA B 1 99 ? -8.703 36.5 5.02 1 98.69 99 ALA B N 1
ATOM 2828 C CA . ALA B 1 99 ? -9.258 35.938 3.789 1 98.69 99 ALA B CA 1
ATOM 2829 C C . ALA B 1 99 ? -10.766 36.125 3.74 1 98.69 99 ALA B C 1
ATOM 2831 O O . ALA B 1 99 ? -11.406 35.781 2.734 1 98.69 99 ALA B O 1
ATOM 2832 N N . ASN B 1 100 ? -11.391 36.562 4.852 1 98.56 100 ASN B N 1
ATOM 2833 C CA . ASN B 1 100 ? -12.82 36.781 5.004 1 98.56 100 ASN B CA 1
ATOM 2834 C C . ASN B 1 100 ? -13.625 35.5 4.836 1 98.56 100 ASN B C 1
ATOM 2836 O O . ASN B 1 100 ? -14.602 35.469 4.094 1 98.56 100 ASN B O 1
ATOM 2840 N N . VAL B 1 101 ? -13.164 34.438 5.387 1 98.75 101 VAL B N 1
ATOM 2841 C CA . VAL B 1 101 ? -13.898 33.188 5.41 1 98.75 101 VAL B CA 1
ATOM 2842 C C . VAL B 1 101 ? -14.008 32.688 6.848 1 98.75 101 VAL B C 1
ATOM 2844 O O . VAL B 1 101 ? -13.141 32.938 7.676 1 98.75 101 VAL B O 1
ATOM 2847 N N . PRO B 1 102 ? -15.094 31.969 7.117 1 98.25 102 PRO B N 1
ATOM 2848 C CA . PRO B 1 102 ? -15.195 31.359 8.445 1 98.25 102 PRO B CA 1
ATOM 2849 C C . PRO B 1 102 ? -14.273 30.141 8.602 1 98.25 102 PRO B C 1
ATOM 2851 O O . PRO B 1 102 ? -14.039 29.406 7.641 1 98.25 102 PRO B O 1
ATOM 2854 N N . LEU B 1 103 ? -13.781 29.984 9.742 1 98.62 103 LEU B N 1
ATOM 2855 C CA . LEU B 1 103 ? -12.961 28.828 10.102 1 98.62 103 LEU B CA 1
ATOM 2856 C C . LEU B 1 103 ? -13.188 28.438 11.562 1 98.62 103 LEU B C 1
ATOM 2858 O O . LEU B 1 103 ? -13 29.25 12.469 1 98.62 103 LEU B O 1
ATOM 2862 N N . ARG B 1 104 ? -13.641 27.25 11.727 1 98.81 104 ARG B N 1
ATOM 2863 C CA . ARG B 1 104 ? -13.68 26.688 13.078 1 98.81 104 ARG B CA 1
ATOM 2864 C C . ARG B 1 104 ? -12.352 26.016 13.43 1 98.81 104 ARG B C 1
ATOM 2866 O O . ARG B 1 104 ? -11.852 25.188 12.664 1 98.81 104 ARG B O 1
ATOM 2873 N N . TYR B 1 105 ? -11.75 26.453 14.508 1 98.75 105 TYR B N 1
ATOM 2874 C CA . TYR B 1 105 ? -10.492 25.859 14.961 1 98.75 105 TYR B CA 1
ATOM 2875 C C . TYR B 1 105 ? -10.641 25.25 16.344 1 98.75 105 TYR B C 1
ATOM 2877 O O . TYR B 1 105 ? -10.984 25.953 17.297 1 98.75 105 TYR B O 1
ATOM 2885 N N . VAL B 1 106 ? -10.398 24 16.469 1 98.56 106 VAL B N 1
ATOM 2886 C CA . VAL B 1 106 ? -10.445 23.266 17.734 1 98.56 106 VAL B CA 1
ATOM 2887 C C . VAL B 1 106 ? -9.031 22.953 18.203 1 98.56 106 VAL B C 1
ATOM 2889 O O . VAL B 1 106 ? -8.336 22.141 17.594 1 98.56 106 VAL B O 1
ATOM 2892 N N . VAL B 1 107 ? -8.609 23.609 19.297 1 97.69 107 VAL B N 1
ATOM 2893 C CA . VAL B 1 107 ? -7.293 23.344 19.875 1 97.69 107 VAL B CA 1
ATOM 2894 C C . VAL B 1 107 ? -7.375 22.156 20.828 1 97.69 107 VAL B C 1
ATOM 2896 O O . VAL B 1 107 ? -7.809 22.297 21.969 1 97.69 107 VAL B O 1
ATOM 2899 N N . GLU B 1 108 ? -6.969 20.969 20.328 1 96.75 108 GLU B N 1
ATOM 2900 C CA . GLU B 1 108 ? -7.066 19.734 21.094 1 96.75 108 GLU B CA 1
ATOM 2901 C C . GLU B 1 108 ? -6.145 18.656 20.531 1 96.75 108 GLU B C 1
ATOM 2903 O O . GLU B 1 108 ? -5.848 18.656 19.328 1 96.75 108 GLU B O 1
ATOM 2908 N N . ASP B 1 109 ? -5.668 17.797 21.438 1 95.31 109 ASP B N 1
ATOM 2909 C CA . ASP B 1 109 ? -5.094 16.547 20.984 1 95.31 109 ASP B CA 1
ATOM 2910 C C . ASP B 1 109 ? -6.129 15.703 20.234 1 95.31 109 ASP B C 1
ATOM 2912 O O . ASP B 1 109 ? -7.176 15.367 20.781 1 95.31 109 ASP B O 1
ATOM 2916 N N . VAL B 1 110 ? -5.812 15.422 19 1 97.06 110 VAL B N 1
ATOM 2917 C CA . VAL B 1 110 ? -6.77 14.742 18.125 1 97.06 110 VAL B CA 1
ATOM 2918 C C . VAL B 1 110 ? -7.176 13.414 18.766 1 97.06 110 VAL B C 1
ATOM 2920 O O . VAL B 1 110 ? -8.297 12.93 18.547 1 97.06 110 VAL B O 1
ATOM 2923 N N . LEU B 1 111 ? -6.316 12.734 19.578 1 96.69 111 LEU B N 1
ATOM 2924 C CA . LEU B 1 111 ? -6.617 11.445 20.188 1 96.69 111 LEU B CA 1
ATOM 2925 C C . LEU B 1 111 ? -7.383 11.625 21.484 1 96.69 111 LEU B C 1
ATOM 2927 O O . LEU B 1 111 ? -7.793 10.648 22.109 1 96.69 111 LEU B O 1
ATOM 2931 N N . ALA B 1 112 ? -7.625 12.883 21.859 1 95.69 112 ALA B N 1
ATOM 2932 C CA . ALA B 1 112 ? -8.352 13.188 23.094 1 95.69 112 ALA B CA 1
ATOM 2933 C C . ALA B 1 112 ? -9.562 14.07 22.812 1 95.69 112 ALA B C 1
ATOM 2935 O O . ALA B 1 112 ? -10 14.828 23.672 1 95.69 112 ALA B O 1
ATOM 2936 N N . LEU B 1 113 ? -10.008 14.008 21.625 1 97.25 113 LEU B N 1
ATOM 2937 C CA . LEU B 1 113 ? -11.188 14.797 21.281 1 97.25 113 LEU B CA 1
ATOM 2938 C C . LEU B 1 113 ? -12.375 14.422 22.156 1 97.25 113 LEU B C 1
ATOM 2940 O O . LEU B 1 113 ? -12.641 13.234 22.359 1 97.25 113 LEU B O 1
ATOM 2944 N N . PRO B 1 114 ? -13.078 15.398 22.672 1 97 114 PRO B N 1
ATOM 2945 C CA . PRO B 1 114 ? -14.32 15.07 23.375 1 97 114 PRO B CA 1
ATOM 2946 C C . PRO B 1 114 ? -15.391 14.484 22.453 1 97 114 PRO B C 1
ATOM 2948 O O . PRO B 1 114 ? -15.398 14.773 21.266 1 97 114 PRO B O 1
ATOM 2951 N N . ASP B 1 115 ? -16.297 13.789 23.031 1 97 115 ASP B N 1
ATOM 2952 C CA . ASP B 1 115 ? -17.359 13.109 22.297 1 97 115 ASP B CA 1
ATOM 2953 C C . ASP B 1 115 ? -18.172 14.109 21.469 1 97 115 ASP B C 1
ATOM 2955 O O . ASP B 1 115 ? -18.625 13.789 20.359 1 97 115 ASP B O 1
ATOM 2959 N N . ALA B 1 116 ? -18.328 15.289 21.953 1 97.06 116 ALA B N 1
ATOM 2960 C CA . ALA B 1 116 ? -19.141 16.297 21.297 1 97.06 116 ALA B CA 1
ATOM 2961 C C . ALA B 1 116 ? -18.547 16.703 19.953 1 97.06 116 ALA B C 1
ATOM 2963 O O . ALA B 1 116 ? -19.25 17.188 19.062 1 97.06 116 ALA B O 1
ATOM 2964 N N . GLU B 1 117 ? -17.234 16.516 19.812 1 97.88 117 GLU B N 1
ATOM 2965 C CA . GLU B 1 117 ? -16.547 16.859 18.562 1 97.88 117 GLU B CA 1
ATOM 2966 C C . GLU B 1 117 ? -16.688 15.75 17.531 1 97.88 117 GLU B C 1
ATOM 2968 O O . GLU B 1 117 ? -16.453 15.969 16.344 1 97.88 117 GLU B O 1
ATOM 2973 N N . LEU B 1 118 ? -16.953 14.555 18 1 98.19 118 LEU B N 1
ATOM 2974 C CA . LEU B 1 118 ? -17.094 13.398 17.125 1 98.19 118 LEU B CA 1
ATOM 2975 C C . LEU B 1 118 ? -18.516 13.273 16.578 1 98.19 118 LEU B C 1
ATOM 2977 O O . LEU B 1 118 ? -19.203 12.305 16.875 1 98.19 118 LEU B O 1
ATOM 2981 N N . THR B 1 119 ? -18.859 14.133 15.625 1 97.75 119 THR B N 1
ATOM 2982 C CA . THR B 1 119 ? -20.25 14.336 15.242 1 97.75 119 THR B CA 1
ATOM 2983 C C . THR B 1 119 ? -20.656 13.352 14.141 1 97.75 119 THR B C 1
ATOM 2985 O O . THR B 1 119 ? -21.859 13.164 13.883 1 97.75 119 THR B O 1
ATOM 2988 N N . GLY B 1 120 ? -19.734 12.781 13.391 1 98.56 120 GLY B N 1
ATOM 2989 C CA . GLY B 1 120 ? -20.047 11.805 12.359 1 98.56 120 GLY B CA 1
ATOM 2990 C C . GLY B 1 120 ? -20.766 12.398 11.172 1 98.56 120 GLY B C 1
ATOM 2991 O O . GLY B 1 120 ? -21.609 11.734 10.562 1 98.56 120 GLY B O 1
ATOM 2992 N N . ASP B 1 121 ? -20.531 13.648 10.828 1 98.75 121 ASP B N 1
ATOM 2993 C CA . ASP B 1 121 ? -21.312 14.289 9.773 1 98.75 121 ASP B CA 1
ATOM 2994 C C . ASP B 1 121 ? -20.406 15.047 8.805 1 98.75 121 ASP B C 1
ATOM 2996 O O . ASP B 1 121 ? -20.891 15.867 8.023 1 98.75 121 ASP B O 1
ATOM 3000 N N . TYR B 1 122 ? -19.094 14.789 8.938 1 98.94 122 TYR B N 1
ATOM 3001 C CA . TYR B 1 122 ? -18.188 15.414 7.977 1 98.94 122 TYR B CA 1
ATOM 3002 C C . TYR B 1 122 ? -18.219 14.68 6.641 1 98.94 122 TYR B C 1
ATOM 3004 O O . TYR B 1 122 ? -18.281 13.453 6.602 1 98.94 122 TYR B O 1
ATOM 3012 N N . ASP B 1 123 ? -18.172 15.477 5.559 1 98.88 123 ASP B N 1
ATOM 3013 C CA . ASP B 1 123 ? -18.078 14.93 4.207 1 98.88 123 ASP B CA 1
ATOM 3014 C C . ASP B 1 123 ? -16.641 14.516 3.885 1 98.88 123 ASP B C 1
ATOM 3016 O O . ASP B 1 123 ? -16.422 13.602 3.082 1 98.88 123 ASP B O 1
ATOM 3020 N N . LEU B 1 124 ? -15.727 15.195 4.492 1 98.88 124 LEU B N 1
ATOM 3021 C CA . LEU B 1 124 ? -14.328 15.031 4.125 1 98.88 124 LEU B CA 1
ATOM 3022 C C . LEU B 1 124 ? -13.422 15.227 5.336 1 98.88 124 LEU B C 1
ATOM 3024 O O . LEU B 1 124 ? -13.555 16.219 6.062 1 98.88 124 LEU B O 1
ATOM 3028 N N . VAL B 1 125 ? -12.617 14.211 5.582 1 98.88 125 VAL B N 1
ATOM 3029 C CA . VAL B 1 125 ? -11.453 14.367 6.449 1 98.88 125 VAL B CA 1
ATOM 3030 C C . VAL B 1 125 ? -10.195 14.539 5.602 1 98.88 125 VAL B C 1
ATOM 3032 O O . VAL B 1 125 ? -9.891 13.695 4.758 1 98.88 125 VAL B O 1
ATOM 3035 N N . PHE B 1 126 ? -9.484 15.562 5.863 1 96.88 126 PHE B N 1
ATOM 3036 C CA . PHE B 1 126 ? -8.312 15.977 5.105 1 96.88 126 PHE B CA 1
ATOM 3037 C C . PHE B 1 126 ? -7.082 16.062 6.004 1 96.88 126 PHE B C 1
ATOM 3039 O O . PHE B 1 126 ? -7.121 16.719 7.055 1 96.88 126 PHE B O 1
ATOM 3046 N N . THR B 1 127 ? -6.012 15.352 5.637 1 97.12 127 THR B N 1
ATOM 3047 C CA . THR B 1 127 ? -4.777 15.43 6.41 1 97.12 127 THR B CA 1
ATOM 3048 C C . THR B 1 127 ? -3.561 15.234 5.508 1 97.12 127 THR B C 1
ATOM 3050 O O . THR B 1 127 ? -3.576 14.398 4.605 1 97.12 127 THR B O 1
ATOM 3053 N N . GLU B 1 128 ? -2.508 16.125 5.684 1 93.06 128 GLU B N 1
ATOM 3054 C CA . GLU B 1 128 ? -1.45 16.031 4.684 1 93.06 128 GLU B CA 1
ATOM 3055 C C . GLU B 1 128 ? -0.087 16.359 5.285 1 93.06 128 GLU B C 1
ATOM 3057 O O . GLU B 1 128 ? 0.021 17.234 6.145 1 93.06 128 GLU B O 1
ATOM 3062 N N . LEU B 1 129 ? 0.915 15.539 4.938 1 91.75 129 LEU B N 1
ATOM 3063 C CA . LEU B 1 129 ? 2.367 15.68 4.969 1 91.75 129 LEU B CA 1
ATOM 3064 C C . LEU B 1 129 ? 2.869 15.828 6.398 1 91.75 129 LEU B C 1
ATOM 3066 O O . LEU B 1 129 ? 2.664 16.875 7.027 1 91.75 129 LEU B O 1
ATOM 3070 N N . GLY B 1 130 ? 3.512 14.875 6.777 1 92.31 130 GLY B N 1
ATOM 3071 C CA . GLY B 1 130 ? 4.234 14.914 8.039 1 92.31 130 GLY B CA 1
ATOM 3072 C C . GLY B 1 130 ? 3.328 14.828 9.25 1 92.31 130 GLY B C 1
ATOM 3073 O O . GLY B 1 130 ? 3.455 15.625 10.18 1 92.31 130 GLY B O 1
ATOM 3074 N N . ILE B 1 131 ? 2.393 13.914 9.172 1 94.19 131 ILE B N 1
ATOM 3075 C CA . ILE B 1 131 ? 1.397 13.836 10.242 1 94.19 131 ILE B CA 1
ATOM 3076 C C . ILE B 1 131 ? 1.483 12.477 10.93 1 94.19 131 ILE B C 1
ATOM 3078 O O . ILE B 1 131 ? 1.493 12.398 12.164 1 94.19 131 ILE B O 1
ATOM 3082 N N . LEU B 1 132 ? 1.626 11.414 10.219 1 97.62 132 LEU B N 1
ATOM 3083 C CA . LEU B 1 132 ? 1.443 10.07 10.758 1 97.62 132 LEU B CA 1
ATOM 3084 C C . LEU B 1 132 ? 2.578 9.703 11.703 1 97.62 132 LEU B C 1
ATOM 3086 O O . LEU B 1 132 ? 2.373 8.961 12.672 1 97.62 132 LEU B O 1
ATOM 3090 N N . HIS B 1 133 ? 3.727 10.289 11.414 1 97.25 133 HIS B N 1
ATOM 3091 C CA . HIS B 1 133 ? 4.902 9.891 12.172 1 97.25 133 HIS B CA 1
ATOM 3092 C C . HIS B 1 133 ? 4.836 10.406 13.609 1 97.25 133 HIS B C 1
ATOM 3094 O O . HIS B 1 133 ? 5.656 10.031 14.445 1 97.25 133 HIS B O 1
ATOM 3100 N N . TYR B 1 134 ? 3.865 11.203 13.992 1 95 134 TYR B N 1
ATOM 3101 C CA . TYR B 1 134 ? 3.734 11.703 15.352 1 95 134 TYR B CA 1
ATOM 3102 C C . TYR B 1 134 ? 2.988 10.711 16.234 1 95 134 TYR B C 1
ATOM 3104 O O . TYR B 1 134 ? 2.902 10.891 17.453 1 95 134 TYR B O 1
ATOM 3112 N N . PHE B 1 135 ? 2.5 9.625 15.672 1 96 135 PHE B N 1
ATOM 3113 C CA . PHE B 1 135 ? 1.728 8.625 16.406 1 96 135 PHE B CA 1
ATOM 3114 C C . PHE B 1 135 ? 2.523 7.34 16.578 1 96 135 PHE B C 1
ATOM 3116 O O . PHE B 1 135 ? 3.252 6.934 15.664 1 96 135 PHE B O 1
ATOM 3123 N N . THR B 1 136 ? 2.324 6.641 17.719 1 95.31 136 THR B N 1
ATOM 3124 C CA . THR B 1 136 ? 2.984 5.359 17.938 1 95.31 136 THR B CA 1
ATOM 3125 C C . THR B 1 136 ? 2.045 4.203 17.609 1 95.31 136 THR B C 1
ATOM 3127 O O . THR B 1 136 ? 2.469 3.045 17.562 1 95.31 136 THR B O 1
ATOM 3130 N N . ASP B 1 137 ? 0.843 4.508 17.484 1 96.81 137 ASP B N 1
ATOM 3131 C CA . ASP B 1 137 ? -0.213 3.637 16.984 1 96.81 137 ASP B CA 1
ATOM 3132 C C . ASP B 1 137 ? -1.16 4.395 16.047 1 96.81 137 ASP B C 1
ATOM 3134 O O . ASP B 1 137 ? -1.69 5.445 16.422 1 96.81 137 ASP B O 1
ATOM 3138 N N . LEU B 1 138 ? -1.372 3.85 14.898 1 98.38 138 LEU B N 1
ATOM 3139 C CA . LEU B 1 138 ? -2.162 4.582 13.914 1 98.38 138 LEU B CA 1
ATOM 3140 C C . LEU B 1 138 ? -3.648 4.285 14.078 1 98.38 138 LEU B C 1
ATOM 3142 O O . LEU B 1 138 ? -4.496 5.027 13.578 1 98.38 138 LEU B O 1
ATOM 3146 N N . LYS B 1 139 ? -4.012 3.203 14.68 1 98.19 139 LYS B N 1
ATOM 3147 C CA . LYS B 1 139 ? -5.402 2.762 14.75 1 98.19 139 LYS B CA 1
ATOM 3148 C C . LYS B 1 139 ? -6.281 3.812 15.422 1 98.19 139 LYS B C 1
ATOM 3150 O O . LYS B 1 139 ? -7.324 4.195 14.891 1 98.19 139 LYS B O 1
ATOM 3155 N N . PRO B 1 140 ? -5.852 4.395 16.594 1 98.12 140 PRO B N 1
ATOM 3156 C CA . PRO B 1 140 ? -6.699 5.414 17.219 1 98.12 140 PRO B CA 1
ATOM 3157 C C . PRO B 1 140 ? -6.887 6.645 16.328 1 98.12 140 PRO B C 1
ATOM 3159 O O . PRO B 1 140 ? -7.965 7.246 16.328 1 98.12 140 PRO B O 1
ATOM 3162 N N . PHE B 1 141 ? -5.832 7.043 15.656 1 98.31 141 PHE B N 1
ATOM 3163 C CA . PHE B 1 141 ? -5.926 8.203 14.781 1 98.31 141 PHE B CA 1
ATOM 3164 C C . PHE B 1 141 ? -6.977 7.988 13.695 1 98.31 141 PHE B C 1
ATOM 3166 O O . PHE B 1 141 ? -7.828 8.852 13.469 1 98.31 141 PHE B O 1
ATOM 3173 N N . PHE B 1 142 ? -6.934 6.832 13.055 1 98.81 142 PHE B N 1
ATOM 3174 C CA . PHE B 1 142 ? -7.875 6.578 11.969 1 98.81 142 PHE B CA 1
ATOM 3175 C C . PHE B 1 142 ? -9.258 6.25 12.516 1 98.81 142 PHE B C 1
ATOM 3177 O O . PHE B 1 142 ? -10.258 6.402 11.82 1 98.81 142 PHE B O 1
ATOM 3184 N N . ALA B 1 143 ? -9.336 5.797 13.711 1 98.75 143 ALA B N 1
ATOM 3185 C CA . ALA B 1 143 ? -10.633 5.668 14.367 1 98.75 143 ALA B CA 1
ATOM 3186 C C . ALA B 1 143 ? -11.32 7.023 14.492 1 98.75 143 ALA B C 1
ATOM 3188 O O . ALA B 1 143 ? -12.523 7.145 14.242 1 98.75 143 ALA B O 1
ATOM 3189 N N . VAL B 1 144 ? -10.531 8.039 14.906 1 98.75 144 VAL B N 1
ATOM 3190 C CA . VAL B 1 144 ? -11.062 9.391 15 1 98.75 144 VAL B CA 1
ATOM 3191 C C . VAL B 1 144 ? -11.547 9.852 13.625 1 98.75 144 VAL B C 1
ATOM 3193 O O . VAL B 1 144 ? -12.664 10.375 13.492 1 98.75 144 VAL B O 1
ATOM 3196 N N . ALA B 1 145 ? -10.727 9.656 12.602 1 98.81 145 ALA B N 1
ATOM 3197 C CA . ALA B 1 145 ? -11.109 10.039 11.242 1 98.81 145 ALA B CA 1
ATOM 3198 C C . ALA B 1 145 ? -12.438 9.391 10.852 1 98.81 145 ALA B C 1
ATOM 3200 O O . ALA B 1 145 ? -13.328 10.062 10.328 1 98.81 145 ALA B O 1
ATOM 3201 N N . ALA B 1 146 ? -12.562 8.125 11.125 1 98.81 146 ALA B N 1
ATOM 3202 C CA . ALA B 1 146 ? -13.773 7.387 10.781 1 98.81 146 ALA B CA 1
ATOM 3203 C C . ALA B 1 146 ? -14.977 7.914 11.555 1 98.81 146 ALA B C 1
ATOM 3205 O O . ALA B 1 146 ? -16.078 8.039 11 1 98.81 146 ALA B O 1
ATOM 3206 N N . GLN B 1 147 ? -14.781 8.219 12.797 1 98.81 147 GLN B N 1
ATOM 3207 C CA . GLN B 1 147 ? -15.867 8.688 13.648 1 98.81 147 GLN B CA 1
ATOM 3208 C C . GLN B 1 147 ? -16.344 10.07 13.227 1 98.81 147 GLN B C 1
ATOM 3210 O O . GLN B 1 147 ? -17.5 10.422 13.422 1 98.81 147 GLN B O 1
ATOM 3215 N N . LEU B 1 148 ? -15.453 10.836 12.68 1 98.88 148 LEU B N 1
ATOM 3216 C CA . LEU B 1 148 ? -15.805 12.18 12.219 1 98.88 148 LEU B CA 1
ATOM 3217 C C . LEU B 1 148 ? -16.594 12.117 10.922 1 98.88 148 LEU B C 1
ATOM 3219 O O . LEU B 1 148 ? -17.469 12.953 10.68 1 98.88 148 LEU B O 1
ATOM 3223 N N . LEU B 1 149 ? -16.344 11.133 10.133 1 98.88 149 LEU B N 1
ATOM 3224 C CA . LEU B 1 149 ? -16.922 11.031 8.797 1 98.88 149 LEU B CA 1
ATOM 3225 C C . LEU B 1 149 ? -18.359 10.5 8.859 1 98.88 149 LEU B C 1
ATOM 3227 O O . LEU B 1 149 ? -18.656 9.602 9.648 1 98.88 149 LEU B O 1
ATOM 3231 N N . LYS B 1 150 ? -19.219 11.047 8.062 1 98.81 150 LYS B N 1
ATOM 3232 C CA . LYS B 1 150 ? -20.5 10.391 7.793 1 98.81 150 LYS B CA 1
ATOM 3233 C C . LYS B 1 150 ? -20.297 9.141 6.941 1 98.81 150 LYS B C 1
ATOM 3235 O O . LYS B 1 150 ? -19.25 8.977 6.301 1 98.81 150 LYS B O 1
ATOM 3240 N N . LYS B 1 151 ? -21.281 8.234 6.941 1 98.38 151 LYS B N 1
ATOM 3241 C CA . LYS B 1 151 ? -21.234 7.121 5.996 1 98.38 151 LYS B CA 1
ATOM 3242 C C . LYS B 1 151 ? -21.094 7.625 4.562 1 98.38 151 LYS B C 1
ATOM 3244 O O . LYS B 1 151 ? -21.797 8.555 4.152 1 98.38 151 LYS B O 1
ATOM 3249 N N . GLY B 1 152 ? -20.125 7.082 3.848 1 98.19 152 GLY B N 1
ATOM 3250 C CA . GLY B 1 152 ? -19.891 7.531 2.486 1 98.19 152 GLY B CA 1
ATOM 3251 C C . GLY B 1 152 ? -18.953 8.727 2.41 1 98.19 152 GLY B C 1
ATOM 3252 O O . GLY B 1 152 ? -18.562 9.148 1.318 1 98.19 152 GLY B O 1
ATOM 3253 N N . GLY B 1 153 ? -18.625 9.32 3.613 1 98.81 153 GLY B N 1
ATOM 3254 C CA . GLY B 1 153 ? -17.641 10.391 3.637 1 98.81 153 GLY B CA 1
ATOM 3255 C C . GLY B 1 153 ? -16.266 9.945 3.225 1 98.81 153 GLY B C 1
ATOM 3256 O O . GLY B 1 153 ? -15.969 8.75 3.199 1 98.81 153 GLY B O 1
ATOM 3257 N N . LYS B 1 154 ? -15.391 10.906 2.949 1 98.69 154 LYS B N 1
ATOM 3258 C CA . LYS B 1 154 ? -14.109 10.586 2.322 1 98.69 154 LYS B CA 1
ATOM 3259 C C . LYS B 1 154 ? -12.945 11.008 3.209 1 98.69 154 LYS B C 1
ATOM 3261 O O . LYS B 1 154 ? -12.977 12.078 3.814 1 98.69 154 LYS B O 1
ATOM 3266 N N . LEU B 1 155 ? -11.961 10.148 3.293 1 98.88 155 LEU B N 1
ATOM 3267 C CA . LEU B 1 155 ? -10.641 10.484 3.822 1 98.88 155 LEU B CA 1
ATOM 3268 C C . LEU B 1 155 ? -9.656 10.742 2.691 1 98.88 155 LEU B C 1
ATOM 3270 O O . LEU B 1 155 ? -9.547 9.945 1.756 1 98.88 155 LEU B O 1
ATOM 3274 N N . VAL B 1 156 ? -8.977 11.859 2.686 1 98.81 156 VAL B N 1
ATOM 3275 C CA . VAL B 1 156 ? -7.871 12.164 1.788 1 98.81 156 VAL B CA 1
ATOM 3276 C C . VAL B 1 156 ? -6.602 12.422 2.602 1 98.81 156 VAL B C 1
ATOM 3278 O O . VAL B 1 156 ? -6.551 13.359 3.4 1 98.81 156 VAL B O 1
ATOM 3281 N N . LEU B 1 157 ? -5.621 11.562 2.391 1 98.62 157 LEU B N 1
ATOM 3282 C CA . LEU B 1 157 ? -4.375 11.586 3.148 1 98.62 157 LEU B CA 1
ATOM 3283 C C . LEU B 1 157 ? -3.172 11.625 2.213 1 98.62 157 LEU B C 1
ATOM 3285 O O . LEU B 1 157 ? -3.125 10.891 1.222 1 98.62 157 LEU B O 1
ATOM 3289 N N . GLN B 1 158 ? -2.322 12.516 2.422 1 98.25 158 GLN B N 1
ATOM 3290 C CA . GLN B 1 158 ? -1.007 12.508 1.79 1 98.25 158 GLN B CA 1
ATOM 3291 C C . GLN B 1 158 ? 0.106 12.5 2.834 1 98.25 158 GLN B C 1
ATOM 3293 O O . GLN B 1 158 ? 0.034 13.211 3.834 1 98.25 158 GLN B O 1
ATOM 3298 N N . ASP B 1 159 ? 1.076 11.719 2.652 1 98 159 ASP B N 1
ATOM 3299 C CA . ASP B 1 159 ? 2.223 11.695 3.555 1 98 159 ASP B CA 1
ATOM 3300 C C . ASP B 1 159 ? 3.479 11.211 2.83 1 98 159 ASP B C 1
ATOM 3302 O O . ASP B 1 159 ? 3.451 10.977 1.62 1 98 159 ASP B O 1
ATOM 3306 N N . PHE B 1 160 ? 4.582 11.203 3.516 1 96.69 160 PHE B N 1
ATOM 3307 C CA . PHE B 1 160 ? 5.875 10.844 2.943 1 96.69 160 PHE B CA 1
ATOM 3308 C C . PHE B 1 160 ? 5.996 9.336 2.779 1 96.69 160 PHE B C 1
ATOM 3310 O O . PHE B 1 160 ? 5.508 8.57 3.619 1 96.69 160 PHE B O 1
ATOM 3317 N N . HIS B 1 161 ? 6.625 8.945 1.776 1 97.62 161 HIS B N 1
ATOM 3318 C CA . HIS B 1 161 ? 6.727 7.527 1.453 1 97.62 161 HIS B CA 1
ATOM 3319 C C . HIS B 1 161 ? 7.836 6.855 2.256 1 97.62 161 HIS B C 1
ATOM 3321 O O . HIS B 1 161 ? 8.961 7.363 2.314 1 97.62 161 HIS B O 1
ATOM 3327 N N . PRO B 1 162 ? 7.621 5.629 2.773 1 97.81 162 PRO B N 1
ATOM 3328 C CA . PRO B 1 162 ? 8.609 4.973 3.635 1 97.81 162 PRO B CA 1
ATOM 3329 C C . PRO B 1 162 ? 9.859 4.543 2.875 1 97.81 162 PRO B C 1
ATOM 3331 O O . PRO B 1 162 ? 10.922 4.383 3.475 1 97.81 162 PRO B O 1
ATOM 3334 N N . VAL B 1 163 ? 9.766 4.355 1.578 1 97.12 163 VAL B N 1
ATOM 3335 C CA . VAL B 1 163 ? 10.961 4.051 0.804 1 97.12 163 VAL B CA 1
ATOM 3336 C C . VAL B 1 163 ? 11.977 5.184 0.947 1 97.12 163 VAL B C 1
ATOM 3338 O O . VAL B 1 163 ? 13.18 4.941 1.064 1 97.12 163 VAL B O 1
ATOM 3341 N N . SER B 1 164 ? 11.516 6.375 0.964 1 94.88 164 SER B N 1
ATOM 3342 C CA . SER B 1 164 ? 12.375 7.547 1.048 1 94.88 164 SER B CA 1
ATOM 3343 C C . SER B 1 164 ? 12.703 7.895 2.498 1 94.88 164 SER B C 1
ATOM 3345 O O . SER B 1 164 ? 13.773 8.43 2.789 1 94.88 164 SER B O 1
ATOM 3347 N N . THR B 1 165 ? 11.836 7.551 3.412 1 95.38 165 THR B N 1
ATOM 3348 C CA . THR B 1 165 ? 12.047 8.016 4.777 1 95.38 165 THR B CA 1
ATOM 3349 C C . THR B 1 165 ? 12.734 6.941 5.617 1 95.38 165 THR B C 1
ATOM 3351 O O . THR B 1 165 ? 13.375 7.246 6.625 1 95.38 165 THR B O 1
ATOM 3354 N N . LYS B 1 166 ? 12.578 5.688 5.207 1 96.81 166 LYS B N 1
ATOM 3355 C CA . LYS B 1 166 ? 13.039 4.613 6.078 1 96.81 166 LYS B CA 1
ATOM 3356 C C . LYS B 1 166 ? 14.156 3.812 5.414 1 96.81 166 LYS B C 1
ATOM 3358 O O . LYS B 1 166 ? 15 3.229 6.098 1 96.81 166 LYS B O 1
ATOM 3363 N N . LEU B 1 167 ? 14.148 3.789 4.109 1 96 167 LEU B N 1
ATOM 3364 C CA . LEU B 1 167 ? 14.945 2.752 3.469 1 96 167 LEU B CA 1
ATOM 3365 C C . LEU B 1 167 ? 16.125 3.361 2.715 1 96 167 LEU B C 1
ATOM 3367 O O . LEU B 1 167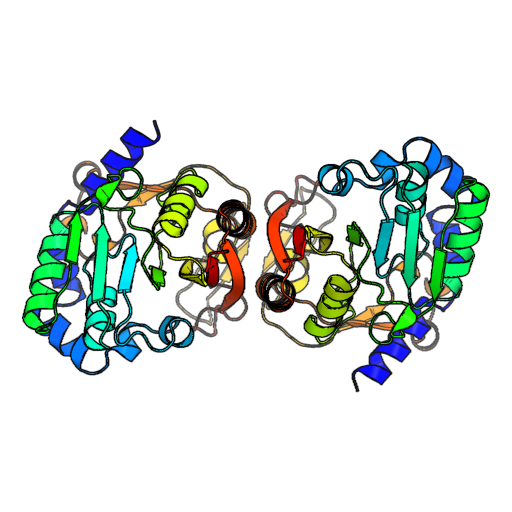 ? 17.266 2.92 2.871 1 96 167 LEU B O 1
ATOM 3371 N N . ILE B 1 168 ? 15.844 4.348 1.846 1 94.38 168 ILE B N 1
ATOM 3372 C CA . ILE B 1 168 ? 16.844 4.887 0.934 1 94.38 168 ILE B CA 1
ATOM 3373 C C . ILE B 1 168 ? 17.297 6.262 1.425 1 94.38 168 ILE B C 1
ATOM 3375 O O . ILE B 1 168 ? 16.484 7.09 1.824 1 94.38 168 ILE B O 1
ATOM 3379 N N . SER B 1 169 ? 18.516 6.48 1.431 1 91.44 169 SER B N 1
ATOM 3380 C CA . SER B 1 169 ? 19.109 7.797 1.66 1 91.44 169 SER B CA 1
ATOM 3381 C C . SER B 1 169 ? 19.703 8.367 0.376 1 91.44 169 SER B C 1
ATOM 3383 O O . SER B 1 169 ? 20.25 7.633 -0.445 1 91.44 169 SER B O 1
ATOM 3385 N N . SER B 1 170 ? 19.453 9.602 0.207 1 86.88 170 SER B N 1
ATOM 3386 C CA . SER B 1 170 ? 19.969 10.289 -0.971 1 86.88 170 SER B CA 1
ATOM 3387 C C . SER B 1 170 ? 20.922 11.414 -0.579 1 86.88 170 SER B C 1
ATOM 3389 O O . SER B 1 170 ? 20.688 12.125 0.396 1 86.88 170 SER B O 1
ATOM 3391 N N . GLN B 1 171 ? 22.031 11.359 -1.311 1 83.19 171 GLN B N 1
ATOM 3392 C CA . GLN B 1 171 ? 23.031 12.391 -1.074 1 83.19 171 GLN B CA 1
ATOM 3393 C C . GLN B 1 171 ? 23.391 13.109 -2.369 1 83.19 171 GLN B C 1
ATOM 3395 O O . GLN B 1 171 ? 23.391 12.508 -3.445 1 83.19 171 GLN B O 1
ATOM 3400 N N . GLY B 1 172 ? 23.578 14.461 -2.234 1 76.75 172 GLY B N 1
ATOM 3401 C CA . GLY B 1 172 ? 24 15.258 -3.381 1 76.75 172 GLY B CA 1
ATOM 3402 C C . GLY B 1 172 ? 22.922 16.219 -3.869 1 76.75 172 GLY B C 1
ATOM 3403 O O . GLY B 1 172 ? 21.734 15.906 -3.824 1 76.75 172 GLY B O 1
ATOM 3404 N N . LYS B 1 173 ? 23.344 17.453 -4.176 1 68.12 173 LYS B N 1
ATOM 3405 C CA . LYS B 1 173 ? 22.422 18.547 -4.469 1 68.12 173 LYS B CA 1
ATOM 3406 C C . LYS B 1 173 ? 22.156 18.641 -5.969 1 68.12 173 LYS B C 1
ATOM 3408 O O . LYS B 1 173 ? 21.312 19.438 -6.398 1 68.12 173 LYS B O 1
ATOM 3413 N N . SER B 1 174 ? 22.922 17.875 -6.754 1 68.31 174 SER B N 1
ATOM 3414 C CA . SER B 1 174 ? 22.734 17.938 -8.203 1 68.31 174 SER B CA 1
ATOM 3415 C C . SER B 1 174 ? 22.625 16.547 -8.812 1 68.31 174 SER B C 1
ATOM 3417 O O . SER B 1 174 ? 23 15.555 -8.188 1 68.31 174 SER B O 1
ATOM 3419 N N . GLN B 1 175 ? 22 16.578 -10 1 65.25 175 GLN B N 1
ATOM 3420 C CA . GLN B 1 175 ? 21.812 15.32 -10.719 1 65.25 175 GLN B CA 1
ATOM 3421 C C . GLN B 1 175 ? 23.141 14.602 -10.914 1 65.25 175 GLN B C 1
ATOM 3423 O O . GLN B 1 175 ? 23.203 13.375 -10.828 1 65.25 175 GLN B O 1
ATOM 3428 N N . ALA B 1 176 ? 24.172 15.461 -11.203 1 64.06 176 ALA B N 1
ATOM 3429 C CA . ALA B 1 176 ? 25.484 14.906 -11.531 1 64.06 176 ALA B CA 1
ATOM 3430 C C . ALA B 1 176 ? 26.094 14.211 -10.32 1 64.06 176 ALA B C 1
ATOM 3432 O O . ALA B 1 176 ? 26.906 13.289 -10.477 1 64.06 176 ALA B O 1
ATOM 3433 N N . VAL B 1 177 ? 25.578 14.578 -9.227 1 69.94 177 VAL B N 1
ATOM 3434 C CA . VAL B 1 177 ? 26.281 14.07 -8.047 1 69.94 177 VAL B CA 1
ATOM 3435 C C . VAL B 1 177 ? 25.312 13.312 -7.148 1 69.94 177 VAL B C 1
ATOM 3437 O O . VAL B 1 177 ? 25.734 12.703 -6.156 1 69.94 177 VAL B O 1
ATOM 3440 N N . ARG B 1 178 ? 24.078 13.234 -7.531 1 77.12 178 ARG B N 1
ATOM 3441 C CA . ARG B 1 178 ? 23.094 12.586 -6.664 1 77.12 178 ARG B CA 1
ATOM 3442 C C . ARG B 1 178 ? 23.328 11.078 -6.613 1 77.12 178 ARG B C 1
ATOM 3444 O O . ARG B 1 178 ? 23.422 10.422 -7.656 1 77.12 178 ARG B O 1
ATOM 3451 N N . LYS B 1 179 ? 23.531 10.578 -5.363 1 84.56 179 LYS B N 1
ATOM 3452 C CA . LYS B 1 179 ? 23.688 9.148 -5.109 1 84.56 179 LYS B CA 1
ATOM 3453 C C . LYS B 1 179 ? 22.609 8.625 -4.176 1 84.56 179 LYS B C 1
ATOM 3455 O O . LYS B 1 179 ? 22.234 9.305 -3.213 1 84.56 179 LYS B O 1
ATOM 3460 N N . HIS B 1 180 ? 22.016 7.582 -4.551 1 89.69 180 HIS B N 1
ATOM 3461 C CA . HIS B 1 180 ? 21.016 6.902 -3.725 1 89.69 180 HIS B CA 1
ATOM 3462 C C . HIS B 1 180 ? 21.578 5.605 -3.145 1 89.69 180 HIS B C 1
ATOM 3464 O O . HIS B 1 180 ? 22.156 4.797 -3.873 1 89.69 180 HIS B O 1
ATOM 3470 N N . LYS B 1 181 ? 21.469 5.453 -1.822 1 90.31 181 LYS B N 1
ATOM 3471 C CA . LYS B 1 181 ? 21.969 4.266 -1.143 1 90.31 181 LYS B CA 1
ATOM 3472 C C . LYS B 1 181 ? 20.891 3.617 -0.286 1 90.31 181 LYS B C 1
ATOM 3474 O O . LYS B 1 181 ? 20.031 4.309 0.281 1 90.31 181 LYS B O 1
ATOM 3479 N N . VAL B 1 182 ? 20.953 2.275 -0.297 1 92.38 182 VAL B N 1
ATOM 3480 C CA . VAL B 1 182 ? 20.094 1.532 0.626 1 92.38 182 VAL B CA 1
ATOM 3481 C C . VAL B 1 182 ? 20.766 1.448 1.995 1 92.38 182 VAL B C 1
ATOM 3483 O O . VAL B 1 182 ? 21.609 0.576 2.23 1 92.38 182 VAL B O 1
ATOM 3486 N N . THR B 1 183 ? 20.359 2.326 2.92 1 90.62 183 THR B N 1
ATOM 3487 C CA . THR B 1 183 ? 21.062 2.414 4.195 1 90.62 183 THR B CA 1
ATOM 3488 C C . THR B 1 183 ? 20.109 2.137 5.355 1 90.62 183 THR B C 1
ATOM 3490 O O . THR B 1 183 ? 20.562 1.913 6.484 1 90.62 183 THR B O 1
ATOM 3493 N N . GLY B 1 184 ? 18.875 2.178 5.066 1 92.62 184 GLY B N 1
ATOM 3494 C CA . GLY B 1 184 ? 17.906 2.062 6.152 1 92.62 184 GLY B CA 1
ATOM 3495 C C . GLY B 1 184 ? 17.281 0.687 6.246 1 92.62 184 GLY B C 1
ATOM 3496 O O . GLY B 1 184 ? 17.703 -0.244 5.559 1 92.62 184 GLY B O 1
ATOM 3497 N N . ASP B 1 185 ? 16.375 0.599 7.273 1 95 185 ASP B N 1
ATOM 3498 C CA . ASP B 1 185 ? 15.547 -0.577 7.527 1 95 185 ASP B CA 1
ATOM 3499 C C . ASP B 1 185 ? 14.062 -0.238 7.422 1 95 185 ASP B C 1
ATOM 3501 O O . ASP B 1 185 ? 13.523 0.473 8.266 1 95 185 ASP B O 1
ATOM 3505 N N . TYR B 1 186 ? 13.492 -0.83 6.371 1 97 186 TYR B N 1
ATOM 3506 C CA . TYR B 1 186 ? 12.094 -0.552 6.062 1 97 186 TYR B CA 1
ATOM 3507 C C . TYR B 1 186 ? 11.188 -0.958 7.223 1 97 186 TYR B C 1
ATOM 3509 O O . TYR B 1 186 ? 10.117 -0.376 7.414 1 97 186 TYR B O 1
ATOM 3517 N N . PHE B 1 187 ? 11.617 -1.84 8.07 1 96.75 187 PHE B N 1
ATOM 3518 C CA . PHE B 1 187 ? 10.75 -2.43 9.086 1 96.75 187 PHE B CA 1
ATOM 3519 C C . PHE B 1 187 ? 11.125 -1.918 10.477 1 96.75 187 PHE B C 1
ATOM 3521 O O . PHE B 1 187 ? 10.586 -2.387 11.477 1 96.75 187 PHE B O 1
ATOM 3528 N N . ASP B 1 188 ? 12.039 -0.979 10.531 1 95.5 188 ASP B N 1
ATOM 3529 C CA . ASP B 1 188 ? 12.445 -0.398 11.805 1 95.5 188 ASP B CA 1
ATOM 3530 C C . ASP B 1 188 ? 11.266 0.298 12.492 1 95.5 188 ASP B C 1
ATOM 3532 O O . ASP B 1 188 ? 10.547 1.075 11.859 1 95.5 188 ASP B O 1
ATOM 3536 N N . GLU B 1 189 ? 11.086 0.001 13.773 1 96.06 189 GLU B N 1
ATOM 3537 C CA . GLU B 1 189 ? 9.961 0.57 14.516 1 96.06 189 GLU B CA 1
ATOM 3538 C C . GLU B 1 189 ? 10.453 1.511 15.609 1 96.06 189 GLU B C 1
ATOM 3540 O O . GLU B 1 189 ? 9.656 1.962 16.438 1 96.06 189 GLU B O 1
ATOM 3545 N N . SER B 1 190 ? 11.688 1.806 15.586 1 96 190 SER B N 1
ATOM 3546 C CA . SER B 1 190 ? 12.258 2.623 16.641 1 96 190 SER B CA 1
ATOM 3547 C C . SER B 1 190 ? 11.781 4.066 16.562 1 96 190 SER B C 1
ATOM 3549 O O . SER B 1 190 ? 11.414 4.539 15.477 1 96 190 SER B O 1
ATOM 3551 N N . LEU B 1 191 ? 11.742 4.691 17.719 1 96 191 LEU B N 1
ATOM 3552 C CA . LEU B 1 191 ? 11.445 6.117 17.797 1 96 191 LEU B CA 1
ATOM 3553 C C . LEU B 1 191 ? 12.688 6.945 17.484 1 96 191 LEU B C 1
ATOM 3555 O O . LEU B 1 191 ? 13.797 6.594 17.906 1 96 191 LEU B O 1
ATOM 3559 N N . GLU B 1 192 ? 12.461 7.992 16.75 1 95.12 192 GLU B N 1
ATOM 3560 C CA . GLU B 1 192 ? 13.531 8.922 16.406 1 95.12 192 GLU B CA 1
ATOM 3561 C C . GLU B 1 192 ? 13.258 10.305 17 1 95.12 192 GLU B C 1
ATOM 3563 O O . GLU B 1 192 ? 12.125 10.781 16.984 1 95.12 192 GLU B O 1
ATOM 3568 N N . THR B 1 193 ? 14.242 10.867 17.5 1 93.31 193 THR B N 1
ATOM 3569 C CA . THR B 1 193 ? 14.141 12.234 17.984 1 93.31 193 THR B CA 1
ATOM 3570 C C . THR B 1 193 ? 14.641 13.227 16.938 1 93.31 193 THR B C 1
ATOM 3572 O O . THR B 1 193 ? 15.75 13.07 16.422 1 93.31 193 THR B O 1
ATOM 3575 N N . THR B 1 194 ? 13.781 14.133 16.609 1 92.5 194 THR B N 1
ATOM 3576 C CA . THR B 1 194 ? 14.148 15.195 15.664 1 92.5 194 THR B CA 1
ATOM 3577 C C . THR B 1 194 ? 13.562 16.531 16.109 1 92.5 194 THR B C 1
ATOM 3579 O O . THR B 1 194 ? 12.844 16.594 17.109 1 92.5 194 THR B O 1
ATOM 3582 N N . GLU B 1 195 ? 13.992 17.578 15.453 1 90.44 195 GLU B N 1
ATOM 3583 C CA . GLU B 1 195 ? 13.383 18.875 15.695 1 90.44 195 GLU B CA 1
ATOM 3584 C C . GLU B 1 195 ? 12.055 19 14.961 1 90.44 195 GLU B C 1
ATOM 3586 O O . GLU B 1 195 ? 11.875 18.438 13.875 1 90.44 195 GLU B O 1
ATOM 3591 N N . VAL B 1 196 ? 11.188 19.75 15.609 1 89.81 196 VAL B N 1
ATOM 3592 C CA . VAL B 1 196 ? 9.898 20 14.992 1 89.81 196 VAL B CA 1
ATOM 3593 C C . VAL B 1 196 ? 10.102 20.688 13.633 1 89.81 196 VAL B C 1
ATOM 3595 O O . VAL B 1 196 ? 11.07 21.422 13.445 1 89.81 196 VAL B O 1
ATOM 3598 N N . ALA B 1 197 ? 9.195 20.469 12.695 1 86.12 197 ALA B N 1
ATOM 3599 C CA . ALA B 1 197 ? 9.367 20.812 11.289 1 86.12 197 ALA B CA 1
ATOM 3600 C C . ALA B 1 197 ? 9.547 22.328 11.109 1 86.12 197 ALA B C 1
ATOM 3602 O O . ALA B 1 197 ? 10.312 22.766 10.25 1 86.12 197 ALA B O 1
ATOM 3603 N N . TYR B 1 198 ? 8.922 23.156 11.883 1 87.25 198 TYR B N 1
ATOM 3604 C CA . TYR B 1 198 ? 8.945 24.594 11.641 1 87.25 198 TYR B CA 1
ATOM 3605 C C . TYR B 1 198 ? 10.195 25.219 12.242 1 87.25 198 TYR B C 1
ATOM 3607 O O . TYR B 1 198 ? 10.461 26.406 12.023 1 87.25 198 TYR B O 1
ATOM 3615 N N . SER B 1 199 ? 10.992 24.422 12.93 1 88.25 199 SER B N 1
ATOM 3616 C CA . SER B 1 199 ? 12.164 24.969 13.609 1 88.25 199 SER B CA 1
ATOM 3617 C C . SER B 1 199 ? 13.133 25.609 12.617 1 88.25 199 SER B C 1
ATOM 3619 O O . SER B 1 199 ? 13.836 26.562 12.961 1 88.25 199 SER B O 1
ATOM 3621 N N . LYS B 1 200 ? 13.102 25.172 11.422 1 88.19 200 LYS B N 1
ATOM 3622 C CA . LYS B 1 200 ? 14.008 25.688 10.406 1 88.19 200 LYS B CA 1
ATOM 3623 C C . LYS B 1 200 ? 13.641 27.109 10.008 1 88.19 200 LYS B C 1
ATOM 3625 O O . LYS B 1 200 ? 14.422 27.797 9.344 1 88.19 200 LYS B O 1
ATOM 3630 N N . PHE B 1 201 ? 12.539 27.516 10.453 1 87.75 201 PHE B N 1
ATOM 3631 C CA . PHE B 1 201 ? 12.102 28.859 10.109 1 87.75 201 PHE B CA 1
ATOM 3632 C C . PHE B 1 201 ? 12.258 29.812 11.289 1 87.75 201 PHE B C 1
ATOM 3634 O O . PHE B 1 201 ? 11.781 30.938 11.258 1 87.75 201 PHE B O 1
ATOM 3641 N N . LEU B 1 202 ? 12.914 29.359 12.305 1 90.25 202 LEU B N 1
ATOM 3642 C CA . LEU B 1 202 ? 13.227 30.172 13.469 1 90.25 202 LEU B CA 1
ATOM 3643 C C . LEU B 1 202 ? 14.695 30.578 13.469 1 90.25 202 LEU B C 1
ATOM 3645 O O . LEU B 1 202 ? 15.562 29.781 13.828 1 90.25 202 LEU B O 1
ATOM 3649 N N . PRO B 1 203 ? 14.906 31.812 13.148 1 87.62 203 PRO B N 1
ATOM 3650 C CA . PRO B 1 203 ? 16.297 32.25 13.047 1 87.62 203 PRO B CA 1
ATOM 3651 C C . PRO B 1 203 ? 17.062 32.094 14.352 1 87.62 203 PRO B C 1
ATOM 3653 O O . PRO B 1 203 ? 18.281 31.875 14.344 1 87.62 203 PRO B O 1
ATOM 3656 N N . GLU B 1 204 ? 16.438 32.219 15.406 1 85.06 204 GLU B N 1
ATOM 3657 C CA . GLU B 1 204 ? 17.094 32.125 16.719 1 85.06 204 GLU B CA 1
ATOM 3658 C C . GLU B 1 204 ? 17.672 30.75 16.969 1 85.06 204 GLU B C 1
ATOM 3660 O O . GLU B 1 204 ? 18.531 30.594 17.828 1 85.06 204 GLU B O 1
ATOM 3665 N N . LEU B 1 205 ? 17.203 29.766 16.266 1 88.19 205 LEU B N 1
ATOM 3666 C CA . LEU B 1 205 ? 17.656 28.406 16.5 1 88.19 205 LEU B CA 1
ATOM 3667 C C . LEU B 1 205 ? 18.859 28.094 15.625 1 88.19 205 LEU B C 1
ATOM 3669 O O . LEU B 1 205 ? 19.5 27.047 15.797 1 88.19 205 LEU B O 1
ATOM 3673 N N . ARG B 1 206 ? 19.297 28.969 14.734 1 84.75 206 ARG B N 1
ATOM 3674 C CA . ARG B 1 206 ? 20.438 28.75 13.836 1 84.75 206 ARG B CA 1
ATOM 3675 C C . ARG B 1 206 ? 21.734 28.594 14.617 1 84.75 206 ARG B C 1
ATOM 3677 O O . ARG B 1 206 ? 22.594 27.797 14.25 1 84.75 206 ARG B O 1
ATOM 3684 N N . TYR B 1 207 ? 21.797 29.266 15.711 1 86.69 207 TYR B N 1
ATOM 3685 C CA . TYR B 1 207 ? 23.031 29.25 16.484 1 86.69 207 TYR B CA 1
ATOM 3686 C C . TYR B 1 207 ? 22.766 28.766 17.906 1 86.69 207 TYR B C 1
ATOM 3688 O O . TYR B 1 207 ? 23.578 29 18.812 1 86.69 207 TYR B O 1
ATOM 3696 N N . ALA B 1 208 ? 21.656 28.203 17.984 1 89.5 208 ALA B N 1
ATOM 3697 C CA . ALA B 1 208 ? 21.25 27.781 19.328 1 89.5 208 ALA B CA 1
ATOM 3698 C C . ALA B 1 208 ? 22.031 26.547 19.766 1 89.5 208 ALA B C 1
ATOM 3700 O O . ALA B 1 208 ? 22.422 25.719 18.938 1 89.5 208 ALA B O 1
ATOM 3701 N N . ASN B 1 209 ? 22.328 26.422 21.109 1 91.12 209 ASN B N 1
ATOM 3702 C CA . ASN B 1 209 ? 22.938 25.234 21.672 1 91.12 209 ASN B CA 1
ATOM 3703 C C . ASN B 1 209 ? 21.906 24.141 21.953 1 91.12 209 ASN B C 1
ATOM 3705 O O . ASN B 1 209 ? 20.734 24.312 21.656 1 91.12 209 ASN B O 1
ATOM 3709 N N . ALA B 1 210 ? 22.375 23.047 22.438 1 89.62 210 ALA B N 1
ATOM 3710 C CA . ALA B 1 210 ? 21.516 21.875 22.641 1 89.62 210 ALA B CA 1
ATOM 3711 C C . ALA B 1 210 ? 20.391 22.188 23.625 1 89.62 210 ALA B C 1
ATOM 3713 O O . ALA B 1 210 ? 19.25 21.75 23.438 1 89.62 210 ALA B O 1
ATOM 3714 N N . GLU B 1 211 ? 20.672 22.875 24.562 1 90 211 GLU B N 1
ATOM 3715 C CA . GLU B 1 211 ? 19.672 23.219 25.578 1 90 211 GLU B CA 1
ATOM 3716 C C . GLU B 1 211 ? 18.578 24.094 25 1 90 211 GLU B C 1
ATOM 3718 O O . GLU B 1 211 ? 17.391 23.906 25.312 1 90 211 GLU B O 1
ATOM 3723 N N . GLU B 1 212 ? 18.922 25 24.188 1 87.81 212 GLU B N 1
ATOM 3724 C CA . GLU B 1 212 ? 17.984 25.922 23.547 1 87.81 212 GLU B CA 1
ATOM 3725 C C . GLU B 1 212 ? 17.125 25.203 22.516 1 87.81 212 GLU B C 1
ATOM 3727 O O . GLU B 1 212 ? 15.992 25.609 22.25 1 87.81 212 GLU B O 1
ATOM 3732 N N . ARG B 1 213 ? 17.625 24.172 22 1 89.5 213 ARG B N 1
ATOM 3733 C CA . ARG B 1 213 ? 16.922 23.438 20.953 1 89.5 213 ARG B CA 1
ATOM 3734 C C . ARG B 1 213 ? 16.031 22.359 21.562 1 89.5 213 ARG B C 1
ATOM 3736 O O . ARG B 1 213 ? 15.094 21.875 20.906 1 89.5 213 ARG B O 1
ATOM 3743 N N . ALA B 1 214 ? 16.234 22.031 22.734 1 89.62 214 ALA B N 1
ATOM 3744 C CA . ALA B 1 214 ? 15.57 20.906 23.406 1 89.62 214 ALA B CA 1
ATOM 3745 C C . ALA B 1 214 ? 14.055 21.078 23.359 1 89.62 214 ALA B C 1
ATOM 3747 O O . ALA B 1 214 ? 13.328 20.125 23.078 1 89.62 214 ALA B O 1
ATOM 3748 N N . PRO B 1 215 ? 13.586 22.281 23.609 1 88.75 215 PRO B N 1
ATOM 3749 C CA . PRO B 1 215 ? 12.133 22.438 23.625 1 88.75 215 PRO B CA 1
ATOM 3750 C C . PRO B 1 215 ? 11.5 22.219 22.25 1 88.75 215 PRO B C 1
ATOM 3752 O O . PRO B 1 215 ? 10.273 22.094 22.141 1 88.75 215 PRO B O 1
ATOM 3755 N N . PHE B 1 216 ? 12.305 22.125 21.266 1 90.12 216 PHE B N 1
ATOM 3756 C CA . PHE B 1 216 ? 11.805 21.984 19.906 1 90.12 216 PHE B CA 1
ATOM 3757 C C . PHE B 1 216 ? 11.984 20.547 19.422 1 90.12 216 PHE B C 1
ATOM 3759 O O . PHE B 1 216 ? 11.781 20.266 18.234 1 90.12 216 PHE B O 1
ATOM 3766 N N . GLN B 1 217 ? 12.305 19.703 20.297 1 91.19 217 GLN B N 1
ATOM 3767 C CA . GLN B 1 217 ? 12.523 18.312 19.906 1 91.19 217 GLN B CA 1
ATOM 3768 C C . GLN B 1 217 ? 11.227 17.516 20 1 91.19 217 GLN B C 1
ATOM 3770 O O . GLN B 1 217 ? 10.43 17.719 20.922 1 91.19 217 GLN B O 1
ATOM 3775 N N . VAL B 1 218 ? 11.039 16.609 19.016 1 92.25 218 VAL B N 1
ATOM 3776 C CA . VAL B 1 218 ? 9.891 15.711 18.984 1 92.25 218 VAL B CA 1
ATOM 3777 C C . VAL B 1 218 ? 10.367 14.281 18.75 1 92.25 218 VAL B C 1
ATOM 3779 O O . VAL B 1 218 ? 11.445 14.055 18.203 1 92.25 218 VAL B O 1
ATOM 3782 N N . SER B 1 219 ? 9.57 13.352 19.234 1 93.81 219 SER B N 1
ATOM 3783 C CA . SER B 1 219 ? 9.773 11.93 19.016 1 93.81 219 SER B CA 1
ATOM 3784 C C . SER B 1 219 ? 8.812 11.391 17.969 1 93.81 219 SER B C 1
ATOM 3786 O O . SER B 1 219 ? 7.598 11.555 18.078 1 93.81 219 SER B O 1
ATOM 3788 N N . LEU B 1 220 ? 9.383 10.711 16.938 1 95.38 220 LEU B N 1
ATOM 3789 C CA . LEU B 1 220 ? 8.594 10.281 15.789 1 95.38 220 LEU B CA 1
ATOM 3790 C C . LEU B 1 220 ? 8.742 8.781 15.547 1 95.38 220 LEU B C 1
ATOM 3792 O O . LEU B 1 220 ? 9.805 8.211 15.82 1 95.38 220 LEU B O 1
ATOM 3796 N N . ARG B 1 221 ? 7.688 8.148 15.086 1 96.88 221 ARG B N 1
ATOM 3797 C CA . ARG B 1 221 ? 7.711 6.805 14.523 1 96.88 221 ARG B CA 1
ATOM 3798 C C . ARG B 1 221 ? 7.359 6.824 13.039 1 96.88 221 ARG B C 1
ATOM 3800 O O . ARG B 1 221 ? 6.312 7.352 12.656 1 96.88 221 ARG B O 1
ATOM 3807 N N . LYS B 1 222 ? 8.242 6.238 12.258 1 97.56 222 LYS B N 1
ATOM 3808 C CA . LYS B 1 222 ? 7.941 6.125 10.836 1 97.56 222 LYS B CA 1
ATOM 3809 C C . LYS B 1 222 ? 7.207 4.82 10.531 1 97.56 222 LYS B C 1
ATOM 3811 O O . LYS B 1 222 ? 7.395 3.82 11.227 1 97.56 222 LYS B O 1
ATOM 3816 N N . TRP B 1 223 ? 6.398 4.836 9.531 1 98.44 223 TRP B N 1
ATOM 3817 C CA . TRP B 1 223 ? 5.492 3.721 9.266 1 98.44 223 TRP B CA 1
ATOM 3818 C C . TRP B 1 223 ? 5.734 3.148 7.871 1 98.44 223 TRP B C 1
ATOM 3820 O O . TRP B 1 223 ? 6.199 3.855 6.977 1 98.44 223 TRP B O 1
ATOM 3830 N N . THR B 1 224 ? 5.426 1.855 7.699 1 98.56 224 THR B N 1
ATOM 3831 C CA . THR B 1 224 ? 5.387 1.244 6.375 1 98.56 224 THR B CA 1
ATOM 3832 C C . THR B 1 224 ? 4.047 1.513 5.695 1 98.56 224 THR B C 1
ATOM 3834 O O . THR B 1 224 ? 3.07 1.874 6.355 1 98.56 224 THR B O 1
ATOM 3837 N N . ILE B 1 225 ? 4.023 1.343 4.383 1 98.81 225 ILE B N 1
ATOM 3838 C CA . ILE B 1 225 ? 2.768 1.479 3.654 1 98.81 225 ILE B CA 1
ATOM 3839 C C . ILE B 1 225 ? 1.755 0.462 4.176 1 98.81 225 ILE B C 1
ATOM 3841 O O . ILE B 1 225 ? 0.573 0.778 4.336 1 98.81 225 ILE B O 1
ATOM 3845 N N . GLY B 1 226 ? 2.234 -0.722 4.422 1 98.88 226 GLY B N 1
ATOM 3846 C CA . GLY B 1 226 ? 1.36 -1.776 4.91 1 98.88 226 GLY B CA 1
ATOM 3847 C C . GLY B 1 226 ? 0.696 -1.438 6.23 1 98.88 226 GLY B C 1
ATOM 3848 O O . GLY B 1 226 ? -0.499 -1.678 6.41 1 98.88 226 GLY B O 1
ATOM 3849 N N . GLU B 1 227 ? 1.481 -0.93 7.172 1 98.75 227 GLU B N 1
ATOM 3850 C CA . GLU B 1 227 ? 0.921 -0.51 8.453 1 98.75 227 GLU B CA 1
ATOM 3851 C C . GLU B 1 227 ? -0.153 0.557 8.266 1 98.75 227 GLU B C 1
ATOM 3853 O O . GLU B 1 227 ? -1.196 0.52 8.922 1 98.75 227 GLU B O 1
ATOM 3858 N N . ILE B 1 228 ? 0.1 1.454 7.406 1 98.88 228 ILE B N 1
ATOM 3859 C CA . ILE B 1 228 ? -0.812 2.568 7.18 1 98.88 228 ILE B CA 1
ATOM 3860 C C . ILE B 1 228 ? -2.105 2.057 6.547 1 98.88 228 ILE B C 1
ATOM 3862 O O . ILE B 1 228 ? -3.199 2.346 7.035 1 98.88 228 ILE B O 1
ATOM 3866 N N . VAL B 1 229 ? -1.978 1.281 5.477 1 98.94 229 VAL B N 1
ATOM 3867 C CA . VAL B 1 229 ? -3.135 0.725 4.785 1 98.94 229 VAL B CA 1
ATOM 3868 C C . VAL B 1 229 ? -3.953 -0.13 5.75 1 98.94 229 VAL B C 1
ATOM 3870 O O . VAL B 1 229 ? -5.184 -0.034 5.785 1 98.94 229 VAL B O 1
ATOM 3873 N N . THR B 1 230 ? -3.305 -0.953 6.523 1 98.94 230 THR B N 1
ATOM 3874 C CA . THR B 1 230 ? -3.975 -1.831 7.477 1 98.94 230 THR B CA 1
ATOM 3875 C C . THR B 1 230 ? -4.719 -1.018 8.531 1 98.94 230 THR B C 1
ATOM 3877 O O . THR B 1 230 ? -5.855 -1.347 8.891 1 98.94 230 THR B O 1
ATOM 3880 N N . ALA B 1 231 ? -4.082 0.035 9.047 1 98.88 231 ALA B N 1
ATOM 3881 C CA . ALA B 1 231 ? -4.719 0.88 10.055 1 98.88 231 ALA B CA 1
ATOM 3882 C C . ALA B 1 231 ? -5.988 1.525 9.508 1 98.88 231 ALA B C 1
ATOM 3884 O O . ALA B 1 231 ? -7.012 1.572 10.188 1 98.88 231 ALA B O 1
ATOM 3885 N N . ILE B 1 232 ? -5.922 2.027 8.312 1 98.88 232 ILE B N 1
ATOM 3886 C CA . ILE B 1 232 ? -7.078 2.652 7.672 1 98.88 232 ILE B CA 1
ATOM 3887 C C . ILE B 1 232 ? -8.188 1.617 7.484 1 98.88 232 ILE B C 1
ATOM 3889 O O . ILE B 1 232 ? -9.328 1.843 7.887 1 98.88 232 ILE B O 1
ATOM 3893 N N . GLY B 1 233 ? -7.836 0.447 6.914 1 98.75 233 GLY B N 1
ATOM 3894 C CA . GLY B 1 233 ? -8.812 -0.598 6.656 1 98.75 233 GLY B CA 1
ATOM 3895 C C . GLY B 1 233 ? -9.477 -1.119 7.918 1 98.75 233 GLY B C 1
ATOM 3896 O O . GLY B 1 233 ? -10.68 -1.401 7.922 1 98.75 233 GLY B O 1
ATOM 3897 N N . SER B 1 234 ? -8.742 -1.212 8.953 1 98.19 234 SER B N 1
ATOM 3898 C CA . SER B 1 234 ? -9.227 -1.797 10.195 1 98.19 234 SER B CA 1
ATOM 3899 C C . SER B 1 234 ? -10.297 -0.92 10.844 1 98.19 234 SER B C 1
ATOM 3901 O O . SER B 1 234 ? -11.008 -1.36 11.75 1 98.19 234 SER B O 1
ATOM 3903 N N . GLN B 1 235 ? -10.43 0.312 10.328 1 98.44 235 GLN B N 1
ATOM 3904 C CA . GLN B 1 235 ? -11.398 1.225 10.914 1 98.44 235 GLN B CA 1
ATOM 3905 C C . GLN B 1 235 ? -12.633 1.367 10.023 1 98.44 235 GLN B C 1
ATOM 3907 O O . GLN B 1 235 ? -13.367 2.35 10.125 1 98.44 235 GLN B O 1
ATOM 3912 N N . GLY B 1 236 ? -12.812 0.468 9.133 1 98.06 236 GLY B N 1
ATOM 3913 C CA . GLY B 1 236 ? -13.992 0.513 8.281 1 98.06 236 GLY B CA 1
ATOM 3914 C C . GLY B 1 236 ? -13.883 1.549 7.176 1 98.06 236 GLY B C 1
ATOM 3915 O O . GLY B 1 236 ? -14.898 2.094 6.734 1 98.06 236 GLY B O 1
ATOM 3916 N N . LEU B 1 237 ? -12.75 1.9 6.852 1 98.81 237 LEU B N 1
ATOM 3917 C CA . LEU B 1 237 ? -12.492 2.791 5.727 1 98.81 237 LEU B CA 1
ATOM 3918 C C . LEU B 1 237 ? -12.062 2 4.492 1 98.81 237 LEU B C 1
ATOM 3920 O O . LEU B 1 237 ? -11.109 1.217 4.555 1 98.81 237 LEU B O 1
ATOM 3924 N N . TRP B 1 238 ? -12.781 2.162 3.41 1 98.75 238 TRP B N 1
ATOM 3925 C CA . TRP B 1 238 ? -12.555 1.474 2.145 1 98.75 238 TRP B CA 1
ATOM 3926 C C . TRP B 1 238 ? -11.617 2.275 1.251 1 98.75 238 TRP B C 1
ATOM 3928 O O . TRP B 1 238 ? -12.023 3.264 0.636 1 98.75 238 TRP B O 1
ATOM 3938 N N . ILE B 1 239 ? -10.375 1.799 1.227 1 98.88 239 ILE B N 1
ATOM 3939 C CA . ILE B 1 239 ? -9.398 2.494 0.389 1 98.88 239 ILE B CA 1
ATOM 3940 C C . ILE B 1 239 ? -9.75 2.289 -1.084 1 98.88 239 ILE B C 1
ATOM 3942 O O . ILE B 1 239 ? -9.789 1.155 -1.566 1 98.88 239 ILE B O 1
ATOM 3946 N N . GLN B 1 240 ? -9.906 3.395 -1.748 1 98.38 240 GLN B N 1
ATOM 3947 C CA . GLN B 1 240 ? -10.266 3.355 -3.162 1 98.38 240 GLN B CA 1
ATOM 3948 C C . GLN B 1 240 ? -9.039 3.592 -4.047 1 98.38 240 GLN B C 1
ATOM 3950 O O . GLN B 1 240 ? -8.969 3.072 -5.16 1 98.38 240 GLN B O 1
ATOM 3955 N N . GLN B 1 241 ? -8.164 4.395 -3.496 1 98.44 241 GLN B N 1
ATOM 3956 C CA . GLN B 1 241 ? -6.965 4.719 -4.266 1 98.44 241 GLN B CA 1
ATOM 3957 C C . GLN B 1 241 ? -5.758 4.895 -3.352 1 98.44 241 GLN B C 1
ATOM 3959 O O . GLN B 1 241 ? -5.867 5.484 -2.275 1 98.44 241 GLN B O 1
ATOM 3964 N N . LEU B 1 242 ? -4.664 4.359 -3.744 1 98.88 242 LEU B N 1
ATOM 3965 C CA . LEU B 1 242 ? -3.322 4.66 -3.26 1 98.88 242 LEU B CA 1
ATOM 3966 C C . LEU B 1 242 ? -2.408 5.07 -4.41 1 98.88 242 LEU B C 1
ATOM 3968 O O . LEU B 1 242 ? -2.117 4.262 -5.297 1 98.88 242 LEU B O 1
ATOM 3972 N N . VAL B 1 243 ? -2.014 6.309 -4.395 1 98.44 243 VAL B N 1
ATOM 3973 C CA . VAL B 1 243 ? -1.151 6.844 -5.445 1 98.44 243 VAL B CA 1
ATOM 3974 C C . VAL B 1 243 ? 0.23 7.152 -4.871 1 98.44 243 VAL B C 1
ATOM 3976 O O . VAL B 1 243 ? 0.361 7.973 -3.961 1 98.44 243 VAL B O 1
ATOM 3979 N N . GLU B 1 244 ? 1.214 6.469 -5.348 1 98.06 244 GLU B N 1
ATOM 3980 C CA . GLU B 1 244 ? 2.594 6.77 -4.98 1 98.06 244 GLU B CA 1
ATOM 3981 C C . GLU B 1 244 ? 3.227 7.746 -5.969 1 98.06 244 GLU B C 1
ATOM 3983 O O . GLU B 1 244 ? 3.104 7.574 -7.184 1 98.06 244 GLU B O 1
ATOM 3988 N N . GLU B 1 245 ? 3.846 8.75 -5.438 1 95.31 245 GLU B N 1
ATOM 3989 C CA . GLU B 1 245 ? 4.328 9.836 -6.289 1 95.31 245 GLU B CA 1
ATOM 3990 C C . GLU B 1 245 ? 5.852 9.93 -6.254 1 95.31 245 GLU B C 1
ATOM 3992 O O . GLU B 1 245 ? 6.461 9.773 -5.191 1 95.31 245 GLU B O 1
ATOM 3997 N N . PRO B 1 246 ? 6.422 10.133 -7.48 1 91.38 246 PRO B N 1
ATOM 3998 C CA . PRO B 1 246 ? 7.863 10.391 -7.508 1 91.38 246 PRO B CA 1
ATOM 3999 C C . PRO B 1 246 ? 8.211 11.82 -7.105 1 91.38 246 PRO B C 1
ATOM 4001 O O . PRO B 1 246 ? 7.328 12.672 -6.996 1 91.38 246 PRO B O 1
ATOM 4004 N N . HIS B 1 247 ? 9.516 11.922 -6.832 1 77.31 247 HIS B N 1
ATOM 4005 C CA . HIS B 1 247 ? 10.008 13.289 -6.66 1 77.31 247 HIS B CA 1
ATOM 4006 C C . HIS B 1 247 ? 9.93 14.07 -7.961 1 77.31 247 HIS B C 1
ATOM 4008 O O . HIS B 1 247 ? 10.125 13.516 -9.047 1 77.31 247 HIS B O 1
ATOM 4014 N N . ALA B 1 248 ? 9.555 15.234 -7.852 1 72.06 248 ALA B N 1
ATOM 4015 C CA . ALA B 1 248 ? 9.43 16.094 -9.023 1 72.06 248 ALA B CA 1
ATOM 4016 C C . ALA B 1 248 ? 10.773 16.25 -9.734 1 72.06 248 ALA B C 1
ATOM 4018 O O . ALA B 1 248 ? 10.82 16.391 -10.961 1 72.06 248 ALA B O 1
ATOM 4019 N N . GLU B 1 249 ? 11.812 16.109 -8.891 1 73.56 249 GLU B N 1
ATOM 4020 C CA . GLU B 1 249 ? 13.133 16.328 -9.477 1 73.56 249 GLU B CA 1
ATOM 4021 C C . GLU B 1 249 ? 13.594 15.094 -10.258 1 73.56 249 GLU B C 1
ATOM 4023 O O . GLU B 1 249 ? 13.438 13.961 -9.797 1 73.56 249 GLU B O 1
ATOM 4028 N N . GLU B 1 250 ? 14.172 15.32 -11.336 1 68.88 250 GLU B N 1
ATOM 4029 C CA . GLU B 1 250 ? 14.57 14.281 -12.289 1 68.88 250 GLU B CA 1
ATOM 4030 C C . GLU B 1 250 ? 15.57 13.312 -11.664 1 68.88 250 GLU B C 1
ATOM 4032 O O . GLU B 1 250 ? 15.547 12.117 -11.961 1 68.88 250 GLU B O 1
ATOM 4037 N N . PHE B 1 251 ? 16.469 13.914 -10.82 1 65.81 251 PHE B N 1
ATOM 4038 C CA . PHE B 1 251 ? 17.547 13.078 -10.336 1 65.81 251 PHE B CA 1
ATOM 4039 C C . PHE B 1 251 ? 17.047 12.094 -9.289 1 65.81 251 PHE B C 1
ATOM 4041 O O . PHE B 1 251 ? 17.766 11.164 -8.906 1 65.81 251 PHE B O 1
ATOM 4048 N N . ASP B 1 252 ? 15.945 12.188 -8.828 1 76.75 252 ASP B N 1
ATOM 4049 C CA . ASP B 1 252 ? 15.328 11.219 -7.93 1 76.75 252 ASP B CA 1
ATOM 4050 C C . ASP B 1 252 ? 14.219 10.438 -8.641 1 76.75 252 ASP B C 1
ATOM 4052 O O . ASP B 1 252 ? 13.367 9.828 -7.988 1 76.75 252 ASP B O 1
ATOM 4056 N N . ARG B 1 253 ? 14.539 10.469 -9.984 1 73.88 253 ARG B N 1
ATOM 4057 C CA . ARG B 1 253 ? 13.484 9.859 -10.781 1 73.88 253 ARG B CA 1
ATOM 4058 C C . ARG B 1 253 ? 13.383 8.359 -10.5 1 73.88 253 ARG B C 1
ATOM 4060 O O . ARG B 1 253 ? 14.398 7.688 -10.312 1 73.88 253 ARG B O 1
ATOM 4067 N N . GLY B 1 254 ? 12.18 7.895 -10.016 1 89.62 254 GLY B N 1
ATOM 4068 C CA . GLY B 1 254 ? 11.906 6.477 -9.836 1 89.62 254 GLY B CA 1
ATOM 4069 C C . GLY B 1 254 ? 11.688 6.094 -8.383 1 89.62 254 GLY B C 1
ATOM 4070 O O . GLY B 1 254 ? 11.195 5 -8.094 1 89.62 254 GLY B O 1
ATOM 4071 N N . ILE B 1 255 ? 12.219 6.969 -7.523 1 94.12 255 ILE B N 1
ATOM 4072 C CA . ILE B 1 255 ? 12.055 6.676 -6.102 1 94.12 255 ILE B CA 1
ATOM 4073 C C . ILE B 1 255 ? 10.781 7.332 -5.582 1 94.12 255 ILE B C 1
ATOM 4075 O O . ILE B 1 255 ? 10.602 8.547 -5.715 1 94.12 255 ILE B O 1
ATOM 4079 N N . PRO B 1 256 ? 9.938 6.559 -5.051 1 96.5 256 PRO B N 1
ATOM 4080 C CA . PRO B 1 256 ? 8.727 7.191 -4.516 1 96.5 256 PRO B CA 1
ATOM 4081 C C . PRO B 1 256 ? 9.016 8.094 -3.316 1 96.5 256 PRO B C 1
ATOM 4083 O O . PRO B 1 256 ? 9.773 7.711 -2.422 1 96.5 256 PRO B O 1
ATOM 4086 N N . LYS B 1 257 ? 8.352 9.266 -3.268 1 95.25 257 LYS B N 1
ATOM 4087 C CA . LYS B 1 257 ? 8.633 10.273 -2.248 1 95.25 257 LYS B CA 1
ATOM 4088 C C . LYS B 1 257 ? 7.426 10.492 -1.344 1 95.25 257 LYS B C 1
ATOM 4090 O O . LYS B 1 257 ? 7.574 10.695 -0.137 1 95.25 257 LYS B O 1
ATOM 4095 N N . THR B 1 258 ? 6.281 10.57 -1.924 1 96.69 258 THR B N 1
ATOM 4096 C CA . THR B 1 258 ? 5.035 10.742 -1.188 1 96.69 258 THR B CA 1
ATOM 4097 C C . THR B 1 258 ? 3.973 9.766 -1.684 1 96.69 258 THR B C 1
ATOM 4099 O O . THR B 1 258 ? 4.195 9.039 -2.654 1 96.69 258 THR B O 1
ATOM 4102 N N . PHE B 1 259 ? 2.943 9.688 -0.965 1 98.19 259 PHE B N 1
ATOM 4103 C CA . PHE B 1 259 ? 1.779 8.93 -1.407 1 98.19 259 PHE B CA 1
ATOM 4104 C C . PHE B 1 259 ? 0.49 9.641 -1.009 1 98.19 259 PHE B C 1
ATOM 4106 O O . PHE B 1 259 ? 0.491 10.484 -0.11 1 98.19 259 PHE B O 1
ATOM 4113 N N . ILE B 1 260 ? -0.561 9.344 -1.734 1 98.69 260 ILE B N 1
ATOM 4114 C CA . ILE B 1 260 ? -1.909 9.82 -1.452 1 98.69 260 ILE B CA 1
ATOM 4115 C C . ILE B 1 260 ? -2.859 8.633 -1.305 1 98.69 260 ILE B C 1
ATOM 4117 O O . ILE B 1 260 ? -2.816 7.695 -2.102 1 98.69 260 ILE B O 1
ATOM 4121 N N . ILE B 1 261 ? -3.631 8.609 -0.289 1 98.88 261 ILE B N 1
ATOM 4122 C CA . ILE B 1 261 ? -4.676 7.605 -0.103 1 98.88 261 ILE B CA 1
ATOM 4123 C C . ILE B 1 261 ? -6.039 8.289 -0.047 1 98.88 261 ILE B C 1
ATOM 4125 O O . ILE B 1 261 ? -6.211 9.297 0.641 1 98.88 261 ILE B O 1
ATOM 4129 N N . THR B 1 262 ? -6.984 7.824 -0.826 1 98.81 262 THR B N 1
ATOM 4130 C CA . THR B 1 262 ? -8.391 8.164 -0.671 1 98.81 262 THR B CA 1
ATOM 4131 C C . THR B 1 262 ? -9.195 6.957 -0.194 1 98.81 262 THR B C 1
ATOM 4133 O O . THR B 1 262 ? -9.023 5.852 -0.708 1 98.81 262 THR B O 1
ATOM 4136 N N . ALA B 1 263 ? -9.984 7.145 0.783 1 98.88 263 ALA B N 1
ATOM 4137 C CA . ALA B 1 263 ? -10.797 6.074 1.352 1 98.88 263 ALA B CA 1
ATOM 4138 C C . ALA B 1 263 ? -12.203 6.574 1.686 1 98.88 263 ALA B C 1
ATOM 4140 O O . ALA B 1 263 ? -12.406 7.766 1.932 1 98.88 263 ALA B O 1
ATOM 4141 N N . GLU B 1 264 ? -13.156 5.707 1.703 1 98.69 264 GLU B N 1
ATOM 4142 C CA . GLU B 1 264 ? -14.555 6.016 1.992 1 98.69 264 GLU B CA 1
ATOM 4143 C C . GLU B 1 264 ? -15.031 5.285 3.242 1 98.69 264 GLU B C 1
ATOM 4145 O O . GLU B 1 264 ? -14.711 4.113 3.443 1 98.69 264 GLU B O 1
ATOM 4150 N N . LYS B 1 265 ? -15.703 6 4.047 1 98.69 265 LYS B N 1
ATOM 4151 C CA . LYS B 1 265 ? -16.297 5.371 5.227 1 98.69 265 LYS B CA 1
ATOM 4152 C C . LYS B 1 265 ? -17.438 4.441 4.844 1 98.69 265 LYS B C 1
ATOM 4154 O O . LYS B 1 265 ? -18.359 4.848 4.141 1 98.69 265 LYS B O 1
ATOM 4159 N N . LEU B 1 266 ? -17.359 3.172 5.277 1 96.69 266 LEU B N 1
ATOM 4160 C CA . LEU B 1 266 ? -18.375 2.164 5 1 96.69 266 LEU B CA 1
ATOM 4161 C C . LEU B 1 266 ? -19.547 2.305 5.953 1 96.69 266 LEU B C 1
ATOM 4163 O O . LEU B 1 266 ? -19.391 2.783 7.078 1 96.69 266 LEU B O 1
#

pLDDT: mean 93.97, std 7.25, range [64.0, 98.94]

Secondary structure (DSSP, 8-state):
-HHHHHHHHHHHHHTTHHHHHHHHH-SHHHHHHHHHH-HHHHTTTTHHHH---TT-EEEEET-TTSHHHHHHHHTT-EEEEEES-HHHHHHHHHHHHHHT---EEEES-GGG--GGG--S-EEEEEEESS-GGG-S-HHHHHHHHHHHEEEEEEEEEEEE-HIIIIIEEEE-SSTTT-EEEE-S-TT---EEEEE-GGGGG-GGGTT--HHHHGGGEEEEE---HHHHHHHHHTTTEEEEEEEEEE-SSGGGTTSEEEEEEEEEE-/-HHHHHHHHHHHHHTTHHHHHHHHH-SHHHHHHHHHH-HHHHTTTTHHHH---TT-EEEEET-TTSHHHHHHHHTT-EEEEEES-HHHHHHHHHHHHHHT---EEEES-GGG--GGG--S-EEEEEEESS-GGG-S-HHHHHHHHHHHEEEEEEEEEEEE-HIIIIIEEEE-SSTTT-EEEE-S-TT---EEEEE-GGGGG-GGGTT--HHHHGGGEEEEE---HHHHHHHHHTTTEEEEEEEEEE-SSGGGTTSEEEEEEEEEE-

Solvent-accessible surface area (backbone atoms only — not comparable to full-atom values): 26849 Å² total; per-residue (Å²): 109,68,62,60,50,47,51,48,36,37,51,22,50,33,62,59,34,40,58,18,45,33,66,72,55,37,52,39,56,57,35,21,53,58,36,68,73,42,31,63,68,67,35,57,80,52,50,82,73,65,66,86,42,57,77,31,37,32,35,25,49,66,37,54,56,26,64,59,49,44,25,43,22,74,57,41,22,50,30,32,32,35,24,57,23,63,30,19,44,54,42,19,53,47,20,20,56,58,56,71,39,75,68,46,74,45,74,36,51,77,88,65,60,55,72,85,73,52,68,32,66,24,46,30,42,37,36,66,56,81,57,70,32,69,38,94,57,59,48,64,56,35,40,46,53,43,43,30,28,19,77,68,11,34,39,42,38,34,36,70,24,33,58,46,74,32,21,37,45,76,43,64,95,41,65,92,55,47,44,63,40,67,76,44,39,46,73,55,73,63,74,41,80,42,68,45,84,59,52,83,45,35,75,76,58,77,78,46,53,71,76,72,45,51,64,33,40,29,66,32,27,66,63,40,68,27,60,52,50,19,28,40,17,68,44,48,26,34,42,42,36,33,47,68,32,59,42,87,50,70,72,42,56,31,45,48,39,31,34,37,38,36,25,30,32,104,111,69,63,59,49,48,50,48,36,36,51,20,50,32,62,59,32,41,58,19,46,34,66,70,55,38,52,40,56,56,35,22,53,57,35,67,73,41,29,61,67,67,37,56,82,50,50,82,73,65,65,87,41,57,77,31,36,33,35,24,51,65,36,54,56,28,64,59,48,43,25,45,21,74,57,41,21,50,29,33,32,34,25,56,24,63,30,20,44,54,42,19,52,48,20,21,56,57,56,69,40,73,67,47,73,46,72,35,51,76,89,66,59,55,72,84,74,52,69,32,67,24,46,30,41,35,36,65,56,81,58,68,34,68,39,94,58,57,46,64,55,35,41,47,53,45,43,30,27,19,78,67,11,34,39,43,38,34,35,70,23,34,58,45,74,32,22,37,45,76,44,64,94,40,66,93,56,48,43,63,40,66,75,43,39,46,73,54,72,62,75,42,78,44,66,44,85,59,53,83,44,34,75,76,57,77,77,45,53,71,76,71,45,50,65,34,38,29,66,30,27,65,61,41,68,27,57,51,50,19,27,41,17,69,44,47,26,35,42,42,37,34,47,68,33,59,42,88,50,70,73,43,56,30,45,47,39,30,34,37,39,35,26,29,30,104

InterPro domains:
  IPR013216 Methyltransferase type 11 [PF08241] (65-157)
  IPR029063 S-adenosyl-L-methionine-dependent methyltransferase superfamily [G3DSA:3.40.50.150] (41-265)
  IPR029063 S-adenosyl-L-methionine-dependent methyltransferase superfamily [SSF53335] (15-261)

Radius of gyration: 26.26 Å; Cα contacts (8 Å, |Δi|>4): 1166; chains: 2; bounding box: 51×79×58 Å

Organism: NCBI:txid2021314